Protein AF-A0A7V3F7L6-F1 (afdb_monomer)

Radius of gyration: 36.1 Å; Cα contacts (8 Å, |Δi|>4): 1203; chains: 1; bounding box: 80×67×102 Å

Nearest PDB structures (foldseek):
  4xsu-assembly1_A  TM=7.530E-01  e=6.379E-23  Nostoc sp. PCC 7120 = FACHB-418
  7mi0-assembly1_A  TM=8.029E-01  e=2.555E-20  Rickettsia africae ESF-5
  6zj4-assembly1_AAA  TM=6.670E-01  e=6.948E-14  Thermoproteus uzoniensis
  5ekp-assembly1_D  TM=7.589E-01  e=7.352E-10  Synechocystis sp. PCC 6803 substr. Kazusa
  5eke-assembly1_A  TM=6.642E-01  e=1.888E-09  Synechocystis sp. PCC 6803 substr. Kazusa

Secondary structure (DSSP, 8-state):
-TTGGGSEEEEEEEESS-TTTHHHHHHHHHHHHHHH-SEEEEEEEE-S-SSTHHHHHHHHHHH-TTEEEEE-SS---HHHHHHHHHHH--SSEEEE--SSS-S-GGGGHHHHTTTTT-SEEEEEESS--S-HHHHHHHHHHHHHHHHHH----S-SS---EEEEHHHHHH------STTHHHHHHHHHHHTT--EEEEEE--PPP-SS---TT-HHHHHHHHHHHHHHHHHHTTEEEEEEE--SS-SS--PPPGGG--S---EEEEEEE-S-TT--EEEETTEEEE-------S-HHHHHHTTSS----EEEEEE-SSSS-SSHHHHHHHHHHHHHHHTT-EEEEEE-S--SSPPPTTEEEEEPPP-S--S---SS--TTHHHHHHHHHHHHHHHHHHTT-SEEEEEHHHHHHHHHHHHHHH---EEEEE-S-HHHHGGG-TTSSSHHHHHHHHHHHHHHGGGTSSEEEESSHHHHHHHHHTT--GGGEEE-PPPB-SSTTTT--HHHHHHHHHHTT-TT--EEEEES---GGG-HHHHHHHHHHHHHH-TT-EEEEEES---HHHHHHHHHHHHHTT-TTTEEEEE---GGGHHHHHHH-SEEEE--S--SS--HHHHHHHHTT--EEEEGGG-TT--BTTTBEEE-TT-HHHHHHHHHHHHH-HHHHHHHHHHHHHHHHHHTBHHHHHHHHHHHHHHHHSPP----

Foldseek 3Di:
DVLQAPWEEEEEEEDAQQPVQQLVLVVLVVVLCVVRYPHYAYEYEYQCHPDCNQVSQVVVCVVPVSRHYHYDNHHLEPLQSVVVSLVPDDTQKYWYAYRLPQFRCNCVVVVSVCVVPFQKEDEDEPDDPDDPVVVVVQVVVVVVLCLQLVDPDPHQQHRTMMGGSVLVVQFDQPDSASCRSVRSRSSSVVQVGGYHYDYGHTHDRPDDDDDCPDPVSVVVVVVVSLVSSVQVVQWDWDWDWDDPDDDDPDDDDPVPVPPDTDTTTHGDHDPDPPDQWDADPNDIHGDDDDDDDDPPPVVVVVVPPLDAAFEEEEDADAPCDCDDPNVLSLLLQLLSQVVPHAYEYQYEPHHDDDHRPRYHYFYFDDPPPDPDDDPDDDPCSVVRLVSSLVSSLVCCVVVVHQAYEAEDLSSLVSRLSSCSSRVHAYEYEYEDQQCVVQLVDPPDPPSVVSNVVSVVSLLPSLQSHQAYEYQAPVVVVSNVVSPDDPVRYDYFHRFDDLVLLVPADPVLLVVVCVVVVLPPFAEEEEEEELDVQQPVVLVLVLVLLLCVVRVRYAYEYEYADYDPVSVVVNVVSCVVSVNPVRYDYHHDHDPSCLSSVLSNHQEYERLRQADGGADPVLLSQLSNLFAYQYEPNNCRPPDDLQQYPYDHRPPSNSSSVRVNVSSVCVVSRSRNSNSSNVCSCCRRHSVNSVVVVSVSVCVRNPDDPPPD

Mean predicted aligned error: 17.8 Å

pLDDT: mean 78.66, std 19.19, range [26.0, 98.62]

Sequence (708 aa):
MALVAQHSISIIFPAYNEEDNIAKAVGQAVQCMQLLFRDWEVIVVDDGSRDKTGEIIDGLAEQNPRVIALHHGANQGYGAALKTGILQASKELIFFCDSDLQFHLSELVLPLTWIEQYDIVIGYRSKRQDPLHRRFNAFGWNTLVRLLLGLKVKDIDCAFKLFRRVVFQAIQIDAVGAMVNTDILVQAIRMGFKIKEIPVTHFPRLQGKQTGANLHVVLKAFKELVRLYRKLRNIHPIVIEYDRRREPHRPAPQERRRAERRQVMLPINFPDRRRRYMQLNGTLIPLSLSGSHSVIPELLRLRDAPRPRRIAMVAACPFPANHGTPAGIKETAEALARKGHQVYLVTYHFGDGPAPRGVHIHRIADLGFGRRVVVGPTWHKPLFDLLMVFTLWRVIRRENIDLIHAHNYEGALIGYVAKLLTRRPLVYNAVNTMRDELPTYRFIRPQALAQGLARLLDAWVPRLADRVIAISEELVQFLRQRGVHPERLQMIPLGIDTTAFAAVVPSDRAALRERFHLGDRPVVMYTGILDRFQRVDYLLRAMHHVVEHIPTAHLLLVTNVATAEDLQACQAMIDGLGLQQQVDIVPHTAFEDIPRFLAAADVTVVPRPHCPGFPVKLLNYMAAGKPIVLFEGSAKGLQHRQHAMVVADHDWQALGQGIVTLLQDPALAQRLGQNARRWADEHLSWPSIIGRIEQVYAALLEPARETR

Structure (mmCIF, N/CA/C/O backbone):
data_AF-A0A7V3F7L6-F1
#
_entry.id   AF-A0A7V3F7L6-F1
#
loop_
_atom_site.group_PDB
_atom_site.id
_atom_site.type_symbol
_atom_site.label_atom_id
_atom_site.label_alt_id
_atom_site.label_comp_id
_atom_site.label_asym_id
_atom_site.label_entity_id
_atom_site.label_seq_id
_atom_site.pdbx_PDB_ins_code
_atom_site.Cartn_x
_atom_site.Cartn_y
_atom_site.Cartn_z
_atom_site.occupancy
_atom_site.B_iso_or_equiv
_atom_site.auth_seq_id
_atom_site.auth_comp_id
_atom_site.auth_asym_id
_atom_site.auth_atom_id
_atom_site.pdbx_PDB_model_num
ATOM 1 N N . MET A 1 1 ? 48.284 -5.263 -36.888 1.00 43.91 1 MET A N 1
ATOM 2 C CA . MET A 1 1 ? 47.751 -4.698 -38.150 1.00 43.91 1 MET A CA 1
ATOM 3 C C . MET A 1 1 ? 47.244 -5.753 -39.138 1.00 43.91 1 MET A C 1
ATOM 5 O O . MET A 1 1 ? 46.214 -5.507 -39.745 1.00 43.91 1 MET A O 1
ATOM 9 N N . ALA A 1 2 ? 47.864 -6.937 -39.261 1.00 42.03 2 ALA A N 1
ATOM 10 C CA . ALA A 1 2 ? 47.428 -7.977 -40.213 1.00 42.03 2 ALA A CA 1
ATOM 11 C C . ALA A 1 2 ? 45.977 -8.498 -40.037 1.00 42.03 2 ALA A C 1
ATOM 13 O O . ALA A 1 2 ? 45.382 -8.957 -41.007 1.00 42.03 2 ALA A O 1
ATOM 14 N N . LEU A 1 3 ? 45.405 -8.406 -38.827 1.00 49.25 3 LEU A N 1
ATOM 15 C CA . LEU A 1 3 ? 44.022 -8.811 -38.513 1.00 49.25 3 LEU A CA 1
ATOM 16 C C . LEU A 1 3 ? 42.960 -7.784 -38.957 1.00 49.25 3 LEU A C 1
ATOM 18 O O . LEU A 1 3 ? 41.854 -8.171 -39.303 1.00 49.25 3 LEU A O 1
ATOM 22 N N . VAL A 1 4 ? 43.289 -6.485 -38.984 1.00 55.69 4 VAL A N 1
ATOM 23 C CA . VAL A 1 4 ? 42.319 -5.404 -39.269 1.00 55.69 4 VAL A CA 1
ATOM 24 C C . VAL A 1 4 ? 42.025 -5.290 -40.769 1.00 55.69 4 VAL A C 1
ATOM 26 O O . VAL A 1 4 ? 40.887 -5.069 -41.167 1.00 55.69 4 VAL A O 1
ATOM 29 N N . ALA A 1 5 ? 43.029 -5.550 -41.609 1.00 56.91 5 ALA A N 1
ATOM 30 C CA . ALA A 1 5 ? 42.945 -5.405 -43.063 1.00 56.91 5 ALA A CA 1
ATOM 31 C C . ALA A 1 5 ? 42.066 -6.458 -43.781 1.00 56.91 5 ALA A C 1
ATOM 33 O O . ALA A 1 5 ? 41.968 -6.414 -45.008 1.00 56.91 5 ALA A O 1
ATOM 34 N N . GLN A 1 6 ? 41.483 -7.422 -43.054 1.00 70.25 6 GLN A N 1
ATOM 35 C CA . GLN A 1 6 ? 40.672 -8.510 -43.624 1.00 70.25 6 GLN A CA 1
ATOM 36 C C . GLN A 1 6 ? 39.159 -8.267 -43.558 1.00 70.25 6 GLN A C 1
ATOM 38 O O . GLN A 1 6 ? 38.426 -8.958 -44.261 1.00 70.25 6 GLN A O 1
ATOM 43 N N . HIS A 1 7 ? 38.700 -7.308 -42.752 1.00 83.94 7 HIS A N 1
ATOM 44 C CA . HIS A 1 7 ? 37.284 -6.956 -42.653 1.00 83.94 7 HIS A CA 1
ATOM 45 C C . HIS A 1 7 ? 36.935 -5.813 -43.604 1.00 83.94 7 HIS A C 1
ATOM 47 O O . HIS A 1 7 ? 37.801 -5.018 -43.977 1.00 83.94 7 HIS A O 1
ATOM 53 N N . SER A 1 8 ? 35.654 -5.703 -43.949 1.00 92.56 8 SER A N 1
ATOM 54 C CA . SER A 1 8 ? 35.097 -4.496 -44.559 1.00 92.56 8 SER A CA 1
ATOM 55 C C . SER A 1 8 ? 34.208 -3.750 -43.567 1.00 92.56 8 SER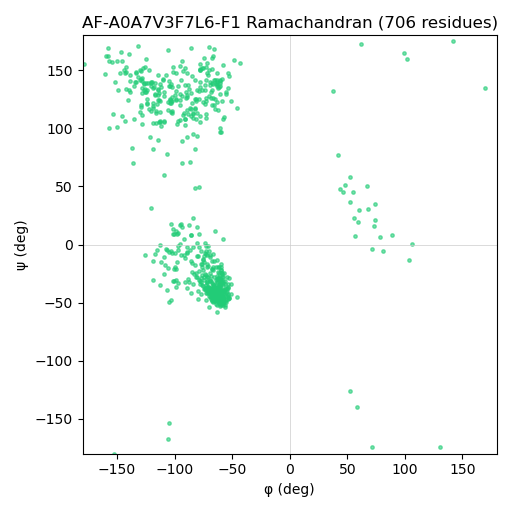 A C 1
ATOM 57 O O . SER A 1 8 ? 33.549 -4.377 -42.734 1.00 92.56 8 SER A O 1
ATOM 59 N N . ILE A 1 9 ? 34.181 -2.414 -43.627 1.00 94.62 9 ILE A N 1
ATOM 60 C CA . ILE A 1 9 ? 33.479 -1.587 -42.629 1.00 94.62 9 ILE A CA 1
ATOM 61 C C . ILE A 1 9 ? 32.640 -0.459 -43.239 1.00 94.62 9 ILE A C 1
ATOM 63 O O . ILE A 1 9 ? 33.094 0.256 -44.127 1.00 94.62 9 ILE A O 1
ATOM 67 N N . SER A 1 10 ? 31.425 -0.286 -42.719 1.00 96.56 10 SER A N 1
ATOM 68 C CA . SER A 1 10 ? 30.550 0.858 -42.999 1.00 96.56 10 SER A CA 1
ATOM 69 C C . SER A 1 10 ? 30.544 1.760 -41.772 1.00 96.56 10 SER A C 1
ATOM 71 O O . SER A 1 10 ? 30.204 1.295 -40.681 1.00 96.56 10 SER A O 1
ATOM 73 N N . ILE A 1 11 ? 30.921 3.025 -41.933 1.00 95.31 11 ILE A N 1
ATOM 74 C CA . ILE A 1 11 ? 30.798 4.045 -40.886 1.00 95.31 11 ILE A CA 1
ATOM 75 C C . ILE A 1 11 ? 29.542 4.863 -41.140 1.00 95.31 11 ILE A C 1
ATOM 77 O O . ILE A 1 11 ? 29.343 5.314 -42.257 1.00 95.31 11 ILE A O 1
ATOM 81 N N . ILE A 1 12 ? 28.721 5.084 -40.116 1.00 95.75 12 ILE A N 1
ATOM 82 C CA . ILE A 1 12 ? 27.483 5.859 -40.223 1.00 95.75 12 ILE A CA 1
ATOM 83 C C . ILE A 1 12 ? 27.566 7.112 -39.349 1.00 95.75 12 ILE A C 1
ATOM 85 O O . ILE A 1 12 ? 27.821 7.007 -38.146 1.00 95.75 12 ILE A O 1
A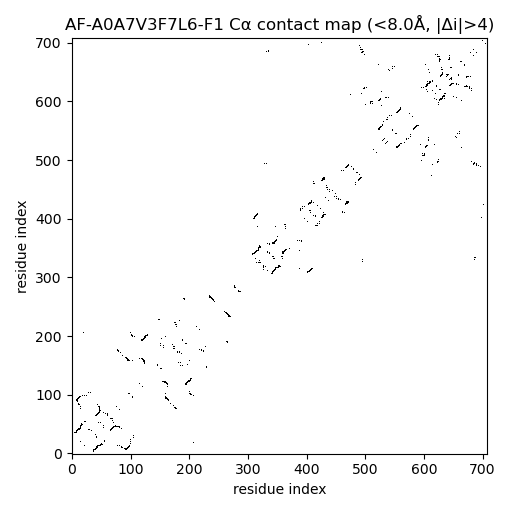TOM 89 N N . PHE A 1 13 ? 27.272 8.266 -39.950 1.00 94.12 13 PHE A N 1
ATOM 90 C CA . PHE A 1 13 ? 27.128 9.561 -39.287 1.00 94.12 13 PHE A CA 1
ATOM 91 C C . PHE A 1 13 ? 25.710 10.120 -39.475 1.00 94.12 13 PHE A C 1
ATOM 93 O O . PHE A 1 13 ? 25.382 10.617 -40.553 1.00 94.12 13 PHE A O 1
ATOM 100 N N . PRO A 1 14 ? 24.855 10.068 -38.441 1.00 91.94 14 PRO A N 1
ATOM 101 C CA . PRO A 1 14 ? 23.624 10.850 -38.405 1.00 91.94 14 PRO A CA 1
ATOM 102 C C . PRO A 1 14 ? 23.960 12.339 -38.240 1.00 91.94 14 PRO A C 1
ATOM 104 O O . PRO A 1 14 ? 24.669 12.693 -37.299 1.00 91.94 14 PRO A O 1
ATOM 107 N N . ALA A 1 15 ? 23.434 13.202 -39.109 1.00 90.94 15 ALA A N 1
ATOM 108 C CA . ALA A 1 15 ? 23.697 14.639 -39.101 1.00 90.94 15 ALA A CA 1
ATOM 109 C C . ALA A 1 15 ? 22.388 15.446 -39.071 1.00 90.94 15 ALA A C 1
ATOM 111 O O . ALA A 1 15 ? 21.413 15.098 -39.736 1.00 90.94 15 ALA A O 1
ATOM 112 N N . TYR A 1 16 ? 22.357 16.521 -38.280 1.00 90.06 16 TYR A N 1
ATOM 113 C CA . TYR A 1 16 ? 21.278 17.510 -38.301 1.00 90.06 16 TYR A CA 1
ATOM 114 C C . TYR A 1 16 ? 21.800 18.867 -37.834 1.00 90.06 16 TYR A C 1
ATOM 116 O O . TYR A 1 16 ? 22.093 19.036 -36.649 1.00 90.06 16 TYR A O 1
ATOM 124 N N . ASN A 1 17 ? 21.855 19.833 -38.745 1.00 89.44 17 ASN A N 1
ATOM 125 C CA . ASN A 1 17 ? 22.443 21.154 -38.530 1.00 89.44 17 ASN A CA 1
ATOM 126 C C . ASN A 1 17 ? 23.880 21.093 -37.965 1.00 89.44 17 ASN A C 1
ATOM 128 O O . ASN A 1 17 ? 24.145 21.568 -36.857 1.00 89.44 17 ASN A O 1
ATOM 132 N N . GLU A 1 18 ? 24.779 20.425 -38.689 1.00 85.75 18 GLU A N 1
ATOM 133 C CA . GLU A 1 18 ? 26.178 20.193 -38.306 1.00 85.75 18 GLU A CA 1
ATOM 134 C C . GLU A 1 18 ? 27.164 20.777 -39.341 1.00 85.75 18 GLU A C 1
ATOM 136 O O . GLU A 1 18 ? 28.259 20.232 -39.515 1.00 85.75 18 GLU A O 1
ATOM 141 N N . GLU A 1 19 ? 26.811 21.879 -40.020 1.00 88.19 19 GLU A N 1
ATOM 142 C CA . GLU A 1 19 ? 27.632 22.484 -41.088 1.00 88.19 19 GLU A CA 1
ATOM 143 C C . GLU A 1 19 ? 29.080 22.779 -40.653 1.00 88.19 19 GLU A C 1
ATOM 145 O O . GLU A 1 19 ? 30.022 22.584 -41.422 1.00 88.19 19 GLU A O 1
ATOM 150 N N . ASP A 1 20 ? 29.275 23.143 -39.382 1.00 84.88 20 ASP A N 1
ATOM 151 C CA . ASP A 1 20 ? 30.583 23.464 -38.801 1.00 84.88 20 ASP A CA 1
ATOM 152 C C . ASP A 1 20 ? 31.488 22.234 -38.564 1.00 84.88 20 ASP A C 1
ATOM 154 O O . ASP A 1 20 ? 32.723 22.347 -38.508 1.00 84.88 20 ASP A O 1
ATOM 158 N N . ASN A 1 21 ? 30.887 21.050 -38.398 1.00 86.38 21 ASN A N 1
ATOM 159 C CA . ASN A 1 21 ? 31.569 19.840 -37.926 1.00 86.38 21 ASN A CA 1
ATOM 160 C C . ASN A 1 21 ? 31.670 18.751 -38.999 1.00 86.38 21 ASN A C 1
ATOM 162 O O . ASN A 1 21 ? 32.670 18.025 -39.045 1.00 86.38 21 ASN A O 1
ATOM 166 N N . ILE A 1 22 ? 30.661 18.631 -39.868 1.00 90.31 22 ILE A N 1
ATOM 167 C CA . ILE A 1 22 ? 30.463 17.436 -40.695 1.00 90.31 22 ILE A CA 1
ATOM 168 C C . ILE A 1 22 ? 31.623 17.181 -41.664 1.00 90.31 22 ILE A C 1
ATOM 170 O O . ILE A 1 22 ? 32.104 16.051 -41.760 1.00 90.31 22 ILE A O 1
ATOM 174 N N . ALA A 1 23 ? 32.167 18.229 -42.293 1.00 90.38 23 ALA A N 1
ATOM 175 C CA . ALA A 1 23 ? 33.296 18.100 -43.215 1.00 90.38 23 ALA A CA 1
ATOM 176 C C . ALA A 1 23 ? 34.552 17.547 -42.526 1.00 90.38 23 ALA A C 1
ATOM 178 O O . ALA A 1 23 ? 35.235 16.666 -43.054 1.00 90.38 23 ALA A O 1
ATOM 179 N N . LYS A 1 24 ? 34.836 18.019 -41.306 1.00 89.00 24 LYS A N 1
ATOM 180 C CA . LYS A 1 24 ? 35.972 17.543 -40.506 1.00 89.00 24 LYS A CA 1
ATOM 181 C C . LYS A 1 24 ? 35.754 16.104 -40.041 1.00 89.00 24 LYS A C 1
ATOM 183 O O . LYS A 1 24 ? 36.693 15.313 -40.096 1.00 89.00 24 LYS A O 1
ATOM 188 N N . ALA A 1 25 ? 34.540 15.760 -39.610 1.00 88.94 25 ALA A N 1
ATOM 189 C CA . ALA A 1 25 ? 34.205 14.416 -39.140 1.00 88.94 25 ALA A CA 1
ATOM 190 C C . ALA A 1 25 ? 34.359 13.372 -40.257 1.00 88.94 25 ALA A C 1
ATOM 192 O O . ALA A 1 25 ? 35.043 12.362 -40.073 1.00 88.94 25 ALA A O 1
ATOM 193 N N . VAL A 1 26 ? 33.804 13.654 -41.441 1.00 91.88 26 VAL A N 1
ATOM 194 C CA . VAL A 1 26 ? 33.937 12.792 -42.625 1.00 91.88 26 VAL A CA 1
ATOM 195 C C . VAL A 1 26 ? 35.395 12.706 -43.073 1.00 91.88 26 VAL A C 1
ATOM 197 O O . VAL A 1 26 ? 35.889 11.606 -43.316 1.00 91.88 26 VAL A O 1
ATOM 200 N N . GLY A 1 27 ? 36.123 13.828 -43.104 1.00 90.44 27 GLY A N 1
ATOM 201 C CA . GLY A 1 27 ? 37.548 13.842 -43.444 1.00 90.44 27 GLY A CA 1
ATOM 202 C C . GLY A 1 27 ? 38.396 12.958 -42.520 1.00 90.44 27 GLY A C 1
ATOM 203 O O . GLY A 1 27 ? 39.190 12.147 -42.999 1.00 90.44 27 GLY A O 1
ATOM 204 N N . GLN A 1 28 ? 38.185 13.044 -41.200 1.00 88.81 28 GLN A N 1
ATOM 205 C CA . GLN A 1 28 ? 38.860 12.177 -40.225 1.00 88.81 28 GLN A CA 1
ATOM 206 C C . GLN A 1 28 ? 38.492 10.700 -40.410 1.00 88.81 28 GLN A C 1
ATOM 208 O O . GLN A 1 28 ? 39.360 9.832 -40.293 1.00 88.81 28 GLN A O 1
ATOM 213 N N . ALA A 1 29 ? 37.227 10.404 -40.721 1.00 89.81 29 ALA A N 1
ATOM 214 C CA . ALA A 1 29 ? 36.777 9.041 -40.978 1.00 89.81 29 ALA A CA 1
ATOM 215 C C . ALA A 1 29 ? 37.445 8.454 -42.222 1.00 89.81 29 ALA A C 1
ATOM 217 O O . ALA A 1 29 ? 38.005 7.363 -42.148 1.00 89.81 29 ALA A O 1
ATOM 218 N N . VAL A 1 30 ? 37.460 9.197 -43.331 1.00 91.50 30 VAL A N 1
ATOM 219 C CA . VAL A 1 30 ? 38.100 8.779 -44.585 1.00 91.50 30 VAL A CA 1
ATOM 220 C C . VAL A 1 30 ? 39.585 8.493 -44.365 1.00 91.50 30 VAL A C 1
ATOM 222 O O . VAL A 1 30 ? 40.046 7.407 -44.714 1.00 91.50 30 VAL A O 1
ATOM 225 N N . GLN A 1 31 ? 40.319 9.408 -43.724 1.00 89.62 31 GLN A N 1
ATOM 226 C CA . GLN A 1 31 ? 41.744 9.211 -43.428 1.00 89.62 31 GLN A CA 1
ATOM 227 C C . GLN A 1 31 ? 41.979 7.970 -42.559 1.00 89.62 31 GLN A C 1
ATOM 229 O O . GLN A 1 31 ? 42.840 7.142 -42.859 1.00 89.62 31 GLN A O 1
ATOM 234 N N . CYS A 1 32 ? 41.189 7.802 -41.496 1.00 87.38 32 CYS A N 1
ATOM 235 C CA . CYS A 1 32 ? 41.307 6.653 -40.606 1.00 87.38 32 CYS A CA 1
ATOM 236 C C . CYS A 1 32 ? 40.995 5.333 -41.335 1.00 87.38 32 CYS A C 1
ATOM 238 O O . CYS A 1 32 ? 41.711 4.346 -41.161 1.00 87.38 32 CYS A O 1
ATOM 240 N N . MET A 1 33 ? 39.970 5.310 -42.192 1.00 89.00 33 MET A N 1
ATOM 241 C CA . MET A 1 33 ? 39.551 4.095 -42.894 1.00 89.00 33 MET A CA 1
ATOM 242 C C . MET A 1 33 ? 40.525 3.694 -43.993 1.00 89.00 33 MET A C 1
ATOM 244 O O . MET A 1 33 ? 40.825 2.509 -44.120 1.00 89.00 33 MET A O 1
ATOM 248 N N . GLN A 1 34 ? 41.078 4.662 -44.727 1.00 88.50 34 GLN A N 1
ATOM 249 C CA . GLN A 1 34 ? 42.121 4.414 -45.726 1.00 88.50 34 GLN A CA 1
ATOM 250 C C . GLN A 1 34 ? 43.358 3.738 -45.124 1.00 88.50 34 GLN A C 1
ATOM 252 O O . GLN A 1 34 ? 43.971 2.896 -45.777 1.00 88.50 34 GLN A O 1
ATOM 257 N N . LEU A 1 35 ? 43.709 4.074 -43.879 1.00 85.75 35 LEU A N 1
ATOM 258 C CA . LEU A 1 35 ? 44.851 3.482 -43.180 1.00 85.75 35 LEU A CA 1
ATOM 259 C C . LEU A 1 35 ? 44.565 2.078 -42.627 1.00 85.75 35 LEU A C 1
ATOM 261 O O . LEU A 1 35 ? 45.485 1.267 -42.508 1.00 85.75 35 LEU A O 1
ATOM 265 N N . LEU A 1 36 ? 43.317 1.794 -42.244 1.00 84.12 36 LEU A N 1
ATOM 266 C CA . LEU A 1 36 ? 42.963 0.580 -41.502 1.00 84.12 36 LEU A CA 1
ATOM 267 C C . LEU A 1 36 ? 42.341 -0.523 -42.372 1.00 84.12 36 LEU A C 1
ATOM 269 O O . LEU A 1 36 ? 42.551 -1.703 -42.082 1.00 84.12 36 LEU A O 1
ATOM 273 N N . PHE A 1 37 ? 41.611 -0.175 -43.435 1.00 87.38 37 PHE A N 1
ATOM 274 C CA . PHE A 1 37 ? 40.779 -1.111 -44.194 1.00 87.38 37 PHE A CA 1
ATOM 275 C C . PHE A 1 37 ? 40.997 -1.001 -45.705 1.00 87.38 37 PHE A C 1
ATOM 277 O O . PHE A 1 37 ? 41.169 0.082 -46.259 1.00 87.38 37 PHE A O 1
ATOM 284 N N . ARG A 1 38 ? 40.930 -2.141 -46.407 1.00 86.56 38 ARG A N 1
ATOM 285 C CA . ARG A 1 38 ? 40.977 -2.174 -47.882 1.00 86.56 38 ARG A CA 1
ATOM 286 C C . ARG A 1 38 ? 39.625 -1.821 -48.506 1.00 86.56 38 ARG A C 1
ATOM 288 O O . ARG A 1 38 ? 39.571 -1.081 -49.491 1.00 86.56 38 ARG A O 1
ATOM 295 N N . ASP A 1 39 ? 38.552 -2.325 -47.903 1.00 92.12 39 ASP A N 1
ATOM 296 C CA . ASP A 1 39 ? 37.169 -2.113 -48.324 1.00 92.12 39 ASP A CA 1
ATOM 297 C C . ASP A 1 39 ? 36.380 -1.411 -47.212 1.00 92.12 39 ASP A C 1
ATOM 299 O O . ASP A 1 39 ? 36.283 -1.913 -46.092 1.00 92.12 39 ASP A O 1
ATOM 303 N N . TRP A 1 40 ? 35.853 -0.228 -47.507 1.00 95.06 40 TRP A N 1
ATOM 304 C CA . TRP A 1 40 ? 35.158 0.611 -46.537 1.00 95.06 40 TRP A CA 1
ATOM 305 C C . TRP A 1 40 ? 34.209 1.586 -47.232 1.00 95.06 40 TRP A C 1
ATOM 307 O O . TRP A 1 40 ? 34.396 1.907 -48.407 1.00 95.06 40 TRP A O 1
ATOM 317 N N . GLU A 1 41 ? 33.219 2.067 -46.487 1.00 96.75 41 GLU A N 1
ATOM 318 C CA . GLU A 1 41 ? 32.315 3.148 -46.890 1.00 96.75 41 GLU A CA 1
ATOM 319 C C . GLU A 1 41 ? 31.986 4.057 -45.695 1.00 96.75 41 GLU A C 1
ATOM 321 O O . GLU A 1 41 ? 32.015 3.622 -44.540 1.00 96.75 41 GLU A O 1
ATOM 326 N N . VAL A 1 42 ? 31.683 5.324 -45.973 1.00 96.88 42 VAL A N 1
ATOM 327 C CA . VAL A 1 42 ? 31.214 6.312 -44.993 1.00 96.88 42 VAL A CA 1
ATOM 328 C C . VAL A 1 42 ? 29.842 6.796 -45.441 1.00 96.88 42 VAL A C 1
ATOM 330 O O . VAL A 1 42 ? 29.715 7.417 -46.486 1.00 96.88 42 VAL A O 1
ATOM 333 N N . ILE A 1 43 ? 28.813 6.511 -44.656 1.00 97.12 43 ILE A N 1
ATOM 334 C CA . ILE A 1 43 ? 27.425 6.882 -44.913 1.00 97.12 43 ILE A CA 1
ATOM 335 C C . ILE A 1 43 ? 27.077 8.057 -44.010 1.00 97.12 43 ILE A C 1
ATOM 337 O O . ILE A 1 43 ? 27.151 7.953 -42.784 1.00 97.12 43 ILE A O 1
ATOM 341 N N . VAL A 1 44 ? 26.668 9.167 -44.607 1.00 96.56 44 VAL A N 1
ATOM 342 C CA . VAL A 1 44 ? 26.219 10.358 -43.890 1.00 96.56 44 VAL A CA 1
ATOM 343 C C . VAL A 1 44 ? 24.738 10.554 -44.164 1.00 96.56 44 VAL A C 1
ATOM 345 O O . VAL A 1 44 ? 24.322 10.597 -45.318 1.00 96.56 44 VAL A O 1
ATOM 348 N N . VAL A 1 45 ? 23.938 10.630 -43.101 1.00 96.06 45 VAL A N 1
ATOM 349 C CA . VAL A 1 45 ? 22.482 10.777 -43.204 1.00 96.06 45 VAL A CA 1
ATOM 350 C C . VAL A 1 45 ? 22.072 12.134 -42.661 1.00 96.06 45 VAL A C 1
ATOM 352 O O . VAL A 1 45 ? 22.056 12.332 -41.446 1.00 96.06 45 VAL A O 1
ATOM 355 N N . ASP A 1 46 ? 21.725 13.045 -43.561 1.00 95.31 46 ASP A N 1
ATOM 356 C CA . ASP A 1 46 ? 21.156 14.346 -43.241 1.00 95.31 46 ASP A CA 1
ATOM 357 C C . ASP A 1 46 ? 19.667 14.209 -42.887 1.00 95.31 46 ASP A C 1
ATOM 359 O O . ASP A 1 46 ? 18.815 13.913 -43.729 1.00 95.31 46 ASP A O 1
ATOM 363 N N . ASP A 1 47 ? 19.338 14.431 -41.616 1.00 91.81 47 ASP A N 1
ATOM 364 C CA . ASP A 1 47 ? 17.979 14.364 -41.077 1.00 91.81 47 ASP A CA 1
ATOM 365 C C . ASP A 1 47 ? 17.194 15.665 -41.334 1.00 91.81 47 ASP A C 1
ATOM 367 O O . ASP A 1 47 ? 16.601 16.246 -40.423 1.00 91.81 47 ASP A O 1
ATOM 371 N N . GLY A 1 48 ? 17.218 16.159 -42.572 1.00 90.69 48 GLY A N 1
ATOM 372 C CA . GLY A 1 48 ? 16.496 17.360 -42.997 1.00 90.69 48 GLY A CA 1
ATOM 373 C C . GLY A 1 48 ? 17.024 18.646 -42.361 1.00 90.69 48 GLY A C 1
ATOM 374 O O . GLY A 1 48 ? 16.240 19.413 -41.784 1.00 90.69 48 GLY A O 1
ATOM 375 N N . SER A 1 49 ? 18.343 18.857 -42.421 1.00 90.62 49 SER A N 1
ATOM 376 C CA . SER A 1 49 ? 19.001 20.075 -41.941 1.00 90.62 49 SER A CA 1
ATOM 377 C C . SER A 1 49 ? 18.469 21.336 -42.630 1.00 90.62 49 SER A C 1
ATOM 379 O O . SER A 1 49 ? 17.938 21.305 -43.737 1.00 90.62 49 SER A O 1
ATOM 381 N N . ARG A 1 50 ? 18.583 22.471 -41.935 1.00 89.88 50 ARG A N 1
ATOM 382 C CA . ARG A 1 50 ? 18.189 23.806 -42.426 1.00 89.88 50 ARG A CA 1
ATOM 383 C C . ARG A 1 50 ? 19.385 24.701 -42.747 1.00 89.88 50 ARG A C 1
ATOM 385 O O . ARG A 1 50 ? 19.191 25.845 -43.147 1.00 89.88 50 ARG A O 1
ATOM 392 N N . ASP A 1 51 ? 20.583 24.207 -42.476 1.00 90.75 51 ASP A N 1
ATOM 393 C CA . ASP A 1 51 ? 21.860 24.857 -42.728 1.00 90.75 51 ASP A CA 1
ATOM 394 C C . ASP A 1 51 ? 22.550 24.201 -43.941 1.00 90.75 51 ASP A C 1
ATOM 396 O O . ASP A 1 51 ? 21.927 23.421 -44.667 1.00 90.75 51 ASP A O 1
ATOM 400 N N . LYS A 1 52 ? 23.837 24.483 -44.168 1.00 92.50 52 LYS A N 1
ATOM 401 C CA . LYS A 1 52 ? 24.567 23.950 -45.331 1.00 92.50 52 LYS A CA 1
ATOM 402 C C . LYS A 1 52 ? 25.026 22.497 -45.183 1.00 92.50 52 LYS A C 1
ATOM 404 O O . LYS A 1 52 ? 25.783 22.018 -46.023 1.00 92.50 52 LYS A O 1
ATOM 409 N N . THR A 1 53 ? 24.592 21.770 -44.147 1.00 91.69 53 THR A N 1
ATOM 410 C CA . THR A 1 53 ? 25.020 20.378 -43.909 1.00 91.69 53 THR A CA 1
ATOM 411 C C . THR A 1 53 ? 24.782 19.490 -45.131 1.00 91.69 53 THR A C 1
ATOM 413 O O . THR A 1 53 ? 25.686 18.751 -45.509 1.00 91.69 53 THR A O 1
ATOM 416 N N . GLY A 1 54 ? 23.605 19.592 -45.762 1.00 92.31 54 GLY A N 1
ATOM 417 C CA . GLY A 1 54 ? 23.249 18.812 -46.952 1.00 92.31 54 GLY A CA 1
ATOM 418 C C . GLY A 1 54 ? 24.195 19.067 -48.131 1.00 92.31 54 GLY A C 1
ATOM 419 O O . GLY A 1 54 ? 24.824 18.140 -48.629 1.00 92.31 54 GLY A O 1
ATOM 420 N N . GLU A 1 55 ? 24.386 20.340 -48.493 1.00 94.25 55 GLU A N 1
ATOM 421 C CA . GLU A 1 55 ? 25.286 20.752 -49.585 1.00 94.25 55 GLU A CA 1
ATOM 422 C C . GLU A 1 55 ? 26.731 20.275 -49.359 1.00 94.25 55 GLU A C 1
ATOM 424 O O . GLU A 1 55 ? 27.418 19.845 -50.287 1.00 94.25 55 GLU A O 1
ATOM 429 N N . ILE A 1 56 ? 27.203 20.331 -48.109 1.00 94.25 56 ILE A N 1
ATOM 430 C CA . ILE A 1 56 ? 28.558 19.902 -47.749 1.00 94.25 56 ILE A CA 1
ATOM 431 C C . ILE A 1 56 ? 28.726 18.391 -47.946 1.00 94.25 56 ILE A C 1
ATOM 433 O O . ILE A 1 56 ? 29.766 17.959 -48.444 1.00 94.25 56 ILE A O 1
ATOM 437 N N . ILE A 1 57 ? 27.744 17.577 -47.544 1.00 95.19 57 ILE A N 1
ATOM 438 C CA . ILE A 1 57 ? 27.865 16.115 -47.656 1.00 95.19 57 ILE A CA 1
ATOM 439 C C . ILE A 1 57 ? 27.759 15.640 -49.106 1.00 95.19 57 ILE A C 1
ATOM 441 O O . ILE A 1 57 ? 28.477 14.708 -49.469 1.00 95.19 57 ILE A O 1
ATOM 445 N N . ASP A 1 58 ? 26.967 16.322 -49.937 1.00 95.19 58 ASP A N 1
ATOM 446 C CA . ASP A 1 58 ? 26.898 16.073 -51.381 1.00 95.19 58 ASP A CA 1
ATOM 447 C C . ASP A 1 58 ? 28.252 16.338 -52.045 1.00 95.19 58 ASP A C 1
ATOM 449 O O . ASP A 1 58 ? 28.803 15.465 -52.718 1.00 95.19 58 ASP A O 1
ATOM 453 N N . GLY A 1 59 ? 28.867 17.490 -51.752 1.00 95.25 59 GLY A N 1
ATOM 454 C CA . GLY A 1 59 ? 30.198 17.816 -52.269 1.00 95.25 59 GLY A CA 1
ATOM 455 C C . GLY A 1 59 ? 31.283 16.822 -51.832 1.00 95.25 59 GLY A C 1
ATOM 456 O O . GLY A 1 59 ? 32.215 16.541 -52.587 1.00 95.25 59 GLY A O 1
ATOM 457 N N . LEU A 1 60 ? 31.173 16.243 -50.631 1.00 93.94 60 LEU A N 1
ATOM 458 C CA . LEU A 1 60 ? 32.093 15.198 -50.159 1.00 93.94 60 LEU A CA 1
ATOM 459 C C . LEU A 1 60 ? 31.866 13.850 -50.860 1.00 93.94 60 LEU A C 1
ATOM 461 O O . LEU A 1 60 ? 32.837 13.130 -51.106 1.00 93.94 60 LEU A O 1
ATOM 465 N N . ALA A 1 61 ? 30.616 13.512 -51.185 1.00 94.44 61 ALA A N 1
ATOM 466 C CA . ALA A 1 61 ? 30.264 12.306 -51.934 1.00 94.44 61 ALA A CA 1
ATOM 467 C C . ALA A 1 61 ? 30.734 12.380 -53.397 1.00 94.44 61 ALA A C 1
ATOM 469 O O . ALA A 1 61 ? 31.248 11.396 -53.931 1.00 94.44 61 ALA A O 1
ATOM 470 N N . GLU A 1 62 ? 30.657 13.558 -54.023 1.00 94.75 62 GLU A N 1
ATOM 471 C CA . GLU A 1 62 ? 31.211 13.798 -55.364 1.00 94.75 62 GLU A CA 1
ATOM 472 C C . GLU A 1 62 ? 32.737 13.623 -55.405 1.00 94.75 62 GLU A C 1
ATOM 474 O O . GLU A 1 62 ? 33.285 13.049 -56.347 1.00 94.75 62 GLU A O 1
ATOM 479 N N . GLN A 1 63 ? 33.437 14.081 -54.362 1.00 93.94 63 GLN A N 1
ATOM 480 C CA . GLN A 1 63 ? 34.898 13.981 -54.262 1.00 93.94 63 GLN A CA 1
ATOM 481 C C . GLN A 1 63 ? 35.391 12.558 -53.980 1.00 93.94 63 GLN A C 1
ATOM 483 O O . GLN A 1 63 ? 36.536 12.223 -54.296 1.00 93.94 63 GLN A O 1
ATOM 488 N N . ASN A 1 64 ? 34.568 11.719 -53.349 1.00 93.56 64 ASN A N 1
ATOM 489 C CA . ASN A 1 64 ? 34.953 10.368 -52.976 1.00 93.56 64 ASN A CA 1
ATOM 490 C C . ASN A 1 64 ? 33.761 9.405 -53.071 1.00 93.56 64 ASN A C 1
ATOM 492 O O . ASN A 1 64 ? 32.906 9.422 -52.189 1.00 93.56 64 ASN A O 1
ATOM 496 N N . PRO A 1 65 ? 33.752 8.458 -54.031 1.00 92.06 65 PRO A N 1
ATOM 497 C CA . PRO A 1 65 ? 32.620 7.550 -54.242 1.00 92.06 65 PRO A CA 1
ATOM 498 C C . PRO A 1 65 ? 32.391 6.555 -53.091 1.00 92.06 65 PRO A C 1
ATOM 500 O O . PRO A 1 65 ? 31.410 5.817 -53.096 1.00 92.06 65 PRO A O 1
ATOM 503 N N . ARG A 1 66 ? 33.303 6.485 -52.109 1.00 94.75 66 ARG A N 1
ATOM 504 C CA . ARG A 1 66 ? 33.117 5.707 -50.872 1.00 94.75 66 ARG A CA 1
ATOM 505 C C . ARG A 1 66 ? 32.388 6.496 -49.779 1.00 94.75 66 ARG A C 1
ATOM 507 O O . ARG A 1 66 ? 32.124 5.930 -48.719 1.00 94.75 66 ARG A O 1
ATOM 514 N N . VAL A 1 67 ? 32.098 7.776 -50.007 1.00 96.62 67 VAL A N 1
ATOM 515 C CA . VAL A 1 67 ? 31.251 8.616 -49.157 1.00 96.62 67 VAL A CA 1
ATOM 516 C C . VAL A 1 67 ? 29.854 8.652 -49.775 1.00 96.62 67 VAL A C 1
ATOM 518 O O . VAL A 1 67 ? 29.694 8.981 -50.943 1.00 96.62 67 VAL A O 1
ATOM 521 N N . ILE A 1 68 ? 28.845 8.274 -48.997 1.00 97.06 68 ILE A N 1
ATOM 522 C CA . ILE A 1 68 ? 27.455 8.143 -49.434 1.00 97.06 68 ILE A CA 1
ATOM 523 C C . ILE A 1 68 ? 26.625 9.166 -48.662 1.00 97.06 68 ILE A C 1
ATOM 525 O O . ILE A 1 68 ? 26.493 9.049 -47.442 1.00 97.06 68 ILE A O 1
ATOM 529 N N . ALA A 1 69 ? 26.060 10.142 -49.369 1.00 96.56 69 ALA A N 1
ATOM 530 C CA . ALA A 1 69 ? 25.126 11.117 -48.816 1.00 96.56 69 ALA A CA 1
ATOM 531 C C . ALA A 1 69 ? 23.678 10.609 -48.943 1.00 96.56 69 ALA A C 1
ATOM 533 O O . ALA A 1 69 ? 23.262 10.135 -50.001 1.00 96.56 69 ALA A O 1
ATOM 534 N N . LEU A 1 70 ? 22.915 10.667 -47.849 1.00 96.69 70 LEU A N 1
ATOM 535 C CA . LEU A 1 70 ? 21.487 10.342 -47.793 1.00 96.69 70 LEU A CA 1
ATOM 536 C C . LEU A 1 70 ? 20.732 11.494 -47.126 1.00 96.69 70 LEU A C 1
ATOM 538 O O . LEU A 1 70 ? 21.196 12.013 -46.114 1.00 96.69 70 LEU A O 1
ATOM 542 N N . HIS A 1 71 ? 19.539 11.831 -47.624 1.00 96.00 71 HIS A N 1
ATOM 543 C CA . HIS A 1 71 ? 18.747 12.957 -47.111 1.00 96.00 71 HIS A CA 1
ATOM 544 C C . HIS A 1 71 ? 17.326 12.545 -46.735 1.00 96.00 71 HIS A C 1
ATOM 546 O O . HIS A 1 71 ? 16.641 11.823 -47.463 1.00 96.00 71 HIS A O 1
ATOM 552 N N . HIS A 1 72 ? 16.851 13.057 -45.604 1.00 94.44 72 HIS A N 1
ATOM 553 C CA . HIS A 1 72 ? 15.445 13.028 -45.228 1.00 94.44 72 HIS A CA 1
ATOM 554 C C . HIS A 1 72 ? 14.748 14.329 -45.640 1.00 94.44 72 HIS A C 1
ATOM 556 O O . HIS A 1 72 ? 15.282 15.416 -45.456 1.00 94.44 72 HIS A O 1
ATOM 562 N N . GLY A 1 73 ? 13.497 14.240 -46.106 1.00 86.19 73 GLY A N 1
ATOM 563 C CA . GLY A 1 73 ? 12.714 15.431 -46.480 1.00 86.19 73 GLY A CA 1
ATOM 564 C C . GLY A 1 73 ? 12.320 16.345 -45.308 1.00 86.19 73 GLY A C 1
ATOM 565 O O . GLY A 1 73 ? 11.882 17.470 -45.526 1.00 86.19 73 GLY A O 1
ATOM 566 N N . ALA A 1 74 ? 12.441 15.870 -44.065 1.00 88.69 74 ALA A N 1
ATOM 567 C CA . ALA A 1 74 ? 12.232 16.640 -42.840 1.00 88.69 74 ALA A CA 1
ATOM 568 C C . ALA A 1 74 ? 12.925 15.946 -41.657 1.00 88.69 74 ALA A C 1
ATOM 570 O O . ALA A 1 74 ? 13.179 14.742 -41.720 1.00 88.69 74 ALA A O 1
ATOM 571 N N . ASN A 1 75 ? 13.142 16.679 -40.559 1.00 88.88 75 ASN 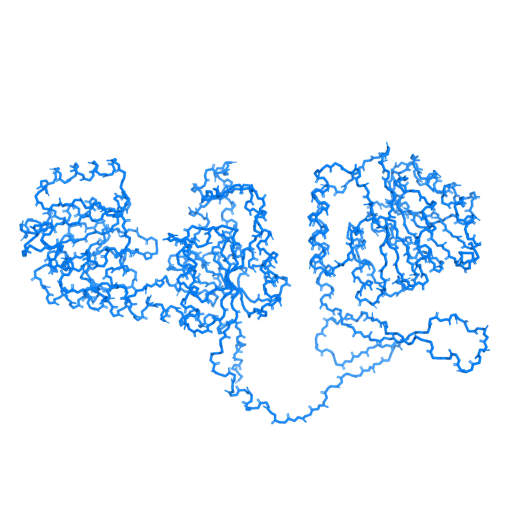A N 1
ATOM 572 C CA . ASN A 1 75 ? 13.697 16.123 -39.323 1.00 88.88 75 ASN A CA 1
ATOM 573 C C . ASN A 1 75 ? 12.788 15.052 -38.707 1.00 88.88 75 ASN A C 1
ATOM 575 O O . ASN A 1 75 ? 11.665 15.337 -38.274 1.00 88.88 75 ASN A O 1
ATOM 579 N N . GLN A 1 76 ? 13.297 13.820 -38.649 1.00 86.00 76 GLN A N 1
ATOM 580 C CA . GLN A 1 76 ? 12.620 12.653 -38.079 1.00 86.00 76 GLN A CA 1
ATOM 581 C C . GLN A 1 76 ? 13.253 12.187 -36.756 1.00 86.00 76 GLN A C 1
ATOM 583 O O . GLN A 1 76 ? 12.648 11.404 -36.013 1.00 86.00 76 GLN A O 1
ATOM 588 N N . GLY A 1 77 ? 14.420 12.727 -36.417 1.00 84.25 77 GLY A N 1
ATOM 589 C CA . GLY A 1 77 ? 15.195 12.469 -35.218 1.00 84.25 77 GLY A CA 1
ATOM 590 C C . GLY A 1 77 ? 16.375 11.525 -35.454 1.00 84.25 77 GLY A C 1
ATOM 591 O O . GLY A 1 77 ? 16.381 10.686 -36.353 1.00 84.25 77 GLY A O 1
ATOM 592 N N . TYR A 1 78 ? 17.345 11.595 -34.537 1.00 85.88 78 TYR A N 1
ATOM 593 C CA . TYR A 1 78 ? 18.586 10.807 -34.555 1.00 85.88 78 TYR A CA 1
ATOM 594 C C . TYR A 1 78 ? 18.387 9.312 -34.848 1.00 85.88 78 TYR A C 1
ATOM 596 O O . TYR A 1 78 ? 19.113 8.728 -35.648 1.00 85.88 78 TYR A O 1
ATOM 604 N N . GLY A 1 79 ? 17.396 8.674 -34.214 1.00 86.38 79 GLY A N 1
ATOM 605 C CA . GLY A 1 79 ? 17.158 7.243 -34.398 1.00 86.38 79 GLY A CA 1
ATOM 606 C C . GLY A 1 79 ? 16.657 6.880 -35.793 1.00 86.38 79 GLY A C 1
ATOM 607 O O . GLY A 1 79 ? 16.993 5.805 -36.286 1.00 86.38 79 GLY A O 1
ATOM 608 N N . ALA A 1 80 ? 15.904 7.768 -36.447 1.00 87.44 80 ALA A N 1
ATOM 609 C CA . ALA A 1 80 ? 15.485 7.583 -37.832 1.00 87.44 80 ALA A CA 1
ATOM 610 C C . ALA A 1 80 ? 16.687 7.666 -38.779 1.00 87.44 80 ALA A C 1
ATOM 612 O O . ALA A 1 80 ? 16.885 6.756 -39.579 1.00 87.44 80 ALA A O 1
ATOM 613 N N . ALA A 1 81 ? 17.525 8.697 -38.636 1.00 90.62 81 ALA A N 1
ATOM 614 C CA . ALA A 1 81 ? 18.730 8.867 -39.451 1.00 90.62 81 ALA A CA 1
ATOM 615 C C . ALA A 1 81 ? 19.711 7.697 -39.286 1.00 90.62 81 ALA A C 1
ATOM 617 O O . ALA A 1 81 ? 20.187 7.128 -40.269 1.00 90.62 81 ALA A O 1
ATOM 618 N N . LEU A 1 82 ? 19.927 7.249 -38.044 1.00 91.25 82 LEU A N 1
ATOM 619 C CA . LEU A 1 82 ? 20.746 6.073 -37.764 1.00 91.25 82 LEU A CA 1
ATOM 620 C C . LEU A 1 82 ? 20.171 4.804 -38.415 1.00 91.25 82 LEU A C 1
ATOM 622 O O . LEU A 1 82 ? 20.915 4.021 -38.998 1.00 91.25 82 LEU A O 1
ATOM 626 N N . LYS A 1 83 ? 18.849 4.601 -38.347 1.00 91.00 83 LYS A N 1
ATOM 627 C CA . LYS A 1 83 ? 18.183 3.454 -38.979 1.00 91.00 83 LYS A CA 1
ATOM 628 C C . LYS A 1 83 ? 18.355 3.465 -40.499 1.00 91.00 83 LYS A C 1
ATOM 630 O O . LYS A 1 83 ? 18.670 2.419 -41.058 1.00 91.00 83 LYS A O 1
ATOM 635 N N . THR A 1 84 ? 18.182 4.615 -41.148 1.00 93.12 84 THR A N 1
ATOM 636 C CA . THR A 1 84 ? 18.406 4.775 -42.594 1.00 93.12 84 THR A CA 1
ATOM 637 C C . THR A 1 84 ? 19.838 4.396 -42.970 1.00 93.12 84 THR A C 1
ATOM 639 O O . THR A 1 84 ? 20.036 3.581 -43.869 1.00 93.12 84 THR A O 1
ATOM 642 N N . GLY A 1 85 ? 20.832 4.885 -42.222 1.00 93.06 85 GLY A N 1
ATOM 643 C CA . GLY A 1 85 ? 22.235 4.536 -42.458 1.00 93.06 85 GLY A CA 1
ATOM 644 C C . GLY A 1 85 ? 22.531 3.046 -42.252 1.00 93.06 85 GLY A C 1
ATOM 645 O O . GLY A 1 85 ? 23.224 2.439 -43.064 1.00 93.06 85 GLY A O 1
ATOM 646 N N . ILE A 1 86 ? 21.964 2.424 -41.211 1.00 92.12 86 ILE A N 1
ATOM 647 C CA . ILE A 1 86 ? 22.135 0.984 -40.938 1.00 92.12 86 ILE A CA 1
ATOM 648 C C . ILE A 1 86 ? 21.543 0.132 -42.065 1.00 92.12 86 ILE A C 1
ATOM 650 O O . ILE A 1 86 ? 22.126 -0.888 -42.421 1.00 92.12 86 ILE A O 1
ATOM 654 N N . LEU A 1 87 ? 20.392 0.530 -42.614 1.00 90.69 87 LEU A N 1
ATOM 655 C CA . LEU A 1 87 ? 19.741 -0.193 -43.709 1.00 90.69 87 LEU A CA 1
ATOM 656 C C . LEU A 1 87 ? 20.525 -0.099 -45.023 1.00 90.69 87 LEU A C 1
ATOM 658 O O . LEU A 1 87 ? 20.477 -1.043 -45.808 1.00 90.69 87 LEU A O 1
ATOM 662 N N . GLN A 1 88 ? 21.247 1.002 -45.242 1.00 94.06 88 GLN A N 1
ATOM 663 C CA . GLN A 1 88 ? 22.078 1.191 -46.432 1.00 94.06 88 GLN A CA 1
ATOM 664 C C . GLN A 1 88 ? 23.449 0.502 -46.329 1.00 94.06 88 GLN A C 1
ATOM 666 O O . GLN A 1 88 ? 24.049 0.174 -47.351 1.00 94.06 88 GLN A O 1
ATOM 671 N N . ALA A 1 89 ? 23.943 0.266 -45.113 1.00 94.06 89 ALA A N 1
ATOM 672 C CA . ALA A 1 89 ? 25.271 -0.285 -44.873 1.00 94.06 89 ALA A CA 1
ATOM 673 C C . ALA A 1 89 ? 25.488 -1.664 -45.526 1.00 94.06 89 ALA A C 1
ATOM 675 O O . ALA A 1 89 ? 24.786 -2.645 -45.249 1.00 94.06 89 ALA A O 1
ATOM 676 N N . SER A 1 90 ? 26.518 -1.755 -46.367 1.00 91.62 90 SER A N 1
ATOM 677 C CA . SER A 1 90 ? 26.791 -2.924 -47.207 1.00 91.62 90 SER A CA 1
ATOM 678 C C . SER A 1 90 ? 27.884 -3.843 -46.650 1.00 91.62 90 SER A C 1
ATOM 680 O O . SER A 1 90 ? 27.932 -5.029 -46.993 1.00 91.62 90 SER A O 1
ATOM 682 N N . LYS A 1 91 ? 28.752 -3.328 -45.769 1.00 94.12 91 LYS A N 1
ATOM 683 C CA . LYS A 1 91 ? 29.984 -4.016 -45.343 1.00 94.12 91 LYS A CA 1
ATOM 684 C C . LYS A 1 91 ? 29.792 -4.987 -44.174 1.00 94.12 91 LYS A C 1
ATOM 686 O O . LYS A 1 91 ? 28.741 -5.039 -43.542 1.00 94.12 91 LYS A O 1
ATOM 691 N N . GLU A 1 92 ? 30.813 -5.796 -43.883 1.00 91.12 92 GLU A N 1
ATOM 692 C CA . GLU A 1 92 ? 30.765 -6.815 -42.821 1.00 91.12 92 GLU A CA 1
ATOM 693 C C . GLU A 1 92 ? 30.545 -6.204 -41.431 1.00 91.12 92 GLU A C 1
ATOM 695 O O . GLU A 1 92 ? 29.752 -6.714 -40.632 1.00 91.12 92 GLU A O 1
ATOM 700 N N . LEU A 1 93 ? 31.258 -5.119 -41.143 1.00 93.81 93 LEU A N 1
ATOM 701 C CA . LEU A 1 93 ? 31.186 -4.391 -39.889 1.00 93.81 93 LEU A CA 1
ATOM 702 C C . LEU A 1 93 ? 30.399 -3.097 -40.079 1.00 93.81 93 LEU A C 1
ATOM 704 O O . LEU A 1 93 ? 30.542 -2.407 -41.087 1.00 93.81 93 LEU A O 1
ATOM 708 N N . ILE A 1 94 ? 29.589 -2.758 -39.082 1.00 95.31 94 ILE A N 1
ATOM 709 C CA . ILE A 1 94 ? 28.859 -1.496 -39.016 1.00 95.31 94 ILE A CA 1
ATOM 710 C C . ILE A 1 94 ? 29.330 -0.760 -37.773 1.00 95.31 94 ILE A C 1
ATOM 712 O O . ILE A 1 94 ? 29.168 -1.240 -36.648 1.00 95.31 94 ILE A O 1
ATOM 716 N N . PHE A 1 95 ? 29.925 0.402 -37.987 1.00 94.38 95 PHE A N 1
ATOM 717 C CA . PHE A 1 95 ? 30.296 1.336 -36.942 1.00 94.38 95 PHE A CA 1
ATOM 718 C C . PHE A 1 95 ? 29.429 2.577 -37.077 1.00 94.38 95 PHE A C 1
ATOM 720 O O . PHE A 1 95 ? 29.242 3.094 -38.173 1.00 94.38 95 PHE A O 1
ATOM 727 N N . PHE A 1 96 ? 28.904 3.074 -35.970 1.00 90.88 96 PHE A N 1
ATOM 728 C CA . PHE A 1 96 ? 28.299 4.398 -35.954 1.00 90.88 96 PHE A CA 1
ATOM 729 C C . PHE A 1 96 ? 28.935 5.238 -34.860 1.00 90.88 96 PHE A C 1
ATOM 731 O O . PHE A 1 96 ? 29.468 4.691 -33.891 1.00 90.88 96 PHE A O 1
ATOM 738 N N . CYS A 1 97 ? 28.918 6.551 -35.078 1.00 87.69 97 CYS A N 1
ATOM 739 C CA . CYS A 1 97 ? 29.418 7.585 -34.182 1.00 87.69 97 CYS A CA 1
ATOM 740 C C . CYS A 1 97 ? 28.670 8.894 -34.465 1.00 87.69 97 CYS A C 1
ATOM 742 O O . CYS A 1 97 ? 28.141 9.087 -35.559 1.00 87.69 97 CYS A O 1
ATOM 744 N N . ASP A 1 98 ? 28.631 9.794 -33.485 1.00 83.19 98 ASP A N 1
ATOM 745 C CA . ASP A 1 98 ? 28.101 11.142 -33.687 1.00 83.19 98 ASP A CA 1
ATOM 746 C C . ASP A 1 98 ? 29.075 11.970 -34.547 1.00 83.19 98 ASP A C 1
ATOM 748 O O . ASP A 1 98 ? 30.295 11.779 -34.485 1.00 83.19 98 ASP A O 1
ATOM 752 N N . SER A 1 99 ? 28.540 12.884 -35.362 1.00 76.31 99 SER A N 1
ATOM 753 C CA . SER A 1 99 ? 29.313 13.750 -36.267 1.00 76.31 99 SER A CA 1
ATOM 754 C C . SER A 1 99 ? 29.841 15.032 -35.608 1.00 76.31 99 SER A C 1
ATOM 756 O O . SER A 1 99 ? 30.377 15.899 -36.293 1.00 76.31 99 SER A O 1
ATOM 758 N N . ASP A 1 100 ? 29.711 15.167 -34.287 1.00 75.00 100 ASP A N 1
ATOM 759 C CA . ASP A 1 100 ? 30.026 16.380 -33.518 1.00 75.00 100 ASP A CA 1
ATOM 760 C C . ASP A 1 100 ? 31.454 16.406 -32.937 1.00 75.00 100 ASP A C 1
ATOM 762 O O . ASP A 1 100 ? 31.769 17.218 -32.063 1.00 75.00 100 ASP A O 1
ATOM 766 N N . LEU A 1 101 ? 32.328 15.520 -33.435 1.00 73.75 101 LEU A N 1
ATOM 767 C CA . LEU A 1 101 ? 33.752 15.415 -33.086 1.00 73.75 101 LEU A CA 1
ATOM 768 C C . LEU A 1 101 ? 34.035 15.148 -31.596 1.00 73.75 101 LEU A C 1
ATOM 770 O O . LEU A 1 101 ? 35.159 15.339 -31.130 1.00 73.75 101 LEU A O 1
ATOM 774 N N . GLN A 1 102 ? 33.055 14.658 -30.831 1.00 72.56 102 GLN A N 1
ATOM 775 C CA . GLN A 1 102 ? 33.252 14.338 -29.412 1.00 72.56 102 GLN A CA 1
ATOM 776 C C . GLN A 1 102 ? 34.082 13.064 -29.161 1.00 72.56 102 GLN A C 1
ATOM 778 O O . GLN A 1 102 ? 34.454 12.797 -28.012 1.00 72.56 102 GLN A O 1
ATOM 783 N N . PHE A 1 103 ? 34.408 12.304 -30.213 1.00 77.88 103 PHE A N 1
ATOM 784 C CA . PHE A 1 103 ? 35.226 11.090 -30.169 1.00 77.88 103 PHE A CA 1
ATOM 785 C C . PHE A 1 103 ? 36.365 11.148 -31.191 1.00 77.88 103 PHE A C 1
ATOM 787 O O . PHE A 1 103 ? 36.183 11.612 -32.315 1.00 77.88 103 PHE A O 1
ATOM 794 N N . HIS A 1 104 ? 37.530 10.602 -30.833 1.00 78.56 104 HIS A N 1
ATOM 795 C CA . HIS A 1 104 ? 38.607 10.380 -31.795 1.00 78.56 104 HIS A CA 1
ATOM 796 C C . HIS A 1 104 ? 38.416 9.041 -32.507 1.00 78.56 104 HIS A C 1
ATOM 798 O O . HIS A 1 104 ? 38.504 7.980 -31.892 1.00 78.56 104 HIS A O 1
ATOM 804 N N . LEU A 1 105 ? 38.217 9.079 -33.827 1.00 81.81 105 LEU A N 1
ATOM 805 C CA . LEU A 1 105 ? 38.050 7.867 -34.640 1.00 81.81 105 LEU A CA 1
ATOM 806 C C . LEU A 1 105 ? 39.284 6.954 -34.636 1.00 81.81 105 LEU A C 1
ATOM 808 O O . LEU A 1 105 ? 39.151 5.759 -34.877 1.00 81.81 105 LEU A O 1
ATOM 812 N N . SER A 1 106 ? 40.468 7.466 -34.284 1.00 78.50 106 SER A N 1
ATOM 813 C CA . SER A 1 106 ? 41.663 6.640 -34.067 1.00 78.50 106 SER A CA 1
ATOM 814 C C . SER A 1 106 ? 41.480 5.600 -32.952 1.00 78.50 106 SER A C 1
ATOM 816 O O . SER A 1 106 ? 42.112 4.543 -32.996 1.00 78.50 106 SER A O 1
ATOM 818 N N . GLU A 1 107 ? 40.568 5.828 -31.997 1.00 83.56 107 GLU A N 1
ATOM 819 C CA . GLU A 1 107 ? 40.214 4.843 -30.968 1.00 83.56 107 GLU A CA 1
ATOM 820 C C . GLU A 1 107 ? 39.451 3.634 -31.533 1.00 83.56 107 GLU A C 1
ATOM 822 O O . GLU A 1 107 ? 39.305 2.639 -30.825 1.00 83.56 107 GLU A O 1
ATOM 827 N N . LEU A 1 108 ? 39.021 3.644 -32.807 1.00 84.88 108 LEU A N 1
ATOM 828 C CA . LEU A 1 108 ? 38.349 2.510 -33.461 1.00 84.88 108 LEU A CA 1
ATOM 829 C C . LEU A 1 108 ? 39.219 1.241 -33.488 1.00 84.88 108 LEU A C 1
ATOM 831 O O . LEU A 1 108 ? 38.697 0.127 -33.538 1.00 84.88 108 LEU A O 1
ATOM 835 N N . VAL A 1 109 ? 40.540 1.376 -33.360 1.00 83.88 109 VAL A N 1
ATOM 836 C CA . VAL A 1 109 ? 41.445 0.230 -33.188 1.00 83.88 109 VAL A CA 1
ATOM 837 C C . VAL A 1 109 ? 41.078 -0.593 -31.945 1.00 83.88 109 VAL A C 1
ATOM 839 O O . VAL A 1 109 ? 41.185 -1.818 -31.975 1.00 83.88 109 VAL A O 1
ATOM 842 N N . LEU A 1 110 ? 40.581 0.040 -30.875 1.00 84.31 110 LEU A N 1
ATOM 843 C CA . LEU A 1 110 ? 40.200 -0.636 -29.633 1.00 84.31 110 LEU A CA 1
ATOM 844 C C . LEU A 1 110 ? 39.053 -1.640 -29.830 1.00 84.31 110 LEU A C 1
ATOM 846 O O . LEU A 1 110 ? 39.271 -2.817 -29.533 1.00 84.31 110 LEU A O 1
ATOM 850 N N . PRO A 1 111 ? 37.856 -1.270 -30.334 1.00 86.69 111 PRO A N 1
ATOM 851 C CA . PRO A 1 111 ? 36.783 -2.241 -30.527 1.00 86.69 111 PRO A CA 1
ATOM 852 C C . PRO A 1 111 ? 37.141 -3.333 -31.541 1.00 86.69 111 PRO A C 1
ATOM 854 O O . PRO A 1 111 ? 36.720 -4.477 -31.364 1.00 86.69 111 PRO A O 1
ATOM 857 N N . LEU A 1 112 ? 37.983 -3.036 -32.535 1.00 86.31 112 LEU A N 1
ATOM 858 C CA . LEU A 1 112 ? 38.454 -4.027 -33.508 1.00 86.31 112 LEU A CA 1
ATOM 859 C C . LEU A 1 112 ? 39.267 -5.161 -32.865 1.00 86.31 112 LEU A C 1
ATOM 861 O O . LEU A 1 112 ? 39.199 -6.292 -33.334 1.00 86.31 112 LEU A O 1
ATOM 865 N N . THR A 1 113 ? 39.973 -4.918 -31.753 1.00 86.19 113 THR A N 1
ATOM 866 C CA . THR A 1 113 ? 40.678 -6.000 -31.030 1.00 86.19 113 THR A CA 1
ATOM 867 C C . THR A 1 113 ? 39.741 -7.026 -30.384 1.00 86.19 113 THR A C 1
ATOM 869 O O . THR A 1 113 ? 40.163 -8.146 -30.094 1.00 86.19 113 THR A O 1
ATOM 872 N N . TRP A 1 114 ? 38.469 -6.674 -30.174 1.00 86.69 114 TRP A N 1
ATOM 873 C CA . TRP A 1 114 ? 37.486 -7.519 -29.491 1.00 86.69 114 TRP A CA 1
ATOM 874 C C . TRP A 1 114 ? 36.428 -8.108 -30.429 1.00 86.69 114 TRP A C 1
ATOM 876 O O . TRP A 1 114 ? 35.781 -9.087 -30.054 1.00 86.69 114 TRP A O 1
ATOM 886 N N . ILE A 1 115 ? 36.256 -7.564 -31.638 1.00 87.06 115 ILE A N 1
ATOM 887 C CA . ILE A 1 115 ? 35.163 -7.947 -32.550 1.00 87.06 115 ILE A CA 1
ATOM 888 C C . ILE A 1 115 ? 35.243 -9.407 -33.033 1.00 87.06 115 ILE A C 1
ATOM 890 O O . ILE A 1 115 ? 34.243 -9.995 -33.430 1.00 87.06 115 ILE A O 1
ATOM 894 N N . GLU A 1 116 ? 36.410 -10.047 -32.946 1.00 82.62 116 GLU A N 1
ATOM 895 C CA . GLU A 1 116 ? 36.563 -11.482 -33.234 1.00 82.62 116 GLU A CA 1
ATOM 896 C C . GLU A 1 116 ? 35.952 -12.385 -32.149 1.00 82.62 116 GLU A C 1
ATOM 898 O O . GLU A 1 116 ? 35.503 -13.495 -32.428 1.00 82.62 116 GLU A O 1
ATOM 903 N N . GLN A 1 117 ? 35.890 -11.915 -30.900 1.00 81.44 117 GLN A N 1
ATOM 904 C CA . GLN A 1 117 ? 35.367 -12.689 -29.766 1.00 81.44 117 GLN A CA 1
ATOM 905 C C . GLN A 1 117 ? 33.917 -12.329 -29.405 1.00 81.44 117 GLN A C 1
ATOM 907 O O . GLN A 1 117 ? 33.234 -13.106 -28.723 1.00 81.44 117 GLN A O 1
ATOM 912 N N . TYR A 1 118 ? 33.453 -11.159 -29.844 1.00 87.19 118 TYR A N 1
ATOM 913 C CA . TYR A 1 118 ? 32.161 -10.574 -29.499 1.00 87.19 118 TYR A CA 1
ATOM 914 C C . TYR A 1 118 ? 31.422 -10.131 -30.760 1.00 87.19 118 TYR A C 1
ATOM 916 O O . TYR A 1 118 ? 32.035 -9.748 -31.747 1.00 87.19 118 TYR A O 1
ATOM 924 N N . ASP A 1 119 ? 30.095 -10.154 -30.724 1.00 86.56 119 ASP A N 1
ATOM 925 C CA . ASP A 1 119 ? 29.275 -9.759 -31.874 1.00 86.56 119 ASP A CA 1
ATOM 926 C C . ASP A 1 119 ? 29.059 -8.234 -31.910 1.00 86.56 119 ASP A C 1
ATOM 928 O O . ASP A 1 119 ? 28.791 -7.650 -32.963 1.00 86.56 119 ASP A O 1
ATOM 932 N N . ILE A 1 120 ? 29.187 -7.595 -30.740 1.00 92.38 120 ILE A N 1
ATOM 933 C CA . ILE A 1 120 ? 29.001 -6.162 -30.517 1.00 92.38 120 ILE A CA 1
ATOM 934 C C . ILE A 1 120 ? 30.077 -5.661 -29.555 1.00 92.38 120 ILE A C 1
ATOM 936 O O . ILE A 1 120 ? 30.281 -6.236 -28.481 1.00 92.38 120 ILE A O 1
ATOM 940 N N . VAL A 1 121 ? 30.717 -4.545 -29.894 1.00 91.50 121 VAL A N 1
ATOM 941 C CA . VAL A 1 121 ? 31.632 -3.832 -29.002 1.00 91.50 121 VAL A CA 1
ATOM 942 C C . VAL A 1 121 ? 31.162 -2.393 -28.847 1.00 91.50 121 VAL A C 1
ATOM 944 O O . VAL A 1 121 ? 31.041 -1.658 -29.823 1.00 91.50 121 VAL A O 1
ATOM 947 N N . ILE A 1 122 ? 30.879 -1.991 -27.611 1.00 92.81 122 ILE A N 1
ATOM 948 C CA . ILE A 1 122 ? 30.348 -0.665 -27.287 1.00 92.81 122 ILE A CA 1
ATOM 949 C C . ILE A 1 122 ? 31.316 0.119 -26.407 1.00 92.81 122 ILE A C 1
ATOM 951 O O . ILE A 1 122 ? 31.921 -0.421 -25.477 1.00 92.81 122 ILE A O 1
ATOM 955 N N . GLY A 1 123 ? 31.446 1.407 -26.698 1.00 87.31 123 GLY A N 1
ATOM 956 C CA . GLY A 1 123 ? 32.161 2.357 -25.864 1.00 87.31 123 GLY A CA 1
ATOM 957 C C . GLY A 1 123 ? 31.361 2.748 -24.623 1.00 87.31 123 GLY A C 1
ATOM 958 O O . GLY A 1 123 ? 30.131 2.768 -24.629 1.00 87.31 123 GLY A O 1
ATOM 959 N N . TYR A 1 124 ? 32.066 3.110 -23.554 1.00 85.56 124 TYR A N 1
ATOM 960 C CA . TYR A 1 124 ? 31.516 3.904 -22.461 1.00 85.56 124 TYR A CA 1
ATOM 961 C C . TYR A 1 124 ? 32.438 5.079 -22.146 1.00 85.56 124 TYR A C 1
ATOM 963 O O . TYR A 1 124 ? 33.665 4.954 -22.139 1.00 85.56 124 TYR A O 1
ATOM 971 N N . ARG A 1 125 ? 31.844 6.235 -21.844 1.00 80.81 125 ARG A N 1
ATOM 972 C CA . ARG A 1 125 ? 32.595 7.466 -21.569 1.00 80.81 125 ARG A CA 1
ATOM 973 C C . ARG A 1 125 ? 33.273 7.368 -20.200 1.00 80.81 125 ARG A C 1
ATOM 975 O O . ARG A 1 125 ? 32.596 7.355 -19.172 1.00 80.81 125 ARG A O 1
ATOM 982 N N . SER A 1 126 ? 34.604 7.298 -20.179 1.00 65.88 126 SER A N 1
ATOM 983 C CA . SER A 1 126 ? 35.394 7.088 -18.951 1.00 65.88 126 SER A CA 1
ATOM 984 C C . SER A 1 126 ? 35.428 8.316 -18.022 1.00 65.88 126 SER A C 1
ATOM 986 O O . SER A 1 126 ? 35.344 8.169 -16.802 1.00 65.88 126 SER A O 1
ATOM 988 N N . LYS A 1 127 ? 35.472 9.533 -18.583 1.00 63.03 127 LYS A N 1
ATOM 989 C CA . LYS A 1 127 ? 35.334 10.815 -17.869 1.00 63.03 127 LYS A CA 1
ATOM 990 C C . LYS A 1 127 ? 34.260 11.669 -18.537 1.00 63.03 127 LYS A C 1
ATOM 992 O O . LYS A 1 127 ? 34.473 12.255 -19.592 1.00 63.03 127 LYS A O 1
ATOM 997 N N . ARG A 1 128 ? 33.081 11.730 -17.919 1.00 61.84 128 ARG A N 1
ATOM 998 C CA . ARG A 1 128 ? 31.926 12.455 -18.459 1.00 61.84 128 ARG A CA 1
ATOM 999 C C . ARG A 1 128 ? 32.041 13.951 -18.156 1.00 61.84 128 ARG A C 1
ATOM 1001 O O . ARG A 1 128 ? 31.944 14.340 -16.995 1.00 61.84 128 ARG A O 1
ATOM 1008 N N . GLN A 1 129 ? 32.208 14.764 -19.197 1.00 60.09 129 GLN A N 1
ATOM 1009 C CA . GLN A 1 129 ? 32.354 16.228 -19.108 1.00 60.09 129 GLN A CA 1
ATOM 1010 C C . GLN A 1 129 ? 31.007 16.987 -19.122 1.00 60.09 129 GLN A C 1
ATOM 1012 O O . GLN A 1 129 ? 30.966 18.192 -19.344 1.00 60.09 129 GLN A O 1
ATOM 1017 N N . ASP A 1 130 ? 29.890 16.293 -18.873 1.00 62.25 130 ASP A N 1
ATOM 1018 C CA . ASP A 1 130 ? 28.556 16.904 -18.831 1.00 62.25 130 ASP A CA 1
ATOM 1019 C C . ASP A 1 130 ? 28.299 17.664 -17.507 1.00 62.25 130 ASP A C 1
ATOM 1021 O O . ASP A 1 130 ? 28.761 17.219 -16.447 1.00 62.25 130 ASP A O 1
ATOM 1025 N N . PRO A 1 131 ? 27.462 18.725 -17.512 1.00 58.91 131 PRO A N 1
ATOM 1026 C CA . PRO A 1 131 ? 26.986 19.396 -16.298 1.00 58.91 131 PRO A CA 1
ATOM 1027 C C . PRO A 1 131 ? 26.342 18.437 -15.276 1.00 58.91 131 PRO A C 1
ATOM 1029 O O . PRO A 1 131 ? 25.666 17.471 -15.644 1.00 58.91 131 PRO A O 1
ATOM 1032 N N . LEU A 1 132 ? 26.478 18.732 -13.974 1.00 53.72 132 LEU A N 1
ATOM 1033 C CA . LEU A 1 132 ? 26.048 17.854 -12.866 1.00 53.72 132 LEU A CA 1
ATOM 1034 C C . LEU A 1 132 ? 24.576 17.402 -12.948 1.00 53.72 132 LEU A C 1
ATOM 1036 O O . LEU A 1 132 ? 24.285 16.220 -12.762 1.00 53.72 132 LEU A O 1
ATOM 1040 N N . HIS A 1 133 ? 23.654 18.304 -13.297 1.00 51.62 133 HIS A N 1
ATOM 1041 C CA . HIS A 1 133 ? 22.227 17.978 -13.431 1.00 51.62 133 HIS A CA 1
ATOM 1042 C C . HIS A 1 133 ? 21.956 16.946 -14.545 1.00 51.62 133 HIS A C 1
ATOM 1044 O O . HIS A 1 133 ? 21.078 16.093 -14.413 1.00 51.62 133 HIS A O 1
ATOM 1050 N N . ARG A 1 134 ? 22.751 16.951 -15.626 1.00 57.84 134 ARG A N 1
ATOM 1051 C CA . ARG A 1 134 ? 22.640 15.969 -16.719 1.00 57.84 134 ARG A CA 1
ATOM 1052 C C . ARG A 1 134 ? 23.219 14.618 -16.340 1.00 57.84 134 ARG A C 1
ATOM 1054 O O . ARG A 1 134 ? 22.661 13.593 -16.726 1.00 57.84 134 ARG A O 1
ATOM 1061 N N . ARG A 1 135 ? 24.290 14.600 -15.543 1.00 59.66 135 ARG A N 1
ATOM 1062 C CA . ARG A 1 135 ? 24.855 13.359 -14.993 1.00 59.66 135 ARG A CA 1
ATOM 1063 C C . ARG A 1 135 ? 23.840 12.640 -14.105 1.00 59.66 135 ARG A C 1
ATOM 1065 O O . ARG A 1 135 ? 23.716 11.423 -14.215 1.00 59.66 135 ARG A O 1
ATOM 1072 N N . PHE A 1 136 ? 23.073 13.381 -13.302 1.00 58.91 136 PHE A N 1
ATOM 1073 C CA . PHE A 1 136 ? 22.010 12.817 -12.468 1.00 58.91 136 PHE A CA 1
ATOM 1074 C C . PHE A 1 136 ? 20.836 12.272 -13.298 1.00 58.91 136 PHE A C 1
ATOM 1076 O O . PHE A 1 136 ? 20.445 11.119 -13.120 1.00 58.91 136 PHE A O 1
ATOM 1083 N N . ASN A 1 137 ? 20.336 13.043 -14.271 1.00 57.75 137 ASN A N 1
ATOM 1084 C CA . ASN A 1 137 ? 19.252 12.596 -15.155 1.00 57.75 137 ASN A CA 1
ATOM 1085 C C . ASN A 1 137 ? 19.642 11.354 -15.966 1.00 57.75 137 ASN A C 1
ATOM 1087 O O . ASN A 1 137 ? 18.883 10.389 -16.032 1.00 57.75 137 ASN A O 1
ATOM 1091 N N . ALA A 1 138 ? 20.850 11.341 -16.533 1.00 60.28 138 ALA A N 1
ATOM 1092 C CA . ALA A 1 138 ? 21.354 10.196 -17.278 1.00 60.28 138 ALA A CA 1
ATOM 1093 C C . ALA A 1 138 ? 21.614 8.983 -16.373 1.00 60.28 138 ALA A C 1
ATOM 1095 O O . ALA A 1 138 ? 21.429 7.853 -16.816 1.00 60.28 138 ALA A O 1
ATOM 1096 N N . PHE A 1 139 ? 22.016 9.185 -15.115 1.00 63.22 139 PHE A N 1
ATOM 1097 C CA . PHE A 1 139 ? 22.137 8.099 -14.142 1.00 63.22 139 PHE A CA 1
ATOM 1098 C C . PHE A 1 139 ? 20.768 7.494 -13.808 1.00 63.22 139 PHE A C 1
ATOM 1100 O O . PHE A 1 139 ? 20.616 6.274 -13.878 1.00 63.22 139 PHE A O 1
ATOM 1107 N N . GLY A 1 140 ? 19.762 8.323 -13.514 1.00 62.09 140 GLY A N 1
ATOM 1108 C CA . GLY A 1 140 ? 18.394 7.872 -13.240 1.00 62.09 140 GLY A CA 1
ATOM 1109 C C . GLY A 1 140 ? 17.769 7.140 -14.430 1.00 62.09 140 GLY A C 1
ATOM 1110 O O . GLY A 1 140 ? 17.242 6.040 -14.269 1.00 62.09 140 GLY A O 1
ATOM 1111 N N . TRP A 1 141 ? 17.911 7.696 -15.635 1.00 65.88 141 TRP A N 1
ATOM 1112 C CA . TRP A 1 141 ? 17.428 7.094 -16.879 1.00 65.88 141 TRP A CA 1
ATOM 1113 C C . TRP A 1 141 ? 18.109 5.759 -17.195 1.00 65.88 141 TRP A C 1
ATOM 1115 O O . TRP A 1 141 ? 17.429 4.747 -17.365 1.00 65.88 141 TRP A O 1
ATOM 1125 N N . ASN A 1 142 ? 19.446 5.716 -17.194 1.00 65.31 142 ASN A N 1
ATOM 1126 C CA . ASN A 1 142 ? 20.186 4.477 -17.437 1.00 65.31 142 ASN A CA 1
ATOM 1127 C C . ASN A 1 142 ? 19.852 3.412 -16.389 1.00 65.31 142 ASN A C 1
ATOM 1129 O O . ASN A 1 142 ? 19.695 2.242 -16.730 1.00 65.31 142 ASN A O 1
ATOM 1133 N N . THR A 1 143 ? 19.705 3.801 -15.121 1.00 66.62 143 THR A N 1
ATOM 1134 C CA . THR A 1 143 ? 19.320 2.877 -14.046 1.00 66.62 143 THR A CA 1
ATOM 1135 C C . THR A 1 143 ? 17.921 2.318 -14.289 1.00 66.62 143 THR A C 1
ATOM 1137 O O . THR A 1 143 ? 17.740 1.103 -14.258 1.00 66.62 143 THR A O 1
ATOM 1140 N N . LEU A 1 144 ? 16.948 3.168 -14.625 1.00 67.88 144 LEU A N 1
ATOM 1141 C CA . LEU A 1 144 ? 15.588 2.748 -14.957 1.00 67.88 144 LEU A CA 1
ATOM 1142 C C . LEU A 1 144 ? 15.569 1.759 -16.135 1.00 67.88 144 LEU A C 1
ATOM 1144 O O . LEU A 1 144 ? 14.997 0.676 -16.018 1.00 67.88 144 LEU A O 1
ATOM 1148 N N . VAL A 1 145 ? 16.232 2.091 -17.245 1.00 67.94 145 VAL A N 1
ATOM 1149 C CA . VAL A 1 145 ? 16.269 1.253 -18.454 1.00 67.94 145 VAL A CA 1
ATOM 1150 C C . VAL A 1 145 ? 16.956 -0.092 -18.186 1.00 67.94 145 VAL A C 1
ATOM 1152 O O . VAL A 1 145 ? 16.428 -1.137 -18.574 1.00 67.94 145 VAL A O 1
ATOM 1155 N N . ARG A 1 146 ? 18.083 -0.104 -17.457 1.00 72.31 146 ARG A N 1
ATOM 1156 C CA . ARG A 1 146 ? 18.780 -1.343 -17.059 1.00 72.31 146 ARG A CA 1
ATOM 1157 C C . ARG A 1 146 ? 17.901 -2.262 -16.232 1.00 72.31 146 ARG A C 1
ATOM 1159 O O . ARG A 1 146 ? 17.868 -3.464 -16.480 1.00 72.31 146 ARG A O 1
ATOM 1166 N N . LEU A 1 147 ? 17.183 -1.704 -15.264 1.00 64.12 147 LEU A N 1
ATOM 1167 C CA . LEU A 1 147 ? 16.341 -2.478 -14.359 1.00 64.12 147 LEU A CA 1
ATOM 1168 C C . LEU A 1 147 ? 15.093 -3.020 -15.059 1.00 64.12 147 LEU A C 1
ATOM 1170 O O . LEU A 1 147 ? 14.734 -4.183 -14.868 1.00 64.12 147 LEU A O 1
ATOM 1174 N N . LEU A 1 148 ? 14.460 -2.204 -15.902 1.00 63.62 148 LEU A N 1
ATOM 1175 C CA . LEU A 1 148 ? 13.253 -2.590 -16.628 1.00 63.62 148 LEU A CA 1
ATOM 1176 C C . LEU A 1 148 ? 13.519 -3.621 -17.724 1.00 63.62 148 LEU A C 1
ATOM 1178 O O . LEU A 1 148 ? 12.728 -4.552 -17.891 1.00 63.62 148 LEU A O 1
ATOM 1182 N N . LEU A 1 149 ? 14.617 -3.460 -18.466 1.00 66.19 149 LEU A N 1
ATOM 1183 C CA . LEU A 1 149 ? 14.918 -4.273 -19.647 1.00 66.19 149 LEU A CA 1
ATOM 1184 C C . LEU A 1 149 ? 15.985 -5.346 -19.391 1.00 66.19 149 LEU A C 1
ATOM 1186 O O . LEU A 1 149 ? 16.210 -6.189 -20.256 1.00 66.19 149 LEU A O 1
ATOM 1190 N N . GLY A 1 150 ? 16.593 -5.366 -18.201 1.00 63.22 150 GLY A N 1
ATOM 1191 C CA . GLY A 1 150 ? 17.612 -6.344 -17.814 1.00 63.22 150 GLY A CA 1
ATOM 1192 C C . GLY A 1 150 ? 18.979 -6.118 -18.468 1.00 63.22 150 GLY A C 1
ATOM 1193 O O . GLY A 1 150 ? 19.765 -7.059 -18.560 1.00 63.22 150 GLY A O 1
ATOM 1194 N N . LEU A 1 151 ? 19.268 -4.899 -18.939 1.00 75.00 151 LEU A N 1
ATOM 1195 C CA . LEU A 1 151 ? 20.538 -4.571 -19.589 1.00 75.00 151 LEU A CA 1
ATOM 1196 C C . LEU A 1 151 ? 21.680 -4.477 -18.570 1.00 75.00 151 LEU A C 1
ATOM 1198 O O . LEU A 1 151 ? 21.574 -3.777 -17.563 1.00 75.00 151 LEU A O 1
ATOM 1202 N N . LYS A 1 152 ? 22.810 -5.118 -18.876 1.00 73.94 152 LYS A N 1
ATOM 1203 C CA . LYS A 1 152 ? 24.058 -5.035 -18.101 1.00 73.94 152 LYS A CA 1
ATOM 1204 C C . LYS A 1 152 ? 25.124 -4.245 -18.875 1.00 73.94 152 LYS A C 1
ATOM 1206 O O . LYS A 1 152 ? 26.157 -4.798 -19.216 1.00 73.94 152 LYS A O 1
ATOM 1211 N N . VAL A 1 153 ? 24.832 -2.981 -19.192 1.00 79.38 153 VAL A N 1
ATOM 1212 C CA . VAL A 1 153 ? 25.694 -2.081 -19.991 1.00 79.38 153 VAL A CA 1
ATOM 1213 C C . VAL A 1 153 ? 25.898 -0.755 -19.254 1.00 79.38 153 VAL A C 1
ATOM 1215 O O . VAL A 1 153 ? 24.913 -0.157 -18.828 1.00 79.38 153 VAL A O 1
ATOM 1218 N N . LYS A 1 154 ? 27.141 -0.280 -19.112 1.00 76.81 154 LYS A N 1
ATOM 1219 C CA . LYS A 1 154 ? 27.587 0.931 -18.395 1.00 76.81 154 LYS A CA 1
ATOM 1220 C C . LYS A 1 154 ? 27.217 2.260 -19.056 1.00 76.81 154 LYS A C 1
ATOM 1222 O O . LYS A 1 154 ? 27.035 3.229 -18.318 1.00 76.81 154 LYS A O 1
ATOM 1227 N N . ASP A 1 155 ? 27.064 2.329 -20.374 1.00 78.94 155 ASP A N 1
ATOM 1228 C CA . ASP A 1 155 ? 26.630 3.547 -21.080 1.00 78.94 155 ASP A CA 1
ATOM 1229 C C . ASP A 1 155 ? 25.853 3.175 -22.350 1.00 78.94 155 ASP A C 1
ATOM 1231 O O . ASP A 1 155 ? 26.431 2.774 -23.355 1.00 78.94 155 ASP A O 1
ATOM 1235 N N . ILE A 1 156 ? 24.521 3.249 -22.288 1.00 80.88 156 ILE A N 1
ATOM 1236 C CA . ILE A 1 156 ? 23.649 2.820 -23.395 1.00 80.88 156 ILE A CA 1
ATOM 1237 C C . ILE A 1 156 ? 23.710 3.828 -24.549 1.00 80.88 156 ILE A C 1
ATOM 1239 O O . ILE A 1 156 ? 23.721 3.445 -25.721 1.00 80.88 156 ILE A O 1
ATOM 1243 N N . ASP A 1 157 ? 23.801 5.112 -24.212 1.00 79.56 157 ASP A N 1
ATOM 1244 C CA . ASP A 1 157 ? 23.698 6.227 -25.154 1.00 79.56 157 ASP A CA 1
ATOM 1245 C C . ASP A 1 157 ? 25.057 6.672 -25.707 1.00 79.56 157 ASP A C 1
ATOM 1247 O O . ASP A 1 157 ? 25.126 7.652 -26.437 1.00 79.56 157 ASP A O 1
ATOM 1251 N N . CYS A 1 158 ? 26.154 5.982 -25.376 1.00 83.19 158 CYS A N 1
ATOM 1252 C CA . CYS A 1 158 ? 27.438 6.261 -26.011 1.00 83.19 158 CYS A CA 1
ATOM 1253 C C . CYS A 1 158 ? 27.344 5.913 -27.499 1.00 83.19 158 CYS A C 1
ATOM 1255 O O . CYS A 1 158 ? 27.114 4.755 -27.849 1.00 83.19 158 CYS A O 1
ATOM 1257 N N . ALA A 1 159 ? 27.500 6.905 -28.371 1.00 81.56 159 ALA A N 1
ATOM 1258 C CA . ALA A 1 159 ? 27.390 6.711 -29.808 1.00 81.56 159 ALA A CA 1
ATOM 1259 C C . ALA A 1 159 ? 28.581 5.970 -30.426 1.00 81.56 159 ALA A C 1
ATOM 1261 O O . ALA A 1 159 ? 28.536 5.703 -31.607 1.00 81.56 159 ALA A O 1
ATOM 1262 N N . PHE A 1 160 ? 29.607 5.585 -29.661 1.00 89.19 160 PHE A N 1
ATOM 1263 C CA . PHE A 1 160 ? 30.779 4.870 -30.169 1.00 89.19 160 PHE A CA 1
ATOM 1264 C C . PHE A 1 160 ? 30.554 3.353 -30.134 1.00 89.19 160 PHE A C 1
ATOM 1266 O O . PHE A 1 160 ? 30.781 2.710 -29.101 1.00 89.19 160 PHE A O 1
ATOM 1273 N N . LYS A 1 161 ? 30.055 2.762 -31.226 1.00 92.75 161 LYS A N 1
ATOM 1274 C CA . LYS A 1 161 ? 29.666 1.342 -31.230 1.00 92.75 161 LYS A CA 1
ATOM 1275 C C . LYS A 1 161 ? 29.998 0.631 -32.541 1.00 92.75 161 LYS A C 1
ATOM 1277 O O . LYS A 1 161 ? 29.674 1.119 -33.617 1.00 92.75 161 LYS A O 1
ATOM 1282 N N . LEU A 1 162 ? 30.588 -0.559 -32.425 1.00 93.94 162 LEU A N 1
ATOM 1283 C CA . LEU A 1 162 ? 30.942 -1.455 -33.526 1.00 93.94 162 LEU A CA 1
ATOM 1284 C C . LEU A 1 162 ? 30.104 -2.738 -33.452 1.00 93.94 162 LEU A C 1
ATOM 1286 O O . LEU A 1 162 ? 30.046 -3.395 -32.411 1.00 93.94 162 LEU A O 1
ATOM 1290 N N . PHE A 1 163 ? 29.496 -3.119 -34.568 1.00 93.75 163 PHE A N 1
ATOM 1291 C CA . PHE A 1 163 ? 28.636 -4.291 -34.695 1.00 93.75 163 PHE A CA 1
ATOM 1292 C C . PHE A 1 163 ? 29.067 -5.142 -35.882 1.00 93.75 163 PHE A C 1
ATOM 1294 O O . PHE A 1 163 ? 29.492 -4.621 -36.913 1.00 93.75 163 PHE A O 1
ATOM 1301 N N . ARG A 1 164 ? 28.853 -6.454 -35.788 1.00 89.12 164 ARG A N 1
ATOM 1302 C CA . ARG A 1 164 ? 28.765 -7.297 -36.985 1.00 89.12 164 ARG A CA 1
ATOM 1303 C C . ARG A 1 164 ? 27.430 -7.053 -37.682 1.00 89.12 164 ARG A C 1
ATOM 1305 O O . ARG A 1 164 ? 26.391 -7.025 -37.021 1.00 89.12 164 ARG A O 1
ATOM 1312 N N . ARG A 1 165 ? 27.424 -6.953 -39.014 1.00 88.50 165 ARG A N 1
ATOM 1313 C CA . ARG A 1 165 ? 26.201 -6.695 -39.797 1.00 88.50 165 ARG A CA 1
ATOM 1314 C C . ARG A 1 165 ? 25.091 -7.722 -39.546 1.00 88.50 165 ARG A C 1
ATOM 1316 O O . ARG A 1 165 ? 23.920 -7.354 -39.534 1.00 88.50 165 ARG A O 1
ATOM 1323 N N . VAL A 1 166 ? 25.444 -8.977 -39.247 1.00 82.06 166 VAL A N 1
ATOM 1324 C CA . VAL A 1 166 ? 24.486 -10.045 -38.888 1.00 82.06 166 VAL A CA 1
ATOM 1325 C C . VAL A 1 166 ? 23.570 -9.672 -37.714 1.00 82.06 166 VAL A C 1
ATOM 1327 O O . VAL A 1 166 ? 22.427 -10.118 -37.663 1.00 82.06 166 VAL A O 1
ATOM 1330 N N . VAL A 1 167 ? 24.021 -8.804 -36.799 1.00 84.69 167 VAL A N 1
ATOM 1331 C CA . VAL A 1 167 ? 23.182 -8.306 -35.700 1.00 84.69 167 VAL A CA 1
ATOM 1332 C C . VAL A 1 167 ? 21.963 -7.575 -36.257 1.00 84.69 167 VAL A C 1
ATOM 1334 O O . VAL A 1 167 ? 20.844 -7.853 -35.838 1.00 84.69 167 VAL A O 1
ATOM 1337 N N . PHE A 1 168 ? 22.163 -6.699 -37.243 1.00 85.56 168 PHE A N 1
ATOM 1338 C CA . PHE A 1 168 ? 21.105 -5.902 -37.871 1.00 85.56 168 PHE A CA 1
ATOM 1339 C C . PHE A 1 168 ? 20.244 -6.682 -38.866 1.00 85.56 168 PHE A C 1
ATOM 1341 O O . PHE A 1 168 ? 19.133 -6.258 -39.163 1.00 85.56 168 PHE A O 1
ATOM 1348 N N . GLN A 1 169 ? 20.711 -7.842 -39.329 1.00 78.06 169 GLN A N 1
ATOM 1349 C CA . GLN A 1 169 ? 19.883 -8.796 -40.076 1.00 78.06 169 GLN A CA 1
ATOM 1350 C C . GLN A 1 169 ? 18.937 -9.577 -39.153 1.00 78.06 169 GLN A C 1
ATOM 1352 O O . GLN A 1 169 ? 17.880 -10.026 -39.589 1.00 78.06 169 GLN A O 1
ATOM 1357 N N . ALA A 1 170 ? 19.311 -9.738 -37.880 1.00 72.56 170 ALA A N 1
ATOM 1358 C CA . ALA A 1 170 ? 18.524 -10.468 -36.896 1.00 72.56 170 ALA A CA 1
ATOM 1359 C C . ALA A 1 170 ? 17.518 -9.572 -36.147 1.00 72.56 170 ALA A C 1
ATOM 1361 O O . ALA A 1 170 ? 16.408 -10.023 -35.865 1.00 72.56 170 ALA A O 1
ATOM 1362 N N . ILE A 1 171 ? 17.874 -8.319 -35.828 1.00 78.94 171 ILE A N 1
ATOM 1363 C CA . ILE A 1 171 ? 17.018 -7.389 -35.062 1.00 78.94 171 ILE A CA 1
ATOM 1364 C C . ILE A 1 171 ? 16.124 -6.517 -35.957 1.00 78.94 171 ILE A C 1
ATOM 1366 O O . ILE A 1 171 ? 16.491 -6.159 -37.070 1.00 78.94 171 ILE A O 1
ATOM 1370 N N . GLN A 1 172 ? 14.969 -6.089 -35.434 1.00 76.44 172 GLN A N 1
ATOM 1371 C CA . GLN A 1 172 ? 14.093 -5.117 -36.102 1.00 76.44 172 GLN A CA 1
ATOM 1372 C C . GLN A 1 172 ? 14.065 -3.801 -35.326 1.00 76.44 172 GLN A C 1
ATOM 1374 O O . GLN A 1 172 ? 13.422 -3.720 -34.280 1.00 76.44 172 GLN A O 1
ATOM 1379 N N . ILE A 1 173 ? 14.745 -2.771 -35.836 1.00 79.75 173 ILE A N 1
ATOM 1380 C CA . ILE A 1 173 ? 14.804 -1.446 -35.198 1.00 79.75 173 ILE A CA 1
ATOM 1381 C C . ILE A 1 173 ? 13.455 -0.733 -35.372 1.00 79.75 173 ILE A C 1
ATOM 1383 O O . ILE A 1 173 ? 13.115 -0.287 -36.473 1.00 79.75 173 ILE A O 1
ATOM 1387 N N . ASP A 1 174 ? 12.694 -0.594 -34.289 1.00 70.88 174 ASP A N 1
ATOM 1388 C CA . ASP A 1 174 ? 11.402 0.107 -34.285 1.00 70.88 174 ASP A CA 1
ATOM 1389 C C . ASP A 1 174 ? 11.527 1.526 -33.733 1.00 70.88 174 ASP A C 1
ATOM 1391 O O . ASP A 1 174 ? 10.760 2.419 -34.101 1.00 70.88 174 ASP A O 1
ATOM 1395 N N . ALA A 1 175 ? 12.458 1.731 -32.802 1.00 72.44 175 ALA A N 1
ATOM 1396 C CA . ALA A 1 175 ? 12.653 3.022 -32.172 1.00 72.44 175 ALA A CA 1
ATOM 1397 C C . ALA A 1 175 ? 13.323 4.007 -33.140 1.00 72.44 175 ALA A C 1
ATOM 1399 O O . ALA A 1 175 ? 14.443 3.797 -33.591 1.00 72.44 175 ALA A O 1
ATOM 1400 N N . VAL A 1 176 ? 12.633 5.116 -33.407 1.00 69.81 176 VAL A N 1
ATOM 1401 C CA . VAL A 1 176 ? 13.121 6.237 -34.234 1.00 69.81 176 VAL A CA 1
ATOM 1402 C C . VAL A 1 176 ? 13.581 7.439 -33.393 1.00 69.81 176 VAL A C 1
ATOM 1404 O O . VAL A 1 176 ? 14.124 8.405 -33.918 1.00 69.81 176 VAL A O 1
ATOM 1407 N N . GLY A 1 177 ? 13.358 7.396 -32.076 1.00 72.12 177 GLY A N 1
ATOM 1408 C CA . GLY A 1 177 ? 13.695 8.458 -31.127 1.00 72.12 177 GLY A CA 1
ATOM 1409 C C . GLY A 1 177 ? 14.921 8.153 -30.261 1.00 72.12 177 GLY A C 1
ATOM 1410 O O . GLY A 1 177 ? 15.798 7.370 -30.624 1.00 72.12 177 GLY A O 1
ATOM 1411 N N . ALA A 1 178 ? 14.958 8.753 -29.066 1.00 69.50 178 ALA A N 1
ATOM 1412 C CA . ALA A 1 178 ? 16.051 8.606 -28.098 1.00 69.50 178 ALA A CA 1
ATOM 1413 C C . ALA A 1 178 ? 16.274 7.151 -27.634 1.00 69.50 178 ALA A C 1
ATOM 1415 O O . ALA A 1 178 ? 17.326 6.822 -27.096 1.00 69.50 178 ALA A O 1
ATOM 1416 N N . MET A 1 179 ? 15.298 6.264 -27.854 1.00 78.75 179 MET A N 1
ATOM 1417 C CA . MET A 1 179 ? 15.379 4.855 -27.473 1.00 78.75 179 MET A CA 1
ATOM 1418 C C . MET A 1 179 ? 16.093 3.953 -28.487 1.00 78.75 179 MET A C 1
ATOM 1420 O O . MET A 1 179 ? 16.249 2.773 -28.187 1.00 78.75 179 MET A O 1
ATOM 1424 N N . VAL A 1 180 ? 16.547 4.454 -29.644 1.00 83.62 180 VAL A N 1
ATOM 1425 C CA . VAL A 1 180 ? 17.148 3.624 -30.715 1.00 83.62 180 VAL A CA 1
ATOM 1426 C C . VAL A 1 180 ? 18.294 2.735 -30.217 1.00 83.62 180 VAL A C 1
ATOM 1428 O O . VAL A 1 180 ? 18.300 1.527 -30.446 1.00 83.62 180 VAL A O 1
ATOM 1431 N N . ASN A 1 181 ? 19.214 3.299 -29.433 1.00 86.12 181 ASN A N 1
ATOM 1432 C CA . ASN A 1 181 ? 20.349 2.569 -28.873 1.00 86.12 181 ASN A CA 1
ATOM 1433 C C . ASN A 1 181 ? 19.904 1.495 -27.873 1.00 86.12 181 ASN A C 1
ATOM 1435 O O . ASN A 1 181 ? 20.445 0.391 -27.848 1.00 86.12 181 ASN A O 1
ATOM 1439 N N . THR A 1 182 ? 18.891 1.809 -27.064 1.00 84.12 182 THR A N 1
ATOM 1440 C CA . THR A 1 182 ? 18.305 0.848 -26.126 1.00 84.12 182 THR A CA 1
ATOM 1441 C C . THR A 1 182 ? 17.613 -0.288 -26.875 1.00 84.12 182 THR A C 1
ATOM 1443 O O . THR A 1 182 ? 17.800 -1.449 -26.525 1.00 84.12 182 THR A O 1
ATOM 1446 N N . ASP A 1 183 ? 16.833 0.032 -27.906 1.00 85.00 183 ASP A N 1
ATOM 1447 C CA . ASP A 1 183 ? 16.107 -0.936 -28.726 1.00 85.00 183 ASP A CA 1
ATOM 1448 C C . ASP A 1 183 ? 17.069 -1.953 -29.358 1.00 85.00 183 ASP A C 1
ATOM 1450 O O . ASP A 1 183 ? 16.920 -3.161 -29.152 1.00 85.00 183 ASP A O 1
ATOM 1454 N N . ILE A 1 184 ? 18.137 -1.457 -29.996 1.00 88.00 184 ILE A N 1
ATOM 1455 C CA . ILE A 1 184 ? 19.190 -2.281 -30.604 1.00 88.00 184 ILE A CA 1
ATOM 1456 C C . ILE A 1 184 ? 19.818 -3.230 -29.576 1.00 88.00 184 ILE A C 1
ATOM 1458 O O . ILE A 1 184 ? 19.852 -4.443 -29.789 1.00 88.00 184 ILE A O 1
ATOM 1462 N N . LEU A 1 185 ? 20.294 -2.706 -28.440 1.00 88.00 185 LEU A N 1
ATOM 1463 C CA . LEU A 1 185 ? 21.022 -3.518 -27.459 1.00 88.00 185 LEU A CA 1
ATOM 1464 C C . LEU A 1 185 ? 20.123 -4.535 -26.749 1.00 88.00 185 LEU A C 1
ATOM 1466 O O . LEU A 1 185 ? 20.549 -5.662 -26.500 1.00 88.00 185 LEU A O 1
ATOM 1470 N N . VAL A 1 186 ? 18.877 -4.178 -26.427 1.00 84.62 186 VAL A N 1
ATOM 1471 C CA . VAL A 1 186 ? 17.951 -5.107 -25.759 1.00 84.62 186 VAL A CA 1
ATOM 1472 C C . VAL A 1 186 ? 17.565 -6.248 -26.683 1.00 84.62 186 VAL A C 1
ATOM 1474 O O . VAL A 1 186 ? 17.526 -7.398 -26.238 1.00 84.62 186 VAL A O 1
ATOM 1477 N N . GLN A 1 187 ? 17.287 -5.947 -27.952 1.00 83.00 187 GLN A N 1
ATOM 1478 C CA . GLN A 1 187 ? 17.016 -6.984 -28.937 1.00 83.00 187 GLN A CA 1
ATOM 1479 C C . GLN A 1 187 ? 18.248 -7.860 -29.146 1.00 83.00 187 GLN A C 1
ATOM 1481 O O . GLN A 1 187 ? 18.123 -9.077 -29.070 1.00 83.00 187 GLN A O 1
ATOM 1486 N N . ALA A 1 188 ? 19.439 -7.274 -29.276 1.00 83.31 188 ALA A N 1
ATOM 1487 C CA . ALA A 1 188 ? 20.655 -8.045 -29.481 1.00 83.31 188 ALA A CA 1
ATOM 1488 C C . ALA A 1 188 ? 20.968 -9.016 -28.325 1.00 83.31 188 ALA A C 1
ATOM 1490 O O . ALA A 1 188 ? 21.214 -10.199 -28.562 1.00 83.31 188 ALA A O 1
ATOM 1491 N N . ILE A 1 189 ? 20.885 -8.557 -27.068 1.00 81.38 189 ILE A N 1
ATOM 1492 C CA . ILE A 1 189 ? 21.082 -9.425 -25.890 1.00 81.38 189 ILE A CA 1
ATOM 1493 C C . ILE A 1 189 ? 20.057 -10.556 -25.877 1.00 81.38 189 ILE A C 1
ATOM 1495 O O . ILE A 1 189 ? 20.393 -11.701 -25.582 1.00 81.38 189 ILE A O 1
ATOM 1499 N N . ARG A 1 190 ? 18.798 -10.248 -26.202 1.00 74.94 190 ARG A N 1
ATOM 1500 C CA . ARG A 1 190 ? 17.742 -11.259 -26.268 1.00 74.94 190 ARG A CA 1
ATOM 1501 C C . ARG A 1 190 ? 17.933 -12.233 -27.414 1.00 74.94 190 ARG A C 1
ATOM 1503 O O . ARG A 1 190 ? 17.494 -13.356 -27.270 1.00 74.94 190 ARG A O 1
ATOM 1510 N N . MET A 1 191 ? 18.591 -11.844 -28.500 1.00 71.00 191 MET A N 1
ATOM 1511 C CA . MET A 1 191 ? 18.942 -12.756 -29.590 1.00 71.00 191 MET A CA 1
ATOM 1512 C C . MET A 1 191 ? 20.175 -13.619 -29.285 1.00 71.00 191 MET A C 1
ATOM 1514 O O . MET A 1 191 ? 20.526 -14.490 -30.077 1.00 71.00 191 MET A O 1
ATOM 1518 N N . GLY A 1 192 ? 20.803 -13.414 -28.121 1.00 75.56 192 GLY A N 1
ATOM 1519 C CA . GLY A 1 192 ? 21.963 -14.174 -27.663 1.00 75.56 192 GLY A CA 1
ATOM 1520 C C . GLY A 1 192 ? 23.310 -13.605 -28.115 1.00 75.56 192 GLY A C 1
ATOM 1521 O O . GLY A 1 192 ? 24.333 -14.252 -27.890 1.00 75.56 192 GLY A O 1
ATOM 1522 N N . PHE A 1 193 ? 23.338 -12.409 -28.715 1.00 81.88 193 PHE A N 1
ATOM 1523 C CA . PHE A 1 193 ? 24.585 -11.774 -29.141 1.00 81.88 193 PHE A CA 1
ATOM 1524 C C . PHE A 1 193 ? 25.445 -11.359 -27.942 1.00 81.88 193 PHE A C 1
ATOM 1526 O O . PHE A 1 193 ? 24.960 -10.836 -26.933 1.00 81.88 193 PHE A O 1
ATOM 1533 N N . LYS A 1 194 ? 26.755 -11.577 -28.063 1.00 84.00 194 LYS A N 1
ATOM 1534 C CA . LYS A 1 194 ? 27.746 -11.232 -27.044 1.00 84.00 194 LYS A CA 1
ATOM 1535 C C . LYS A 1 194 ? 28.186 -9.784 -27.191 1.00 84.00 194 LYS A C 1
ATOM 1537 O O . LYS A 1 194 ? 28.618 -9.365 -28.262 1.00 84.00 194 LYS A O 1
ATOM 1542 N N . ILE A 1 195 ? 28.161 -9.058 -26.075 1.00 90.44 195 ILE A N 1
ATOM 1543 C CA . ILE A 1 195 ? 28.523 -7.641 -26.009 1.00 90.44 195 ILE A CA 1
ATOM 1544 C C . ILE A 1 195 ? 29.781 -7.459 -25.158 1.00 90.44 195 ILE A C 1
ATOM 1546 O O . ILE A 1 195 ? 29.861 -7.997 -24.051 1.00 90.44 195 ILE A O 1
ATOM 1550 N N . LYS A 1 196 ? 30.740 -6.672 -25.654 1.00 91.06 196 LYS A N 1
ATOM 1551 C CA . LYS A 1 196 ? 31.906 -6.192 -24.902 1.00 91.06 196 LYS A CA 1
ATOM 1552 C C . LYS A 1 196 ? 31.825 -4.685 -24.701 1.00 91.06 196 LYS A C 1
ATOM 1554 O O . LYS A 1 196 ? 31.517 -3.954 -25.633 1.00 91.06 196 LYS A O 1
ATOM 1559 N N . GLU A 1 197 ? 32.163 -4.226 -23.502 1.00 90.88 197 GLU A N 1
ATOM 1560 C CA . GLU A 1 197 ? 32.291 -2.801 -23.196 1.00 90.88 197 GLU A CA 1
ATOM 1561 C C . GLU A 1 197 ? 33.761 -2.387 -23.125 1.00 90.88 197 GLU A C 1
ATOM 1563 O O . GLU A 1 197 ? 34.567 -3.085 -22.497 1.00 90.88 197 GLU A O 1
ATOM 1568 N N . ILE A 1 198 ? 34.093 -1.241 -23.717 1.00 88.00 198 ILE A N 1
ATOM 1569 C CA . ILE A 1 198 ? 35.434 -0.650 -23.688 1.00 88.00 198 ILE A CA 1
ATOM 1570 C C . ILE A 1 198 ? 35.377 0.822 -23.249 1.00 88.00 198 ILE A C 1
ATOM 1572 O O . ILE A 1 198 ? 34.427 1.525 -23.594 1.00 88.00 198 ILE A O 1
ATOM 1576 N N . PRO A 1 199 ? 36.351 1.311 -22.466 1.00 85.81 199 PRO A N 1
ATOM 1577 C CA . PRO A 1 199 ? 36.442 2.734 -22.165 1.00 85.81 199 PRO A CA 1
ATOM 1578 C C . PRO A 1 199 ? 36.837 3.509 -23.424 1.00 85.81 199 PRO A C 1
ATOM 1580 O O . PRO A 1 199 ? 37.753 3.090 -24.126 1.00 85.81 199 PRO A O 1
ATOM 1583 N N . VAL A 1 200 ? 36.184 4.647 -23.660 1.00 83.12 200 VAL A N 1
ATOM 1584 C CA . VAL A 1 200 ? 36.548 5.602 -24.720 1.00 83.12 200 VAL A CA 1
ATOM 1585 C C . VAL A 1 200 ? 36.708 7.012 -24.154 1.00 83.12 200 VAL A C 1
ATOM 1587 O O . VAL A 1 200 ? 36.092 7.359 -23.128 1.00 83.12 200 VAL A O 1
ATOM 1590 N N . THR A 1 201 ? 37.552 7.819 -24.793 1.00 79.69 201 THR A N 1
ATOM 1591 C CA . THR A 1 201 ? 37.732 9.236 -24.438 1.00 79.69 201 THR A CA 1
ATOM 1592 C C . THR A 1 201 ? 36.579 10.066 -24.998 1.00 79.69 201 THR A C 1
ATOM 1594 O O . THR A 1 201 ? 36.115 9.828 -26.107 1.00 79.69 201 THR A O 1
ATOM 1597 N N . HIS A 1 202 ? 36.088 11.037 -24.221 1.00 74.94 202 HIS A N 1
ATOM 1598 C CA . HIS A 1 202 ? 34.965 11.892 -24.609 1.00 74.94 202 HIS A CA 1
ATOM 1599 C C . HIS A 1 202 ? 35.318 13.365 -24.421 1.00 74.94 202 HIS A C 1
ATOM 1601 O O . HIS A 1 202 ? 35.568 13.808 -23.293 1.00 74.94 202 HIS A O 1
ATOM 1607 N N . PHE A 1 203 ? 35.302 14.117 -25.518 1.00 65.94 203 PHE A N 1
ATOM 1608 C CA . PHE A 1 203 ? 35.657 15.532 -25.546 1.00 65.94 203 PHE A CA 1
ATOM 1609 C C . PHE A 1 203 ? 34.426 16.432 -25.358 1.00 65.94 203 PHE A C 1
ATOM 1611 O O . PHE A 1 203 ? 33.303 16.050 -25.710 1.00 65.94 203 PHE A O 1
ATOM 1618 N N . PRO A 1 204 ? 34.591 17.622 -24.752 1.00 61.31 204 PRO A N 1
ATOM 1619 C CA . PRO A 1 204 ? 33.515 18.600 -24.682 1.00 61.31 204 PRO A CA 1
ATOM 1620 C C . PRO A 1 204 ? 33.132 19.060 -26.094 1.00 61.31 204 PRO A C 1
ATOM 1622 O O . PRO A 1 204 ? 33.992 19.272 -26.945 1.00 61.31 204 PRO A O 1
ATOM 1625 N N . ARG A 1 205 ? 31.831 19.225 -26.333 1.00 60.50 205 ARG A N 1
ATOM 1626 C CA . ARG A 1 205 ? 31.314 19.763 -27.592 1.00 60.50 205 ARG A CA 1
ATOM 1627 C C . ARG A 1 205 ? 31.697 21.240 -27.710 1.00 60.50 205 ARG A C 1
ATOM 1629 O O . ARG A 1 205 ? 31.392 22.012 -26.804 1.00 60.50 205 ARG A O 1
ATOM 1636 N N . LEU A 1 206 ? 32.346 21.622 -28.810 1.00 58.84 206 LEU A N 1
ATOM 1637 C CA . LEU A 1 206 ? 32.807 22.998 -29.034 1.00 58.84 206 LEU A CA 1
ATOM 1638 C C . LEU A 1 206 ? 31.741 23.880 -29.714 1.00 58.84 206 LEU A C 1
ATOM 1640 O O . LEU A 1 206 ? 31.715 25.083 -29.466 1.00 58.84 206 LEU A O 1
ATOM 1644 N N . GLN A 1 207 ? 30.852 23.301 -30.535 1.00 51.44 207 GLN A N 1
ATOM 1645 C CA . GLN A 1 207 ? 29.853 24.020 -31.350 1.00 51.44 207 GLN A CA 1
ATOM 1646 C C . GLN A 1 207 ? 28.514 23.245 -31.442 1.00 51.44 207 GLN A C 1
ATOM 1648 O O . GLN A 1 207 ? 28.504 22.015 -31.399 1.00 51.44 207 GLN A O 1
ATOM 1653 N N . GLY A 1 208 ? 27.372 23.947 -31.540 1.00 54.41 208 GLY A N 1
ATOM 1654 C CA . GLY A 1 208 ? 26.007 23.377 -31.644 1.00 54.41 208 GLY A CA 1
ATOM 1655 C C . GLY A 1 208 ? 25.179 23.328 -30.336 1.00 54.41 208 GLY A C 1
ATOM 1656 O O . GLY A 1 208 ? 25.703 23.496 -29.235 1.00 54.41 208 GLY A O 1
ATOM 1657 N N . LYS A 1 209 ? 23.850 23.117 -30.436 1.00 55.38 209 LYS A N 1
ATOM 1658 C CA . LYS A 1 209 ? 22.896 23.113 -29.294 1.00 55.38 209 LYS A CA 1
ATOM 1659 C C . LYS A 1 209 ? 22.365 21.707 -28.974 1.00 55.38 209 LYS A C 1
ATOM 1661 O O . LYS A 1 209 ? 21.788 21.045 -29.827 1.00 55.38 209 LYS A O 1
ATOM 1666 N N . GLN A 1 210 ? 22.459 21.279 -27.710 1.00 56.72 210 GLN A N 1
ATOM 1667 C CA . GLN A 1 210 ? 21.961 19.968 -27.254 1.00 56.72 210 GLN A CA 1
ATOM 1668 C C . GLN A 1 210 ? 20.447 19.983 -26.955 1.00 56.72 210 GLN A C 1
ATOM 1670 O O . GLN A 1 210 ? 19.985 20.756 -26.115 1.00 56.72 210 GLN A O 1
ATOM 1675 N N . THR A 1 211 ? 19.676 19.081 -27.572 1.00 57.25 211 THR A N 1
ATOM 1676 C CA . THR A 1 211 ? 18.193 19.062 -27.532 1.00 57.25 211 THR A CA 1
ATOM 1677 C C . THR A 1 211 ? 17.575 17.981 -26.626 1.00 57.25 211 THR A C 1
ATOM 1679 O O . THR A 1 211 ? 16.364 17.980 -26.394 1.00 57.25 211 THR A O 1
ATOM 1682 N N . GLY A 1 212 ? 18.385 17.080 -26.056 1.00 52.34 212 GLY A N 1
ATOM 1683 C CA . GLY A 1 212 ? 17.914 15.881 -25.340 1.00 52.34 212 GLY A CA 1
ATOM 1684 C C . GLY A 1 212 ? 17.203 16.103 -23.994 1.00 52.34 212 GLY A C 1
ATOM 1685 O O . GLY A 1 212 ? 16.608 15.168 -23.468 1.00 52.34 212 GLY A O 1
ATOM 1686 N N . ALA A 1 213 ? 17.233 17.316 -23.426 1.00 53.03 213 ALA A N 1
ATOM 1687 C CA . ALA A 1 213 ? 16.643 17.624 -22.112 1.00 53.03 213 ALA A CA 1
ATOM 1688 C C . ALA A 1 213 ? 15.212 18.200 -22.173 1.00 53.03 213 ALA A C 1
ATOM 1690 O O . ALA A 1 213 ? 14.630 18.512 -21.136 1.00 53.03 213 ALA A O 1
ATOM 1691 N N . ASN A 1 214 ? 14.638 18.354 -23.369 1.00 59.59 214 ASN A N 1
ATOM 1692 C CA . ASN A 1 214 ? 13.294 18.904 -23.532 1.00 59.59 214 ASN A CA 1
ATOM 1693 C C . ASN A 1 214 ? 12.226 17.959 -22.957 1.00 59.59 214 ASN A C 1
ATOM 1695 O O . ASN A 1 214 ? 12.200 16.769 -23.270 1.00 59.59 214 ASN A O 1
ATOM 1699 N N . LEU A 1 215 ? 11.289 18.498 -22.170 1.00 54.25 215 LEU A N 1
ATOM 1700 C CA . LEU A 1 215 ? 10.242 17.723 -21.485 1.00 54.25 215 LEU A CA 1
ATOM 1701 C C . LEU A 1 215 ? 9.408 16.858 -22.451 1.00 54.25 215 LEU A C 1
ATOM 1703 O O . LEU A 1 215 ? 9.076 15.714 -22.146 1.00 54.25 215 LEU A O 1
ATOM 1707 N N . HIS A 1 216 ? 9.134 17.373 -23.651 1.00 61.25 216 HIS A N 1
ATOM 1708 C CA . HIS A 1 216 ? 8.445 16.637 -24.713 1.00 61.25 216 HIS A CA 1
ATOM 1709 C C . HIS A 1 216 ? 9.240 15.408 -25.204 1.00 61.25 216 HIS A C 1
ATOM 1711 O O . HIS A 1 216 ? 8.662 14.348 -25.446 1.00 61.25 216 HIS A O 1
ATOM 1717 N N . VAL A 1 217 ? 10.572 15.514 -25.293 1.00 60.59 217 VAL A N 1
ATOM 1718 C CA . VAL A 1 217 ? 11.471 14.413 -25.687 1.00 60.59 217 VAL A CA 1
ATOM 1719 C C . VAL A 1 217 ? 11.523 13.348 -24.592 1.00 60.59 217 VAL A C 1
ATOM 1721 O O . VAL A 1 217 ? 11.444 12.159 -24.892 1.00 60.59 217 VAL A O 1
ATOM 1724 N N . VAL A 1 218 ? 11.552 13.766 -23.323 1.00 63.53 218 VAL A N 1
ATOM 1725 C CA . VAL A 1 218 ? 11.501 12.856 -22.168 1.00 63.53 218 VAL A CA 1
ATOM 1726 C C . VAL A 1 218 ? 10.188 12.066 -22.151 1.00 63.53 218 VAL A C 1
ATOM 1728 O O . VAL A 1 218 ? 10.209 10.839 -22.063 1.00 63.53 218 VAL A O 1
ATOM 1731 N N . LEU A 1 219 ? 9.037 12.729 -22.312 1.00 64.62 219 LEU A N 1
ATOM 1732 C CA . LEU A 1 219 ? 7.730 12.056 -22.369 1.00 64.62 219 LEU A CA 1
ATOM 1733 C C . LEU A 1 219 ? 7.624 11.082 -23.555 1.00 64.62 219 LEU A C 1
ATOM 1735 O O . LEU A 1 219 ? 7.100 9.972 -23.403 1.00 64.62 219 LEU A O 1
ATOM 1739 N N . LYS A 1 220 ? 8.162 11.456 -24.725 1.00 67.81 220 LYS A N 1
ATOM 1740 C CA . LYS A 1 220 ? 8.255 10.567 -25.893 1.00 67.81 220 LYS A CA 1
ATOM 1741 C C . LYS A 1 220 ? 9.115 9.335 -25.584 1.00 67.81 220 LYS A C 1
ATOM 1743 O O . LYS A 1 220 ? 8.674 8.222 -25.863 1.00 67.81 220 LYS A O 1
ATOM 1748 N N . ALA A 1 221 ? 10.262 9.511 -24.926 1.00 65.50 221 ALA A N 1
ATOM 1749 C CA . ALA A 1 221 ? 11.147 8.417 -24.526 1.00 65.50 221 ALA A CA 1
ATOM 1750 C C . ALA A 1 221 ? 10.473 7.445 -23.537 1.00 65.50 221 ALA A C 1
ATOM 1752 O O . ALA A 1 221 ? 10.575 6.231 -23.703 1.00 65.50 221 ALA A O 1
ATOM 1753 N N . PHE A 1 222 ? 9.699 7.941 -22.562 1.00 67.50 222 PHE A N 1
ATOM 1754 C CA . PHE A 1 222 ? 8.899 7.082 -21.673 1.00 67.50 222 PHE A CA 1
ATOM 1755 C C . PHE A 1 222 ? 7.839 6.275 -22.437 1.00 67.50 222 PHE A C 1
ATOM 1757 O O . PHE A 1 222 ? 7.652 5.082 -22.180 1.00 67.50 222 PHE A O 1
ATOM 1764 N N . LYS A 1 223 ? 7.153 6.893 -23.407 1.00 71.56 223 LYS A N 1
ATOM 1765 C CA . LYS A 1 223 ? 6.169 6.203 -24.255 1.00 71.56 223 LYS A CA 1
ATOM 1766 C C . LYS A 1 223 ? 6.829 5.122 -25.120 1.00 71.56 223 LYS A C 1
ATOM 1768 O O . LYS A 1 223 ? 6.277 4.026 -25.242 1.00 71.56 223 LYS A O 1
ATOM 1773 N N . GLU A 1 224 ? 7.999 5.409 -25.688 1.00 71.50 224 GLU A N 1
ATOM 1774 C CA . GLU A 1 224 ? 8.817 4.451 -26.444 1.00 71.50 224 GLU A CA 1
ATOM 1775 C C . GLU A 1 224 ? 9.296 3.292 -25.557 1.00 71.50 224 GLU A C 1
ATOM 1777 O O . GLU A 1 224 ? 9.150 2.137 -25.947 1.00 71.50 224 GLU A O 1
ATOM 1782 N N . LEU A 1 225 ? 9.738 3.566 -24.326 1.00 72.19 225 LEU A N 1
ATOM 1783 C CA . LEU A 1 225 ? 10.132 2.552 -23.344 1.00 72.19 225 LEU A CA 1
ATOM 1784 C C . LEU A 1 225 ? 8.983 1.603 -22.979 1.00 72.19 225 LEU A C 1
ATOM 1786 O O . LEU A 1 225 ? 9.170 0.386 -22.957 1.00 72.19 225 LEU A O 1
ATOM 1790 N N . VAL A 1 226 ? 7.777 2.127 -22.742 1.00 68.88 226 VAL A N 1
ATOM 1791 C CA . VAL A 1 226 ? 6.594 1.293 -22.460 1.00 68.88 226 VAL A CA 1
ATOM 1792 C C . VAL A 1 226 ? 6.208 0.446 -23.676 1.00 68.88 226 VAL A C 1
ATOM 1794 O O . VAL A 1 226 ? 5.864 -0.728 -23.518 1.00 68.88 226 VAL A O 1
ATOM 1797 N N . ARG A 1 227 ? 6.268 1.008 -24.891 1.00 73.25 227 ARG A N 1
ATOM 1798 C CA . ARG A 1 227 ? 6.013 0.265 -26.138 1.00 73.25 227 ARG A CA 1
ATOM 1799 C C . ARG A 1 227 ? 7.032 -0.853 -26.339 1.00 73.25 227 ARG A C 1
ATOM 1801 O O . ARG A 1 227 ? 6.625 -1.993 -26.551 1.00 73.25 227 ARG A O 1
ATOM 1808 N N . LEU A 1 228 ? 8.319 -0.544 -26.193 1.00 70.00 228 LEU A N 1
ATOM 1809 C CA . LEU A 1 228 ? 9.413 -1.503 -26.299 1.00 70.00 228 LEU A CA 1
ATOM 1810 C C . LEU A 1 228 ? 9.250 -2.626 -25.269 1.00 70.00 228 LEU A C 1
ATOM 1812 O O . LEU A 1 228 ? 9.243 -3.798 -25.631 1.00 70.00 228 LEU A O 1
ATOM 1816 N N . TYR A 1 229 ? 8.997 -2.288 -24.002 1.00 68.81 229 TYR A N 1
ATOM 1817 C CA . TYR A 1 229 ? 8.744 -3.274 -22.948 1.00 68.81 229 TYR A CA 1
ATOM 1818 C C . TYR A 1 229 ? 7.560 -4.201 -23.275 1.00 68.81 229 TYR A C 1
ATOM 1820 O O . TYR A 1 229 ? 7.643 -5.411 -23.057 1.00 68.81 229 TYR A O 1
ATOM 1828 N N . ARG A 1 230 ? 6.463 -3.665 -23.833 1.00 68.00 230 ARG A N 1
ATOM 1829 C CA . ARG A 1 230 ? 5.303 -4.465 -24.270 1.00 68.00 230 ARG A CA 1
ATOM 1830 C C . ARG A 1 230 ? 5.632 -5.369 -25.459 1.00 68.00 230 ARG A C 1
ATOM 1832 O O . ARG A 1 230 ? 5.278 -6.543 -25.401 1.00 68.00 230 ARG A O 1
ATOM 1839 N N . LYS A 1 231 ? 6.326 -4.865 -26.489 1.00 67.81 231 LYS A N 1
ATOM 1840 C CA . LYS A 1 231 ? 6.752 -5.654 -27.664 1.00 67.81 231 LYS A CA 1
ATOM 1841 C C . LYS A 1 231 ? 7.621 -6.829 -27.231 1.00 67.81 231 LYS A C 1
ATOM 1843 O O . LYS A 1 231 ? 7.323 -7.985 -27.516 1.00 67.81 231 LYS A O 1
ATOM 1848 N N . LEU A 1 232 ? 8.645 -6.529 -26.442 1.00 63.69 232 LEU A N 1
ATOM 1849 C CA . LEU A 1 232 ? 9.586 -7.506 -25.913 1.00 63.69 232 LEU A CA 1
ATOM 1850 C C . LEU A 1 232 ? 8.916 -8.584 -25.043 1.00 63.69 232 LEU A C 1
ATOM 1852 O O . LEU A 1 232 ? 9.485 -9.647 -24.823 1.00 63.69 232 LEU A O 1
ATOM 1856 N N . ARG A 1 233 ? 7.708 -8.354 -24.532 1.00 59.50 233 ARG A N 1
ATOM 1857 C CA . ARG A 1 233 ? 6.973 -9.331 -23.724 1.00 59.50 233 ARG A CA 1
ATOM 1858 C C . ARG A 1 233 ? 6.346 -10.471 -24.532 1.00 59.50 233 ARG A C 1
ATOM 1860 O O . ARG A 1 233 ? 6.017 -11.495 -23.940 1.00 59.50 233 ARG A O 1
ATOM 1867 N N . ASN A 1 234 ? 6.169 -10.274 -25.837 1.00 48.41 234 ASN A N 1
ATOM 1868 C CA . ASN A 1 234 ? 5.478 -11.208 -26.731 1.00 48.41 234 ASN A CA 1
ATOM 1869 C C . ASN A 1 234 ? 6.435 -11.976 -27.658 1.00 48.41 234 ASN A C 1
ATOM 1871 O O . ASN A 1 234 ? 6.003 -12.871 -28.380 1.00 48.41 234 ASN A O 1
ATOM 1875 N N . ILE A 1 235 ? 7.726 -11.646 -27.615 1.00 51.66 235 ILE A N 1
ATOM 1876 C CA . ILE A 1 235 ? 8.774 -12.307 -28.390 1.00 51.66 235 ILE A CA 1
ATOM 1877 C C . ILE A 1 235 ? 9.195 -13.586 -27.660 1.00 51.66 235 ILE A C 1
ATOM 1879 O O . ILE A 1 235 ? 9.687 -13.518 -26.531 1.00 51.66 235 ILE A O 1
ATOM 1883 N N . HIS A 1 236 ? 8.997 -14.736 -28.306 1.00 43.22 236 HIS A N 1
ATOM 1884 C CA . HIS A 1 236 ? 9.401 -16.044 -27.787 1.00 43.22 236 HIS A CA 1
ATOM 1885 C C . HIS A 1 236 ? 10.676 -16.526 -28.494 1.00 43.22 236 HIS A C 1
ATOM 1887 O O . HIS A 1 236 ? 10.768 -16.362 -29.710 1.00 43.22 236 HIS A O 1
ATOM 1893 N N . PRO A 1 237 ? 11.639 -17.116 -27.761 1.00 40.03 237 PRO A N 1
ATOM 1894 C CA . PRO A 1 237 ? 12.821 -17.715 -28.362 1.00 40.03 237 PRO A CA 1
ATOM 1895 C C . PRO A 1 237 ? 12.472 -18.850 -29.319 1.00 40.03 237 PRO A C 1
ATOM 1897 O O . PRO A 1 237 ? 11.807 -19.798 -28.904 1.00 40.03 237 PRO A O 1
ATOM 1900 N N . ILE A 1 238 ? 13.013 -18.826 -30.535 1.00 40.94 238 ILE A N 1
ATOM 1901 C CA . ILE A 1 238 ? 13.214 -20.041 -31.334 1.00 40.94 238 ILE A CA 1
ATOM 1902 C C . ILE A 1 238 ? 14.678 -20.105 -31.739 1.00 40.94 238 ILE A C 1
ATOM 1904 O O . ILE A 1 238 ? 15.241 -19.116 -32.196 1.00 40.94 238 ILE A O 1
ATOM 1908 N N . VAL A 1 239 ? 15.279 -21.271 -31.530 1.00 38.84 239 VAL A N 1
ATOM 1909 C CA . VAL A 1 239 ? 16.685 -21.561 -31.805 1.00 38.84 239 VAL A CA 1
ATOM 1910 C C . VAL A 1 239 ? 16.873 -21.879 -33.289 1.00 38.84 239 VAL A C 1
ATOM 1912 O O . VAL A 1 239 ? 16.239 -22.800 -33.794 1.00 38.84 239 VAL A O 1
ATOM 1915 N N . ILE A 1 240 ? 17.776 -21.167 -33.963 1.00 39.44 240 ILE A N 1
ATOM 1916 C CA . ILE A 1 240 ? 18.284 -21.501 -35.301 1.00 39.44 240 ILE A CA 1
ATOM 1917 C C . ILE A 1 240 ? 19.802 -21.693 -35.246 1.00 39.44 240 ILE A C 1
ATOM 1919 O O . ILE A 1 240 ? 20.504 -20.941 -34.571 1.00 39.44 240 ILE A O 1
ATOM 1923 N N . GLU A 1 241 ? 20.304 -22.707 -35.949 1.00 34.97 241 GLU A N 1
ATOM 1924 C CA . GLU A 1 241 ? 21.737 -22.962 -36.134 1.00 34.97 241 GLU A CA 1
ATOM 1925 C C . GLU A 1 241 ? 22.276 -22.217 -37.371 1.00 34.97 241 GLU A C 1
ATOM 1927 O O . GLU A 1 241 ? 21.642 -22.224 -38.425 1.00 34.97 241 GLU A O 1
ATOM 1932 N N . TYR A 1 242 ? 23.463 -21.608 -37.267 1.00 41.25 242 TYR A N 1
ATOM 1933 C CA . TYR A 1 242 ? 24.220 -21.088 -38.416 1.00 41.25 242 TYR A CA 1
ATOM 1934 C C . TYR A 1 242 ? 25.735 -21.306 -38.227 1.00 41.25 242 TYR A C 1
ATOM 1936 O O . TYR A 1 242 ? 26.224 -21.300 -37.095 1.00 41.25 242 TYR A O 1
ATOM 1944 N N . ASP A 1 243 ? 26.472 -21.505 -39.327 1.00 40.84 243 ASP A N 1
ATOM 1945 C CA . ASP A 1 243 ? 27.914 -21.801 -39.344 1.00 40.84 243 ASP A CA 1
ATOM 1946 C C . ASP A 1 243 ? 28.768 -20.518 -39.419 1.00 40.84 243 ASP A C 1
ATOM 1948 O O . ASP A 1 243 ? 28.607 -19.674 -40.297 1.00 40.84 243 ASP A O 1
ATOM 1952 N N . ARG A 1 244 ? 29.710 -20.363 -38.481 1.00 46.34 244 ARG A N 1
ATOM 1953 C CA . ARG A 1 244 ? 30.507 -19.142 -38.258 1.00 46.34 244 ARG A CA 1
ATOM 1954 C C . ARG A 1 244 ? 31.577 -18.863 -39.319 1.00 46.34 244 ARG A C 1
ATOM 1956 O O . ARG A 1 244 ? 32.235 -17.827 -39.223 1.00 46.34 244 ARG A O 1
ATOM 1963 N N . ARG A 1 245 ? 31.819 -19.745 -40.295 1.00 39.47 245 ARG A N 1
ATOM 1964 C CA . ARG A 1 245 ? 32.912 -19.565 -41.269 1.00 39.47 245 ARG A CA 1
ATOM 1965 C C . ARG A 1 245 ? 32.417 -19.552 -42.711 1.00 39.47 245 ARG A C 1
ATOM 1967 O O . ARG A 1 245 ? 31.975 -20.581 -43.187 1.00 39.47 245 ARG A O 1
ATOM 1974 N N . ARG A 1 246 ? 32.625 -18.391 -43.358 1.00 40.00 246 ARG A N 1
ATOM 1975 C CA . ARG A 1 246 ? 32.698 -18.083 -44.806 1.00 40.00 246 ARG A CA 1
ATOM 1976 C C . ARG A 1 246 ? 31.737 -18.825 -45.753 1.00 40.00 246 ARG A C 1
ATOM 1978 O O . ARG A 1 246 ? 31.704 -20.044 -45.826 1.00 40.00 246 ARG A O 1
ATOM 1985 N N . GLU A 1 247 ? 31.099 -18.041 -46.617 1.00 34.75 247 GLU A N 1
ATOM 1986 C CA . GLU A 1 247 ? 30.484 -18.501 -47.868 1.00 34.75 247 GLU A CA 1
ATOM 1987 C C . GLU A 1 247 ? 31.409 -19.405 -48.734 1.00 34.75 247 GLU A C 1
ATOM 1989 O O . GLU A 1 247 ? 32.637 -19.424 -48.571 1.00 34.75 247 GLU A O 1
ATOM 1994 N N . PRO A 1 248 ? 30.825 -20.206 -49.646 1.00 35.25 248 PRO A N 1
ATOM 1995 C CA . PRO A 1 248 ? 31.193 -21.602 -49.864 1.00 35.25 248 PRO A CA 1
ATOM 1996 C C . PRO A 1 248 ? 32.232 -21.796 -50.976 1.00 35.25 248 PRO A C 1
ATOM 1998 O O . PRO A 1 248 ? 31.929 -22.365 -52.017 1.00 35.25 248 PRO A O 1
ATOM 2001 N N . HIS A 1 249 ? 33.488 -21.397 -50.775 1.00 34.47 249 HIS A N 1
ATOM 2002 C CA . HIS A 1 249 ? 34.563 -21.725 -51.728 1.00 34.47 249 HIS A CA 1
ATOM 2003 C C . HIS A 1 249 ? 35.856 -22.186 -51.038 1.00 34.47 249 HIS A C 1
ATOM 2005 O O . HIS A 1 249 ? 36.865 -21.485 -51.039 1.00 34.47 249 HIS A O 1
ATOM 2011 N N . ARG A 1 250 ? 35.819 -23.389 -50.438 1.00 35.62 250 ARG A N 1
ATOM 2012 C CA . ARG A 1 250 ? 36.885 -24.427 -50.462 1.00 35.62 250 ARG A CA 1
ATOM 2013 C C . ARG A 1 250 ? 36.587 -25.551 -49.453 1.00 35.62 250 ARG A C 1
ATOM 2015 O O . ARG A 1 250 ? 36.282 -25.249 -48.300 1.00 35.62 250 ARG A O 1
ATOM 2022 N N . PRO A 1 251 ? 36.733 -26.837 -49.822 1.00 36.28 251 PRO A N 1
ATOM 2023 C CA . PRO A 1 251 ? 36.594 -27.930 -48.869 1.00 36.28 251 PRO A CA 1
ATOM 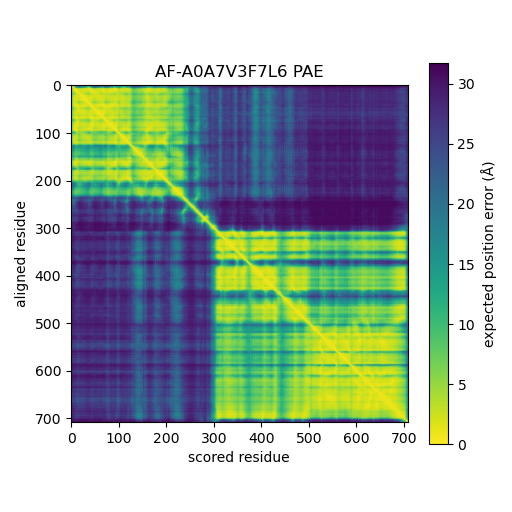2024 C C . PRO A 1 251 ? 37.839 -28.008 -47.972 1.00 36.28 251 PRO A C 1
ATOM 2026 O O . PRO A 1 251 ? 38.958 -28.153 -48.459 1.00 36.28 251 PRO A O 1
ATOM 2029 N N . ALA A 1 252 ? 37.645 -27.908 -46.656 1.00 38.94 252 ALA A N 1
ATOM 2030 C CA . ALA A 1 252 ? 38.672 -28.190 -45.652 1.00 38.94 252 ALA A CA 1
ATOM 2031 C C . ALA A 1 252 ? 38.458 -29.591 -45.026 1.00 38.94 252 ALA A C 1
ATOM 2033 O O . ALA A 1 252 ? 37.311 -30.051 -44.975 1.00 38.94 252 ALA A O 1
ATOM 2034 N N . PRO A 1 253 ? 39.520 -30.266 -44.532 1.00 38.66 253 PRO A N 1
ATOM 2035 C CA . PRO A 1 253 ? 39.462 -31.652 -44.052 1.00 38.66 253 PRO A CA 1
ATOM 2036 C C . PRO A 1 253 ? 38.472 -31.873 -42.896 1.00 38.66 253 PRO A C 1
ATOM 2038 O O . PRO A 1 253 ? 38.349 -31.041 -41.991 1.00 38.66 253 PRO A O 1
ATOM 2041 N N . GLN A 1 254 ? 37.788 -33.024 -42.920 1.00 41.81 254 GLN A N 1
ATOM 2042 C CA . GLN A 1 254 ? 36.644 -33.377 -42.063 1.00 41.81 254 GLN A CA 1
ATOM 2043 C C . GLN A 1 254 ? 36.920 -33.322 -40.547 1.00 41.81 254 GLN A C 1
ATOM 2045 O O . GLN A 1 254 ? 35.996 -33.071 -39.775 1.00 41.81 254 GLN A O 1
ATOM 2050 N N . GLU A 1 255 ? 38.168 -33.465 -40.102 1.00 38.69 255 GLU A N 1
ATOM 2051 C CA . GLU A 1 255 ? 38.511 -33.551 -38.673 1.00 38.69 255 GLU A CA 1
ATOM 2052 C C . GLU A 1 255 ? 38.455 -32.210 -37.917 1.00 38.69 255 GLU A C 1
ATOM 2054 O O . GLU A 1 255 ? 38.390 -32.192 -36.689 1.00 38.69 255 GLU A O 1
ATOM 2059 N N . ARG A 1 256 ? 38.375 -31.066 -38.618 1.00 39.88 256 ARG A N 1
ATOM 2060 C CA . ARG A 1 256 ? 38.189 -29.734 -37.997 1.00 39.88 256 ARG A CA 1
ATOM 2061 C C . ARG A 1 256 ? 36.736 -29.233 -37.996 1.00 39.88 256 ARG A C 1
ATOM 2063 O O . ARG A 1 256 ? 36.493 -28.091 -37.614 1.00 39.88 256 ARG A O 1
ATOM 2070 N N . ARG A 1 257 ? 35.754 -30.071 -38.364 1.00 38.50 257 ARG A N 1
ATOM 2071 C CA . ARG A 1 257 ? 34.309 -29.727 -38.366 1.00 38.50 257 ARG A CA 1
ATOM 2072 C C . ARG A 1 257 ? 33.656 -29.653 -36.974 1.00 38.50 257 ARG A C 1
ATOM 2074 O O . ARG A 1 257 ? 32.468 -29.372 -36.869 1.00 38.50 257 ARG A O 1
ATOM 2081 N N . ARG A 1 258 ? 34.405 -29.864 -35.886 1.00 36.84 258 ARG A N 1
ATOM 2082 C CA . ARG A 1 258 ? 33.911 -29.751 -34.495 1.00 36.84 258 ARG A CA 1
ATOM 2083 C C . ARG A 1 258 ? 33.916 -28.312 -33.936 1.00 36.84 258 ARG A C 1
ATOM 2085 O O . ARG A 1 258 ? 33.948 -28.127 -32.723 1.00 36.84 258 ARG A O 1
ATOM 2092 N N . ALA A 1 259 ? 33.893 -27.288 -34.791 1.00 34.47 259 ALA A N 1
ATOM 2093 C CA . ALA A 1 259 ? 33.959 -25.889 -34.371 1.00 34.47 259 ALA A CA 1
ATOM 2094 C C . ALA A 1 259 ? 32.557 -25.275 -34.174 1.00 34.47 259 ALA A C 1
ATOM 2096 O O . ALA A 1 259 ? 31.817 -25.081 -35.127 1.00 34.47 259 ALA A O 1
ATOM 2097 N N . GLU A 1 260 ? 32.232 -24.981 -32.911 1.00 39.12 260 GLU A N 1
ATOM 2098 C CA . GLU A 1 260 ? 31.183 -24.066 -32.423 1.00 39.12 260 GLU A CA 1
ATOM 2099 C C . GLU A 1 260 ? 29.812 -24.082 -33.127 1.00 39.12 260 GLU A C 1
ATOM 2101 O O . GLU A 1 260 ? 29.418 -23.129 -33.795 1.00 39.12 260 GLU A O 1
ATOM 2106 N N . ARG A 1 261 ? 29.005 -25.104 -32.826 1.00 34.28 261 ARG A N 1
ATOM 2107 C CA . ARG A 1 261 ? 27.542 -25.019 -32.966 1.00 34.28 261 ARG A CA 1
ATOM 2108 C C . ARG A 1 261 ? 27.004 -23.980 -31.979 1.00 34.28 261 ARG A C 1
ATOM 2110 O O . ARG A 1 261 ? 27.274 -24.096 -30.781 1.00 34.28 261 ARG A O 1
ATOM 2117 N N . ARG A 1 262 ? 26.253 -22.972 -32.434 1.00 45.72 262 ARG A N 1
ATOM 2118 C CA . ARG A 1 262 ? 25.560 -22.030 -31.536 1.00 45.72 262 ARG A CA 1
ATOM 2119 C C . ARG A 1 262 ? 24.154 -21.696 -32.024 1.00 45.72 262 ARG A C 1
ATOM 2121 O O . ARG A 1 262 ? 23.887 -21.613 -33.215 1.00 45.72 262 ARG A O 1
ATOM 2128 N N . GLN A 1 263 ? 23.293 -21.511 -31.031 1.00 32.19 263 GLN A N 1
ATOM 2129 C CA . GLN A 1 263 ? 21.871 -21.218 -31.127 1.00 32.19 263 GLN A CA 1
ATOM 2130 C C . GLN A 1 263 ? 21.666 -19.707 -31.290 1.00 32.19 263 GLN A C 1
ATOM 2132 O O . GLN A 1 263 ? 22.083 -18.946 -30.418 1.00 32.19 263 GLN A O 1
ATOM 2137 N N . VAL A 1 264 ? 21.024 -19.269 -32.370 1.00 37.00 264 VAL A N 1
ATOM 2138 C CA . VAL A 1 264 ? 20.553 -17.887 -32.551 1.00 37.00 264 VAL A CA 1
ATOM 2139 C C . VAL A 1 264 ? 19.054 -17.843 -32.287 1.00 37.00 264 VAL A C 1
ATOM 2141 O O . VAL A 1 264 ? 18.315 -18.718 -32.728 1.00 37.00 264 VAL A O 1
ATOM 2144 N N . MET A 1 265 ? 18.606 -16.844 -31.533 1.00 39.03 265 MET A N 1
ATOM 2145 C CA . MET A 1 265 ? 17.232 -16.728 -31.054 1.00 39.03 265 MET A CA 1
ATOM 2146 C C . MET A 1 265 ? 16.424 -15.795 -31.974 1.00 39.03 265 MET A C 1
ATOM 2148 O O . MET A 1 265 ? 16.626 -14.585 -31.941 1.00 39.03 265 MET A O 1
ATOM 2152 N N . LEU A 1 266 ? 15.518 -16.332 -32.802 1.00 35.31 266 LEU A N 1
ATOM 2153 C CA . LEU A 1 266 ? 14.650 -15.521 -33.671 1.00 35.31 266 LEU A CA 1
ATOM 2154 C C . LEU A 1 266 ? 13.417 -14.984 -32.927 1.00 35.31 266 LEU A C 1
ATOM 2156 O O . LEU A 1 266 ? 12.804 -15.724 -32.152 1.00 35.31 266 LEU A O 1
ATOM 2160 N N . PRO A 1 267 ? 12.980 -13.740 -33.201 1.00 35.97 267 PRO A N 1
ATOM 2161 C CA . PRO A 1 267 ? 11.739 -13.217 -32.660 1.00 35.97 267 PRO A CA 1
ATOM 2162 C C . PRO A 1 267 ? 10.535 -13.592 -33.537 1.00 35.97 267 PRO A C 1
ATOM 2164 O O . PRO A 1 267 ? 10.353 -13.035 -34.615 1.00 35.97 267 PRO A O 1
ATOM 2167 N N . ILE A 1 268 ? 9.647 -14.469 -33.056 1.00 40.47 268 ILE A N 1
ATOM 2168 C CA . ILE A 1 268 ? 8.308 -14.615 -33.656 1.00 40.47 268 ILE A CA 1
ATOM 2169 C C . ILE A 1 268 ? 7.307 -13.755 -32.886 1.00 40.47 268 ILE A C 1
ATOM 2171 O O . ILE A 1 268 ? 7.149 -13.883 -31.669 1.00 40.47 268 ILE A O 1
ATOM 2175 N N . ASN A 1 269 ? 6.625 -12.870 -33.610 1.00 36.34 269 ASN A N 1
ATOM 2176 C CA . ASN A 1 269 ? 5.503 -12.099 -33.096 1.00 36.34 269 ASN A CA 1
ATOM 2177 C C . ASN A 1 269 ? 4.238 -12.965 -33.213 1.00 36.34 269 ASN A C 1
ATOM 2179 O O . ASN A 1 269 ? 3.812 -13.267 -34.324 1.00 36.34 269 ASN A O 1
ATOM 2183 N N . PHE A 1 270 ? 3.649 -13.389 -32.092 1.00 37.53 270 PHE A N 1
ATOM 2184 C CA . PHE A 1 270 ? 2.346 -14.065 -32.088 1.00 37.53 270 PHE A CA 1
ATOM 2185 C C . PHE A 1 270 ? 1.243 -13.010 -31.917 1.00 37.53 270 PHE A C 1
ATOM 2187 O O . PHE A 1 270 ? 1.044 -12.536 -30.795 1.00 37.53 270 PHE A O 1
ATOM 2194 N N . PRO A 1 271 ? 0.522 -12.614 -32.984 1.00 34.94 271 PRO A N 1
ATOM 2195 C CA . PRO A 1 271 ? -0.556 -11.634 -32.865 1.00 34.94 271 PRO A CA 1
ATOM 2196 C C . PRO A 1 271 ? -1.791 -12.195 -32.140 1.00 34.94 271 PRO A C 1
ATOM 2198 O O . PRO A 1 271 ? -2.595 -11.418 -31.636 1.00 34.94 271 PRO A O 1
ATOM 2201 N N . ASP A 1 272 ? -1.936 -13.522 -32.036 1.00 36.81 272 ASP A N 1
ATOM 2202 C CA . ASP A 1 272 ? -3.088 -14.167 -31.405 1.00 36.81 272 ASP A CA 1
ATOM 2203 C C . ASP A 1 272 ? -2.696 -15.508 -30.754 1.00 36.81 272 ASP A C 1
ATOM 2205 O O . ASP A 1 272 ? -2.038 -16.345 -31.373 1.00 36.81 272 ASP A O 1
ATOM 2209 N N . ARG A 1 273 ? -3.125 -15.738 -29.504 1.00 37.03 273 ARG A N 1
ATOM 2210 C CA . ARG A 1 273 ? -2.890 -16.986 -28.747 1.00 37.03 273 ARG A CA 1
ATOM 2211 C C . ARG A 1 273 ? -3.682 -18.186 -29.291 1.00 37.03 273 ARG A C 1
ATOM 2213 O O . ARG A 1 273 ? -3.515 -19.288 -28.776 1.00 37.03 273 ARG A O 1
ATOM 2220 N N . ARG A 1 274 ? -4.560 -17.993 -30.284 1.00 36.28 274 ARG A N 1
ATOM 2221 C CA . ARG A 1 274 ? -5.489 -19.026 -30.783 1.00 36.28 274 ARG A CA 1
ATOM 2222 C C . ARG A 1 274 ? -5.066 -19.751 -32.070 1.00 36.28 274 ARG A C 1
ATOM 2224 O O . ARG A 1 274 ? -5.728 -20.721 -32.434 1.00 36.28 274 ARG A O 1
ATOM 2231 N N . ARG A 1 275 ? -3.996 -19.348 -32.769 1.00 35.97 275 ARG A N 1
ATOM 2232 C CA . ARG A 1 275 ? -3.588 -20.005 -34.033 1.00 35.97 275 ARG A CA 1
ATOM 2233 C C . ARG A 1 275 ? -2.619 -21.174 -33.793 1.00 35.97 275 ARG A C 1
ATOM 2235 O O . ARG A 1 275 ? -1.599 -21.008 -33.138 1.00 35.97 275 ARG A O 1
ATOM 2242 N N . ARG A 1 276 ? -2.954 -22.352 -34.344 1.00 39.66 276 ARG A N 1
ATOM 2243 C CA . ARG A 1 276 ? -2.253 -23.649 -34.172 1.00 39.66 276 ARG A CA 1
ATOM 2244 C C . ARG A 1 276 ? -1.218 -23.979 -35.271 1.00 39.66 276 ARG A C 1
ATOM 2246 O O . ARG A 1 276 ? -0.850 -25.141 -35.411 1.00 39.66 276 ARG A O 1
ATOM 2253 N N . TYR A 1 277 ? -0.761 -22.994 -36.054 1.00 41.12 277 TYR A N 1
ATOM 2254 C CA . TYR A 1 277 ? 0.152 -23.206 -37.192 1.00 41.12 277 TYR A CA 1
ATOM 2255 C C . TYR A 1 277 ? 1.162 -22.050 -37.353 1.00 41.12 277 TYR A C 1
ATOM 2257 O O . TYR A 1 277 ? 0.844 -20.905 -37.031 1.00 41.12 277 TYR A O 1
ATOM 2265 N N . MET A 1 278 ? 2.353 -22.351 -37.877 1.00 38.34 278 MET A N 1
ATOM 2266 C CA . MET A 1 278 ? 3.441 -21.434 -38.254 1.00 38.34 278 MET A CA 1
ATOM 2267 C C . MET A 1 278 ? 3.574 -21.388 -39.783 1.00 38.34 278 MET A C 1
ATOM 2269 O O . MET A 1 278 ? 3.437 -22.431 -40.404 1.00 38.34 278 MET A O 1
ATOM 2273 N N . GLN A 1 279 ? 3.869 -20.235 -40.397 1.00 35.12 279 GLN A N 1
ATOM 2274 C CA . GLN A 1 279 ? 4.138 -20.134 -41.842 1.00 35.12 279 GLN A CA 1
ATOM 2275 C C . GLN A 1 279 ? 5.594 -19.708 -42.086 1.00 35.12 279 GLN A C 1
ATOM 2277 O O . GLN A 1 279 ? 6.020 -18.684 -41.555 1.00 35.12 279 GLN A O 1
ATOM 2282 N N . LEU A 1 280 ? 6.357 -20.482 -42.863 1.00 33.91 280 LEU A N 1
ATOM 2283 C CA . LEU A 1 280 ? 7.776 -20.230 -43.152 1.00 33.91 280 LEU A CA 1
ATOM 2284 C C . LEU A 1 280 ? 8.058 -20.562 -44.627 1.00 33.91 280 LEU A C 1
ATOM 2286 O O . LEU A 1 280 ? 7.714 -21.652 -45.078 1.00 33.91 280 LEU A O 1
ATOM 2290 N N . ASN A 1 281 ? 8.604 -19.609 -45.396 1.00 31.84 281 ASN A N 1
ATOM 2291 C CA . ASN A 1 281 ? 8.804 -19.714 -46.855 1.00 31.84 281 ASN A CA 1
ATOM 2292 C C . ASN A 1 281 ? 7.571 -20.258 -47.613 1.00 31.84 281 ASN A C 1
ATOM 2294 O O . ASN A 1 281 ? 7.674 -21.170 -48.427 1.00 31.84 281 ASN A O 1
ATOM 2298 N N . GLY A 1 282 ? 6.378 -19.746 -47.291 1.00 32.47 282 GLY A N 1
ATOM 2299 C CA . GLY A 1 282 ? 5.115 -20.164 -47.917 1.00 32.47 282 GLY A CA 1
ATOM 2300 C C . GLY A 1 282 ? 4.495 -21.462 -47.377 1.00 32.47 282 GLY A C 1
ATOM 2301 O O . GLY A 1 282 ? 3.357 -21.761 -47.722 1.00 32.47 282 GLY A O 1
ATOM 2302 N N . THR A 1 283 ? 5.165 -22.191 -46.478 1.00 27.44 283 THR A N 1
ATOM 2303 C CA . THR A 1 283 ? 4.712 -23.506 -45.979 1.00 27.44 283 THR A CA 1
ATOM 2304 C C . THR A 1 283 ? 4.151 -23.418 -44.555 1.00 27.44 283 THR A C 1
ATOM 2306 O O . THR A 1 283 ? 4.750 -22.756 -43.709 1.00 27.44 283 THR A O 1
ATOM 2309 N N . LEU A 1 284 ? 3.015 -24.078 -44.278 1.00 34.34 284 LEU A N 1
ATOM 2310 C CA . LEU A 1 284 ? 2.343 -24.098 -42.965 1.00 34.34 284 LEU A CA 1
ATOM 2311 C C . LEU A 1 284 ? 2.741 -25.327 -42.120 1.00 34.34 284 LEU A C 1
ATOM 2313 O O . LEU A 1 284 ? 2.633 -26.455 -42.589 1.00 34.34 284 LEU A O 1
ATOM 2317 N N . ILE A 1 285 ? 3.143 -25.121 -40.860 1.00 36.78 285 ILE A N 1
ATOM 2318 C CA . ILE A 1 285 ? 3.637 -26.147 -39.922 1.00 36.78 285 ILE A CA 1
ATOM 2319 C C . ILE A 1 285 ? 2.804 -26.132 -38.618 1.00 36.78 285 ILE A C 1
ATOM 2321 O O . ILE A 1 285 ? 2.753 -25.091 -37.959 1.00 36.78 285 ILE A O 1
ATOM 2325 N N . PRO A 1 286 ? 2.154 -27.238 -38.206 1.00 32.06 286 PRO A N 1
ATOM 2326 C CA . PRO A 1 286 ? 1.365 -27.318 -36.968 1.00 32.06 286 PRO A CA 1
ATOM 2327 C C . PRO A 1 286 ? 2.209 -27.475 -35.690 1.00 32.06 286 PRO A C 1
ATOM 2329 O O . PRO A 1 286 ? 3.262 -28.106 -35.703 1.00 32.06 286 PRO A O 1
ATOM 2332 N N . LEU A 1 287 ? 1.705 -26.962 -34.560 1.00 40.16 287 LEU A N 1
ATOM 2333 C CA . LEU A 1 287 ? 2.310 -27.115 -33.225 1.00 40.16 287 LEU A CA 1
ATOM 2334 C C . LEU A 1 287 ? 1.411 -27.993 -32.332 1.00 40.16 287 LEU A C 1
ATOM 2336 O O . LEU A 1 287 ? 0.368 -27.527 -31.870 1.00 40.16 287 LEU A O 1
ATOM 2340 N N . SER A 1 288 ? 1.797 -29.246 -32.066 1.00 32.03 288 SER A N 1
ATOM 2341 C CA . SER A 1 288 ? 1.091 -30.137 -31.127 1.00 32.03 288 SER A CA 1
ATOM 2342 C C . SER A 1 288 ? 1.947 -30.477 -29.904 1.00 32.03 288 SER A C 1
ATOM 2344 O O . SER A 1 288 ? 3.065 -30.963 -30.048 1.00 32.03 288 SER A O 1
ATOM 2346 N N . LEU A 1 289 ? 1.391 -30.295 -28.703 1.00 33.31 289 LEU A N 1
ATOM 2347 C CA . LEU A 1 289 ? 1.884 -30.890 -27.457 1.00 33.31 289 LEU A CA 1
ATOM 2348 C C . LEU A 1 289 ? 0.877 -31.962 -27.026 1.00 33.31 289 LEU A C 1
ATOM 2350 O O . LEU A 1 289 ? -0.211 -31.627 -26.563 1.00 33.31 289 LEU A O 1
ATOM 2354 N N . SER A 1 290 ? 1.224 -33.239 -27.182 1.00 29.12 290 SER A N 1
ATOM 2355 C CA . SER A 1 290 ? 0.461 -34.356 -26.616 1.00 29.12 290 SER A CA 1
ATOM 2356 C C . SER A 1 290 ? 1.393 -35.294 -25.855 1.00 29.12 290 SER A C 1
ATOM 2358 O O . SER A 1 290 ? 2.248 -35.945 -26.449 1.00 29.12 290 SER A O 1
ATOM 2360 N N . GLY A 1 291 ? 1.199 -35.365 -24.542 1.00 26.55 291 GLY A N 1
ATOM 2361 C CA . GLY A 1 291 ? 1.784 -36.363 -23.654 1.00 26.55 291 GLY A CA 1
ATOM 2362 C C . GLY A 1 291 ? 0.907 -36.470 -22.410 1.00 26.55 291 GLY A C 1
ATOM 2363 O O . GLY A 1 291 ? 0.930 -35.594 -21.552 1.00 26.55 291 GLY A O 1
ATOM 2364 N N . SER A 1 292 ? 0.060 -37.494 -22.380 1.00 32.81 292 SER A N 1
ATOM 2365 C CA . SER A 1 292 ? -0.915 -37.829 -21.341 1.00 32.81 292 SER A CA 1
ATOM 2366 C C . SER A 1 292 ? -0.261 -38.553 -20.163 1.00 32.81 292 SER A C 1
ATOM 2368 O O . SER A 1 292 ? 0.423 -39.532 -20.416 1.00 32.81 292 SER A O 1
ATOM 2370 N N . HIS A 1 293 ? -0.541 -38.162 -18.912 1.00 29.05 293 HIS A N 1
ATOM 2371 C CA . HIS A 1 293 ? -0.696 -39.080 -17.769 1.00 29.05 293 HIS A CA 1
ATOM 2372 C C . HIS A 1 293 ? -1.479 -38.408 -16.621 1.00 29.05 293 HIS A C 1
ATOM 2374 O O . HIS A 1 293 ? -1.455 -37.196 -16.409 1.00 29.05 293 HIS A O 1
ATOM 2380 N N . SER A 1 294 ? -2.246 -39.241 -15.931 1.00 34.94 294 SER A N 1
ATOM 2381 C CA . SER A 1 294 ? -3.447 -38.997 -15.134 1.00 34.94 294 SER A CA 1
ATOM 2382 C C . SER A 1 294 ? -3.188 -38.598 -13.672 1.00 34.94 294 SER A C 1
ATOM 2384 O O . SER A 1 294 ? -3.480 -39.369 -12.766 1.00 34.94 294 SER A O 1
ATOM 2386 N N . VAL A 1 295 ? -2.677 -37.387 -13.423 1.00 29.67 295 VAL A N 1
ATOM 2387 C CA . VAL A 1 295 ? -2.435 -36.868 -12.045 1.00 29.67 295 VAL A CA 1
ATOM 2388 C C . VAL A 1 295 ? -3.311 -35.643 -11.709 1.00 29.67 295 VAL A C 1
ATOM 2390 O O . VAL A 1 295 ? -3.338 -35.137 -10.591 1.00 29.67 295 VAL A O 1
ATOM 2393 N N . ILE A 1 296 ? -4.075 -35.144 -12.683 1.00 36.06 296 ILE A N 1
ATOM 2394 C CA . ILE A 1 296 ? -4.771 -33.851 -12.595 1.00 36.06 296 ILE A CA 1
ATOM 2395 C C . ILE A 1 296 ? -5.930 -33.831 -11.570 1.00 36.06 296 ILE A C 1
ATOM 2397 O O . ILE A 1 296 ? -6.028 -32.843 -10.843 1.00 36.06 296 ILE A O 1
ATOM 2401 N N . PRO A 1 297 ? -6.786 -34.866 -11.434 1.00 29.25 297 PRO A N 1
ATOM 2402 C CA . PRO A 1 297 ? -7.941 -34.796 -10.528 1.00 29.25 297 PRO A CA 1
ATOM 2403 C C . PRO A 1 297 ? -7.568 -34.786 -9.035 1.00 29.25 297 PRO A C 1
ATOM 2405 O O . PRO A 1 297 ? -8.251 -34.155 -8.231 1.00 29.25 297 PRO A O 1
ATOM 2408 N N . GLU A 1 298 ? -6.467 -35.438 -8.664 1.00 26.00 298 GLU A N 1
ATOM 2409 C CA . GLU A 1 298 ? -6.010 -35.556 -7.272 1.00 26.00 298 GLU A CA 1
ATOM 2410 C C . GLU A 1 298 ? -5.187 -34.327 -6.834 1.00 26.00 298 GLU A C 1
ATOM 2412 O O . GLU A 1 298 ? -5.352 -33.819 -5.724 1.00 26.00 298 GLU A O 1
ATOM 2417 N N . LEU A 1 299 ? -4.423 -33.733 -7.763 1.00 28.94 299 LEU A N 1
ATOM 2418 C CA . LEU A 1 299 ? -3.787 -32.416 -7.594 1.00 28.94 299 LEU A CA 1
ATOM 2419 C C . LEU A 1 299 ? -4.798 -31.262 -7.497 1.00 28.94 299 LEU A C 1
ATOM 2421 O O . LEU A 1 299 ? -4.502 -30.240 -6.878 1.00 28.94 299 LEU A O 1
ATOM 2425 N N . LEU A 1 300 ? -5.984 -31.405 -8.100 1.00 32.72 300 LEU A N 1
ATOM 2426 C CA . LEU A 1 300 ? -7.058 -30.416 -7.989 1.00 32.72 300 LEU A CA 1
ATOM 2427 C C . LEU A 1 300 ? -7.690 -30.411 -6.590 1.00 32.72 300 LEU A C 1
ATOM 2429 O O . LEU A 1 300 ? -7.962 -29.330 -6.082 1.00 32.72 300 LEU A O 1
ATOM 2433 N N . ARG A 1 301 ? -7.831 -31.571 -5.930 1.00 28.92 301 ARG A N 1
ATOM 2434 C CA . ARG A 1 301 ? -8.366 -31.663 -4.554 1.00 28.92 301 ARG A CA 1
ATOM 2435 C C . ARG A 1 301 ? -7.394 -31.144 -3.487 1.00 28.92 301 ARG A C 1
ATOM 2437 O O . ARG A 1 301 ? -7.829 -30.563 -2.500 1.00 28.92 301 ARG A O 1
ATOM 2444 N N . LEU A 1 302 ? -6.080 -31.266 -3.703 1.00 30.45 302 LEU A N 1
ATOM 2445 C CA . LEU A 1 302 ? -5.051 -30.664 -2.833 1.00 30.45 302 LEU A CA 1
ATOM 2446 C C . LEU A 1 302 ? -4.937 -29.132 -2.981 1.00 30.45 302 LEU A C 1
ATOM 2448 O O . LEU A 1 302 ? -4.224 -28.484 -2.215 1.00 30.45 302 LEU A O 1
ATOM 2452 N N . ARG A 1 303 ? -5.629 -28.538 -3.963 1.00 38.47 303 ARG A N 1
ATOM 2453 C CA . ARG A 1 303 ? -5.626 -27.095 -4.242 1.00 38.47 303 ARG A CA 1
ATOM 2454 C C . ARG A 1 303 ? -6.635 -26.305 -3.398 1.00 38.47 303 ARG A C 1
ATOM 2456 O O . ARG A 1 303 ? -6.496 -25.088 -3.320 1.00 38.47 303 ARG A O 1
ATOM 2463 N N . ASP A 1 304 ? -7.601 -26.988 -2.781 1.00 37.78 304 ASP A N 1
ATOM 2464 C CA . ASP A 1 304 ? -8.755 -26.382 -2.098 1.00 37.78 304 ASP A CA 1
ATOM 2465 C C . ASP A 1 304 ? -8.510 -26.065 -0.607 1.00 37.78 304 ASP A C 1
ATOM 2467 O O . ASP A 1 304 ? -9.361 -25.468 0.050 1.00 37.78 304 ASP A O 1
ATOM 2471 N N . ALA A 1 305 ? -7.337 -26.398 -0.057 1.00 40.81 305 ALA A N 1
ATOM 2472 C CA . ALA A 1 305 ? -6.916 -25.853 1.233 1.00 40.81 305 ALA A CA 1
ATOM 2473 C C . ALA A 1 305 ? -6.382 -24.419 1.029 1.00 40.81 305 ALA A C 1
ATOM 2475 O O . ALA A 1 305 ? -5.548 -24.217 0.136 1.00 40.81 305 ALA A O 1
ATOM 2476 N N . PRO A 1 306 ? -6.798 -23.413 1.829 1.00 54.47 306 PRO A N 1
ATOM 2477 C CA . PRO A 1 306 ? -6.253 -22.063 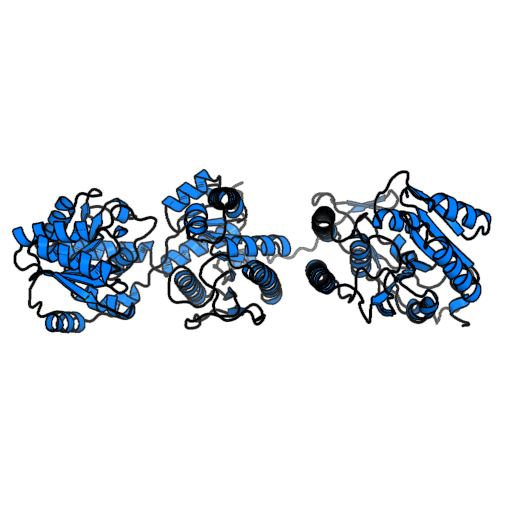1.740 1.00 54.47 306 PRO A CA 1
ATOM 2478 C C . PRO A 1 306 ? -4.751 -22.108 2.027 1.00 54.47 306 PRO A C 1
ATOM 2480 O O . PRO A 1 306 ? -4.301 -22.162 3.169 1.00 54.47 306 PRO A O 1
ATOM 2483 N N . ARG A 1 307 ? -3.951 -22.143 0.960 1.00 67.81 307 ARG A N 1
ATOM 2484 C CA . ARG A 1 307 ? -2.499 -22.192 1.087 1.00 67.81 307 ARG A CA 1
ATOM 2485 C C . ARG A 1 307 ? -1.982 -20.856 1.629 1.00 67.81 307 ARG A C 1
ATOM 2487 O O . ARG A 1 307 ? -2.437 -19.805 1.155 1.00 67.81 307 ARG A O 1
ATOM 2494 N N . PRO A 1 308 ? -0.986 -20.878 2.531 1.00 82.44 308 PRO A N 1
ATOM 2495 C CA . PRO A 1 308 ? -0.222 -19.699 2.908 1.00 82.44 308 PRO A CA 1
ATOM 2496 C C . PRO A 1 308 ? 0.197 -18.890 1.680 1.00 82.44 308 PRO A C 1
ATOM 2498 O O . PRO A 1 308 ? 0.905 -19.379 0.799 1.00 82.44 308 PRO A O 1
ATOM 2501 N N . ARG A 1 309 ? -0.285 -17.651 1.600 1.00 89.69 309 ARG A N 1
ATOM 2502 C CA . ARG A 1 309 ? 0.045 -16.712 0.514 1.00 89.69 309 ARG A CA 1
ATOM 2503 C C . ARG A 1 309 ? 1.286 -15.892 0.858 1.00 89.69 309 ARG A C 1
ATOM 2505 O O . ARG A 1 309 ? 1.497 -15.545 2.021 1.00 89.69 309 ARG A O 1
ATOM 2512 N N . ARG A 1 310 ? 2.060 -15.538 -0.165 1.00 95.25 310 ARG A N 1
ATOM 2513 C CA . ARG A 1 310 ? 3.191 -14.604 -0.088 1.00 95.25 310 ARG A CA 1
ATOM 2514 C C . ARG A 1 310 ? 2.723 -13.208 -0.470 1.00 95.25 310 ARG A C 1
ATOM 2516 O O . ARG A 1 310 ? 2.437 -12.947 -1.637 1.00 95.25 310 ARG A O 1
ATOM 2523 N N . ILE A 1 311 ? 2.618 -12.315 0.505 1.00 97.19 311 ILE A N 1
ATOM 2524 C CA . ILE A 1 311 ? 1.960 -11.015 0.350 1.00 97.19 311 ILE A CA 1
ATOM 2525 C C . ILE A 1 311 ? 3.006 -9.912 0.462 1.00 97.19 311 ILE A C 1
ATOM 2527 O O . ILE A 1 311 ? 3.691 -9.817 1.478 1.00 97.19 311 ILE A O 1
ATOM 2531 N N . ALA A 1 312 ? 3.109 -9.055 -0.556 1.00 97.38 312 ALA A N 1
ATOM 2532 C CA . ALA A 1 312 ? 3.891 -7.828 -0.444 1.00 97.38 312 ALA A CA 1
ATOM 2533 C C . ALA A 1 312 ? 2.996 -6.685 0.040 1.00 97.38 312 ALA A C 1
ATOM 2535 O O . ALA A 1 312 ? 2.160 -6.199 -0.722 1.00 97.38 312 ALA A O 1
ATOM 2536 N N . MET A 1 313 ? 3.176 -6.253 1.286 1.00 97.31 313 MET A N 1
ATOM 2537 C CA . MET A 1 313 ? 2.495 -5.079 1.831 1.00 97.31 313 MET A CA 1
ATOM 2538 C C . MET A 1 313 ? 3.295 -3.811 1.521 1.00 97.31 313 MET A C 1
ATOM 2540 O O . MET A 1 313 ? 4.509 -3.787 1.710 1.00 97.31 313 MET A O 1
ATOM 2544 N N . VAL A 1 314 ? 2.636 -2.752 1.047 1.00 95.31 314 VAL A N 1
ATOM 2545 C CA . VAL A 1 314 ? 3.293 -1.480 0.688 1.00 95.31 314 VAL A CA 1
ATOM 2546 C C . VAL A 1 314 ? 2.847 -0.382 1.645 1.00 95.31 314 VAL A C 1
ATOM 2548 O O . VAL A 1 314 ? 1.679 0.006 1.633 1.00 95.31 314 VAL A O 1
ATOM 2551 N N . ALA A 1 315 ? 3.787 0.129 2.442 1.00 92.50 315 ALA A N 1
ATOM 2552 C CA . ALA A 1 315 ? 3.563 1.170 3.441 1.00 92.50 315 ALA A CA 1
ATOM 2553 C C . ALA A 1 315 ? 4.450 2.391 3.143 1.00 92.50 315 ALA A C 1
ATOM 2555 O O . ALA A 1 315 ? 5.605 2.455 3.568 1.00 92.50 315 ALA A O 1
ATOM 2556 N N . ALA A 1 316 ? 3.913 3.356 2.390 1.00 87.88 316 ALA A N 1
ATOM 2557 C CA . ALA A 1 316 ? 4.607 4.575 1.951 1.00 87.88 316 ALA A CA 1
ATOM 2558 C C . ALA A 1 316 ? 4.687 5.653 3.053 1.00 87.88 316 ALA A C 1
ATOM 2560 O O . ALA A 1 316 ? 4.335 6.818 2.865 1.00 87.88 316 ALA A O 1
ATOM 2561 N N . CYS A 1 317 ? 5.129 5.249 4.238 1.00 84.81 317 CYS A N 1
ATOM 2562 C CA . CYS A 1 317 ? 5.224 6.080 5.430 1.00 84.81 317 CYS A CA 1
ATOM 2563 C C . CYS A 1 317 ? 6.431 5.655 6.281 1.00 84.81 317 CYS A C 1
ATOM 2565 O O . CYS A 1 317 ? 6.975 4.570 6.068 1.00 84.81 317 CYS A O 1
ATOM 2567 N N . PRO A 1 318 ? 6.857 6.471 7.262 1.00 82.38 318 PRO A N 1
ATOM 2568 C CA . PRO A 1 318 ? 7.733 5.993 8.328 1.00 82.38 318 PRO A CA 1
ATOM 2569 C C . PRO A 1 318 ? 7.085 4.789 9.022 1.00 82.38 318 PRO A C 1
ATOM 2571 O O . PRO A 1 318 ? 5.903 4.838 9.374 1.00 82.38 318 PRO A O 1
ATOM 2574 N N . PHE A 1 319 ? 7.822 3.690 9.173 1.00 84.25 319 PHE A N 1
ATOM 2575 C CA . PHE A 1 319 ? 7.270 2.445 9.709 1.00 84.25 319 PHE A CA 1
ATOM 2576 C C . PHE A 1 319 ? 8.349 1.611 10.413 1.00 84.25 319 PHE A C 1
ATOM 2578 O O . PHE A 1 319 ? 9.456 1.488 9.879 1.00 84.25 319 PHE A O 1
ATOM 2585 N N . PRO A 1 320 ? 8.060 0.977 11.564 1.00 80.81 320 PRO A N 1
ATOM 2586 C CA . PRO A 1 320 ? 6.786 0.992 12.294 1.00 80.81 320 PRO A CA 1
ATOM 2587 C C . PRO A 1 320 ? 6.516 2.334 12.985 1.00 80.81 320 PRO A C 1
ATOM 2589 O O . PRO A 1 320 ? 7.452 3.071 13.286 1.00 80.81 320 PRO A O 1
ATOM 2592 N N . ALA A 1 321 ? 5.244 2.639 13.242 1.00 74.00 321 ALA A N 1
ATOM 2593 C CA . ALA A 1 321 ? 4.815 3.724 14.125 1.00 74.00 321 ALA A CA 1
ATOM 2594 C C . ALA A 1 321 ? 3.502 3.326 14.825 1.00 74.00 321 ALA A C 1
ATOM 2596 O O . ALA A 1 321 ? 2.695 2.599 14.246 1.00 74.00 321 ALA A O 1
ATOM 2597 N N . ASN A 1 322 ? 3.293 3.792 16.060 1.00 63.06 322 ASN A N 1
ATOM 2598 C CA . ASN A 1 322 ? 2.191 3.353 16.934 1.00 63.06 322 ASN A CA 1
ATOM 2599 C C . ASN A 1 322 ? 0.944 4.258 16.874 1.00 63.06 322 ASN A C 1
ATOM 2601 O O . ASN A 1 322 ? 0.100 4.210 17.761 1.00 63.06 322 ASN A O 1
ATOM 2605 N N . HIS A 1 323 ? 0.814 5.098 15.848 1.00 65.88 323 HIS A N 1
ATOM 2606 C CA . HIS A 1 323 ? -0.320 6.011 15.700 1.00 65.88 323 HIS A CA 1
ATOM 2607 C C . HIS A 1 323 ? -0.888 5.981 14.279 1.00 65.88 323 HIS A C 1
ATOM 2609 O O . HIS A 1 323 ? -0.145 5.818 13.308 1.00 65.88 323 HIS A O 1
ATOM 2615 N N . GLY A 1 324 ? -2.198 6.203 14.145 1.00 71.19 324 GLY A N 1
ATOM 2616 C CA . GLY A 1 324 ? -2.870 6.353 12.853 1.00 71.19 324 GLY A CA 1
ATOM 2617 C C . GLY A 1 324 ? -2.703 5.140 11.930 1.00 71.19 324 GLY A C 1
ATOM 2618 O O . GLY A 1 324 ? -2.745 3.990 12.362 1.00 71.19 324 GLY A O 1
ATOM 2619 N N . THR A 1 325 ? -2.499 5.396 10.637 1.00 77.38 325 THR A N 1
ATOM 2620 C CA . THR A 1 325 ? -2.420 4.348 9.608 1.00 77.38 325 THR A CA 1
ATOM 2621 C C . THR A 1 325 ? -1.260 3.356 9.778 1.00 77.38 325 THR A C 1
ATOM 2623 O O . THR A 1 325 ? -1.509 2.160 9.624 1.00 77.38 325 THR A O 1
ATOM 2626 N N . PRO A 1 326 ? -0.020 3.768 10.122 1.00 82.69 326 PRO A N 1
ATOM 2627 C CA . PRO A 1 326 ? 1.063 2.822 10.400 1.00 82.69 326 PRO A CA 1
ATOM 2628 C C . PRO A 1 326 ? 0.719 1.756 11.452 1.00 82.69 326 PRO A C 1
ATOM 2630 O O . PRO A 1 326 ? 1.113 0.603 11.277 1.00 82.69 326 PRO A O 1
ATOM 2633 N N . ALA A 1 327 ? -0.050 2.103 12.491 1.00 81.25 327 ALA A N 1
ATOM 2634 C CA . ALA A 1 327 ? -0.483 1.145 13.509 1.00 81.25 327 ALA A CA 1
ATOM 2635 C C . ALA A 1 327 ? -1.419 0.082 12.909 1.00 81.25 327 ALA A C 1
ATOM 2637 O O . ALA A 1 327 ? -1.150 -1.112 13.022 1.00 81.25 327 ALA A O 1
ATOM 2638 N N . GLY A 1 328 ? -2.435 0.507 12.149 1.00 84.62 328 GLY A N 1
ATOM 2639 C CA . GLY A 1 328 ? -3.345 -0.413 11.459 1.00 84.62 328 GLY A CA 1
ATOM 2640 C C . GLY A 1 328 ? -2.638 -1.321 10.443 1.00 84.62 328 GLY A C 1
ATOM 2641 O O . GLY A 1 328 ? -2.960 -2.506 10.341 1.00 84.62 328 GLY A O 1
ATOM 2642 N N . ILE A 1 329 ? -1.628 -0.807 9.726 1.00 90.50 329 ILE A N 1
ATOM 2643 C CA . ILE A 1 329 ? -0.784 -1.615 8.825 1.00 90.50 329 ILE A CA 1
ATOM 2644 C C . ILE A 1 329 ? -0.018 -2.677 9.618 1.00 90.50 329 ILE A C 1
ATOM 2646 O O . ILE A 1 329 ? 0.022 -3.835 9.201 1.00 90.50 329 ILE A O 1
ATOM 2650 N N . LYS A 1 330 ? 0.586 -2.292 10.751 1.00 90.50 330 LYS A N 1
ATOM 2651 C CA . LYS A 1 330 ? 1.355 -3.198 11.611 1.00 90.50 330 LYS A CA 1
ATOM 2652 C C . LYS A 1 330 ? 0.475 -4.337 12.120 1.00 90.50 330 LYS A C 1
ATOM 2654 O O . LYS A 1 330 ? 0.827 -5.496 11.920 1.00 90.50 330 LYS A O 1
ATOM 2659 N N . GLU A 1 331 ? -0.673 -4.018 12.707 1.00 89.25 331 GLU A N 1
ATOM 2660 C CA . GLU A 1 331 ? -1.577 -5.022 13.272 1.00 89.25 331 GLU A CA 1
ATOM 2661 C C . GLU A 1 331 ? -2.151 -5.950 12.190 1.00 89.25 331 GLU A C 1
ATOM 2663 O O . GLU A 1 331 ? -2.190 -7.167 12.378 1.00 89.25 331 GLU A O 1
ATOM 2668 N N . THR A 1 332 ? -2.482 -5.408 11.010 1.00 92.06 332 THR A N 1
ATOM 2669 C CA . THR A 1 332 ? -2.905 -6.215 9.851 1.00 92.06 332 THR A CA 1
ATOM 2670 C C . THR A 1 332 ? -1.803 -7.180 9.411 1.00 92.06 332 THR A C 1
ATOM 2672 O O . THR A 1 332 ? -2.070 -8.357 9.163 1.00 92.06 332 THR A O 1
ATOM 2675 N N . ALA A 1 333 ? -0.556 -6.706 9.325 1.00 93.69 333 ALA A N 1
ATOM 2676 C CA . ALA A 1 333 ? 0.587 -7.523 8.925 1.00 93.69 333 ALA A CA 1
ATOM 2677 C C . ALA A 1 333 ? 0.857 -8.656 9.930 1.00 93.69 333 ALA A C 1
ATOM 2679 O O . ALA A 1 333 ? 1.047 -9.804 9.529 1.00 93.69 333 ALA A O 1
ATOM 2680 N N . GLU A 1 334 ? 0.815 -8.357 11.231 1.00 93.00 334 GLU A N 1
ATOM 2681 C CA . GLU A 1 334 ? 0.981 -9.347 12.301 1.00 93.00 334 GLU A CA 1
ATOM 2682 C C . GLU A 1 334 ? -0.177 -10.352 12.346 1.00 93.00 334 GLU A C 1
ATOM 2684 O O . GLU A 1 334 ? 0.036 -11.536 12.603 1.00 93.00 334 GLU A O 1
ATOM 2689 N N . ALA A 1 335 ? -1.413 -9.915 12.094 1.00 91.81 335 ALA A N 1
ATOM 2690 C CA . ALA A 1 335 ? -2.573 -10.800 12.040 1.00 91.81 335 ALA A CA 1
ATOM 2691 C C . ALA A 1 335 ? -2.516 -11.754 10.831 1.00 91.81 335 ALA A C 1
ATOM 2693 O O . ALA A 1 335 ? -2.760 -12.951 10.989 1.00 91.81 335 ALA A O 1
ATOM 2694 N N . LEU A 1 336 ? -2.104 -11.268 9.653 1.00 93.56 336 LEU A N 1
ATOM 2695 C CA . LEU A 1 336 ? -1.847 -12.110 8.476 1.00 93.56 336 LEU A CA 1
ATOM 2696 C C . LEU A 1 336 ? -0.723 -13.125 8.736 1.00 93.56 336 LEU A C 1
ATOM 2698 O O . LEU A 1 336 ? -0.869 -14.302 8.404 1.00 93.56 336 LEU A O 1
ATOM 2702 N N . ALA A 1 337 ? 0.374 -12.692 9.364 1.00 93.50 337 ALA A N 1
ATOM 2703 C CA . ALA A 1 337 ? 1.485 -13.570 9.722 1.00 93.50 337 ALA A CA 1
ATOM 2704 C C . ALA A 1 337 ? 1.062 -14.659 10.724 1.00 93.50 337 ALA A C 1
ATOM 2706 O O . ALA A 1 337 ? 1.366 -15.833 10.519 1.00 93.50 337 ALA A O 1
ATOM 2707 N N . ARG A 1 338 ? 0.284 -14.305 11.761 1.00 91.81 338 ARG A N 1
ATOM 2708 C CA . ARG A 1 338 ? -0.281 -15.265 12.732 1.00 91.81 338 ARG A CA 1
ATOM 2709 C C . ARG A 1 338 ? -1.190 -16.310 12.086 1.00 91.81 338 ARG A C 1
ATOM 2711 O O . ARG A 1 338 ? -1.236 -17.440 12.559 1.00 91.81 338 ARG A O 1
ATOM 2718 N N . LYS A 1 339 ? -1.892 -15.954 11.006 1.00 89.69 339 LYS A N 1
ATOM 2719 C CA . LYS A 1 339 ? -2.725 -16.884 10.226 1.00 89.69 339 LYS A CA 1
ATOM 2720 C C . LYS A 1 339 ? -1.900 -17.836 9.342 1.00 89.69 339 LYS A C 1
ATOM 2722 O O . LYS A 1 339 ? -2.445 -18.792 8.803 1.00 89.69 339 LYS A O 1
ATOM 2727 N N . GLY A 1 340 ? -0.591 -17.602 9.221 1.00 90.62 340 GLY A N 1
ATOM 2728 C CA . GLY A 1 340 ? 0.352 -18.444 8.485 1.00 90.62 340 GLY A CA 1
ATOM 2729 C C . GLY A 1 340 ? 0.827 -17.857 7.155 1.00 90.62 340 GLY A C 1
ATOM 2730 O O . GLY A 1 340 ? 1.628 -18.495 6.476 1.00 90.62 340 GLY A O 1
ATOM 2731 N N . HIS A 1 341 ? 0.381 -16.659 6.757 1.00 93.50 341 HIS A N 1
ATOM 2732 C CA . HIS A 1 341 ? 0.869 -16.007 5.537 1.00 93.50 341 HIS A CA 1
ATOM 2733 C C . HIS A 1 341 ? 2.315 -15.524 5.678 1.00 93.50 341 HIS A C 1
ATOM 2735 O O . HIS A 1 341 ? 2.748 -15.094 6.744 1.00 93.50 341 HIS A O 1
ATOM 2741 N N . GLN A 1 342 ? 3.048 -15.502 4.564 1.00 95.50 342 GLN A N 1
ATOM 2742 C CA . GLN A 1 342 ? 4.372 -14.883 4.507 1.00 95.50 342 GLN A CA 1
ATOM 2743 C C . GLN A 1 342 ? 4.219 -13.424 4.081 1.00 95.50 342 GLN A C 1
ATOM 2745 O O . GLN A 1 342 ? 3.899 -13.135 2.925 1.00 95.50 342 GLN A O 1
ATOM 2750 N N . VAL A 1 343 ? 4.426 -12.507 5.025 1.00 96.88 343 VAL A N 1
ATOM 2751 C CA . VAL A 1 343 ? 4.217 -11.072 4.816 1.00 96.88 343 VAL A CA 1
ATOM 2752 C C . VAL A 1 343 ? 5.552 -10.362 4.619 1.00 96.88 343 VAL A C 1
ATOM 2754 O O . VAL A 1 343 ? 6.433 -10.413 5.478 1.00 96.88 343 VAL A O 1
ATOM 2757 N N . TYR A 1 344 ? 5.674 -9.663 3.493 1.00 96.88 344 TYR A N 1
ATOM 2758 C CA . TYR A 1 344 ? 6.841 -8.879 3.107 1.00 96.88 344 TYR A CA 1
ATOM 2759 C C . TYR A 1 344 ? 6.452 -7.404 3.019 1.00 96.88 344 TYR A C 1
ATOM 2761 O O . TYR A 1 344 ? 5.791 -6.982 2.073 1.00 96.88 344 TYR A O 1
ATOM 2769 N N . LEU A 1 345 ? 6.840 -6.610 4.009 1.00 96.06 345 LEU A N 1
ATOM 2770 C CA . LEU A 1 345 ? 6.457 -5.207 4.117 1.00 96.06 345 LEU A CA 1
ATOM 2771 C C . LEU A 1 345 ? 7.536 -4.303 3.516 1.00 96.06 345 LEU A C 1
ATOM 2773 O O . LEU A 1 345 ? 8.672 -4.291 3.982 1.00 96.06 345 LEU A O 1
ATOM 2777 N N . VAL A 1 346 ? 7.183 -3.526 2.493 1.00 94.75 346 VAL A N 1
ATOM 2778 C CA . VAL A 1 346 ? 8.069 -2.567 1.819 1.00 94.75 346 VAL A CA 1
ATOM 2779 C C . VAL A 1 346 ? 7.750 -1.150 2.285 1.00 94.75 346 VAL A C 1
ATOM 2781 O O . VAL A 1 346 ? 6.605 -0.706 2.173 1.00 94.75 346 VAL A O 1
ATOM 2784 N N . THR A 1 347 ? 8.756 -0.449 2.814 1.00 93.06 347 THR A N 1
ATOM 2785 C CA . THR A 1 347 ? 8.572 0.859 3.462 1.00 93.06 347 THR A CA 1
ATOM 2786 C C . THR A 1 347 ? 9.816 1.761 3.400 1.00 93.06 347 THR A C 1
ATOM 2788 O O . THR A 1 347 ? 10.853 1.391 2.834 1.00 93.06 347 THR A O 1
ATOM 2791 N N . TYR A 1 348 ? 9.721 2.966 3.971 1.00 88.44 348 TYR A N 1
ATOM 2792 C CA . TYR A 1 348 ? 10.817 3.928 4.065 1.00 88.44 348 TYR A CA 1
ATOM 2793 C C . TYR A 1 348 ? 11.967 3.437 4.967 1.00 88.44 348 TYR A C 1
ATOM 2795 O O . TYR A 1 348 ? 11.874 2.440 5.689 1.00 88.44 348 TYR A O 1
ATOM 2803 N N . HIS A 1 349 ? 13.102 4.135 4.908 1.00 81.44 349 HIS A N 1
ATOM 2804 C CA . HIS A 1 349 ? 14.347 3.733 5.575 1.00 81.44 349 HIS A CA 1
ATOM 2805 C C . HIS A 1 349 ? 14.329 3.873 7.108 1.00 81.44 349 HIS A C 1
ATOM 2807 O O . HIS A 1 349 ? 15.230 3.364 7.767 1.00 81.44 349 HIS A O 1
ATOM 2813 N N . PHE A 1 350 ? 13.299 4.491 7.689 1.00 81.75 350 PHE A N 1
ATOM 2814 C CA . PHE A 1 350 ? 13.201 4.777 9.123 1.00 81.75 350 PHE A CA 1
ATOM 2815 C C . PHE A 1 350 ? 11.782 4.534 9.669 1.00 81.75 350 PHE A C 1
ATOM 2817 O O . PHE A 1 350 ? 10.814 4.392 8.914 1.00 81.75 350 PHE A O 1
ATOM 2824 N N . GLY A 1 351 ? 11.682 4.454 10.994 1.00 76.44 351 GLY A N 1
ATOM 2825 C CA . GLY A 1 351 ? 10.457 4.310 11.776 1.00 76.44 351 GLY A CA 1
ATOM 2826 C C . GLY A 1 351 ? 10.792 4.293 13.267 1.00 76.44 351 GLY A C 1
ATOM 2827 O O . GLY A 1 351 ? 11.915 3.943 13.628 1.00 76.44 351 GLY A O 1
ATOM 2828 N N . ASP A 1 352 ? 9.825 4.663 14.101 1.00 72.81 352 ASP A N 1
ATOM 2829 C CA . ASP A 1 352 ? 10.040 4.955 15.527 1.00 72.81 352 ASP A CA 1
ATOM 2830 C C . ASP A 1 352 ? 9.374 3.925 16.463 1.00 72.81 352 ASP A C 1
ATOM 2832 O O . ASP A 1 352 ? 9.468 4.032 17.682 1.00 72.81 352 ASP A O 1
ATOM 2836 N N . GLY A 1 353 ? 8.687 2.918 15.909 1.00 70.25 353 GLY A N 1
ATOM 2837 C CA . GLY A 1 353 ? 7.989 1.873 16.664 1.00 70.25 353 GLY A CA 1
ATOM 2838 C C . GLY A 1 353 ? 8.684 0.501 16.664 1.00 70.25 353 GLY A C 1
ATOM 2839 O O . GLY A 1 353 ? 9.572 0.242 15.844 1.00 70.25 353 GLY A O 1
ATOM 2840 N N . PRO A 1 354 ? 8.244 -0.423 17.541 1.00 75.25 354 PRO A N 1
ATOM 2841 C CA . PRO A 1 354 ? 8.766 -1.786 17.597 1.00 75.25 354 PRO A CA 1
ATOM 2842 C C . PRO A 1 354 ? 8.441 -2.562 16.315 1.00 75.25 354 PRO A C 1
ATOM 2844 O O . PRO A 1 354 ? 7.347 -2.440 15.753 1.00 75.25 354 PRO A O 1
ATOM 2847 N N . ALA A 1 355 ? 9.392 -3.382 15.860 1.00 79.69 355 ALA A N 1
ATOM 2848 C CA . ALA A 1 355 ? 9.238 -4.186 14.651 1.00 79.69 355 ALA A CA 1
ATOM 2849 C C . ALA A 1 355 ? 8.052 -5.167 14.768 1.00 79.69 355 ALA A C 1
ATOM 2851 O O . ALA A 1 355 ? 7.906 -5.807 15.812 1.00 79.69 355 ALA A O 1
ATOM 2852 N N . PRO A 1 356 ? 7.216 -5.309 13.719 1.00 86.62 356 PRO A N 1
ATOM 2853 C CA . PRO A 1 356 ? 6.143 -6.291 13.704 1.00 86.62 356 PRO A CA 1
ATOM 2854 C C . PRO A 1 356 ? 6.659 -7.725 13.835 1.00 86.62 356 PRO A C 1
ATOM 2856 O O . PRO A 1 356 ? 7.661 -8.104 13.222 1.00 86.62 356 PRO A O 1
ATOM 2859 N N . ARG A 1 357 ? 5.938 -8.544 14.602 1.00 87.94 357 ARG A N 1
ATOM 2860 C CA . ARG A 1 357 ? 6.259 -9.965 14.797 1.00 87.94 357 ARG A CA 1
ATOM 2861 C C . ARG A 1 357 ? 5.859 -10.793 13.572 1.00 87.94 357 ARG A C 1
ATOM 2863 O O . ARG A 1 357 ? 4.742 -10.682 13.079 1.00 87.94 357 ARG A O 1
ATOM 2870 N N . GLY A 1 358 ? 6.759 -11.660 13.103 1.00 87.94 358 GLY A N 1
ATOM 2871 C CA . GLY A 1 358 ? 6.484 -12.584 11.991 1.00 87.94 358 GLY A CA 1
ATOM 2872 C C . GLY A 1 358 ? 6.414 -11.935 10.601 1.00 87.94 358 GLY A C 1
ATOM 2873 O O . GLY A 1 358 ? 5.910 -12.556 9.669 1.00 87.94 358 GLY A O 1
ATOM 2874 N N . VAL A 1 359 ? 6.910 -10.702 10.444 1.00 93.81 359 VAL A N 1
ATOM 2875 C CA . VAL A 1 359 ? 6.850 -9.933 9.188 1.00 93.81 359 VAL A CA 1
ATOM 2876 C C . VAL A 1 359 ? 8.260 -9.607 8.688 1.00 93.81 359 VAL A C 1
ATOM 2878 O O . VAL A 1 359 ? 9.108 -9.136 9.446 1.00 93.81 359 VAL A O 1
ATOM 2881 N N . HIS A 1 360 ? 8.510 -9.798 7.392 1.00 92.81 360 HIS A N 1
ATOM 2882 C CA . HIS A 1 360 ? 9.782 -9.456 6.752 1.00 92.81 360 HIS A CA 1
ATOM 2883 C C . HIS A 1 360 ? 9.767 -8.006 6.258 1.00 92.81 360 HIS A C 1
ATOM 2885 O O . HIS A 1 360 ? 9.050 -7.677 5.316 1.00 92.81 360 HIS A O 1
ATOM 2891 N N . ILE A 1 361 ? 10.564 -7.126 6.865 1.00 93.25 361 ILE A N 1
ATOM 2892 C CA . ILE A 1 361 ? 10.604 -5.705 6.487 1.00 93.25 361 ILE A CA 1
ATOM 2893 C C . ILE A 1 361 ? 11.719 -5.447 5.470 1.00 93.25 361 ILE A C 1
ATOM 2895 O O . ILE A 1 361 ? 12.888 -5.746 5.710 1.00 93.25 361 ILE A O 1
ATOM 2899 N N . HIS A 1 362 ? 11.365 -4.812 4.356 1.00 92.12 362 HIS A N 1
ATOM 2900 C CA . HIS A 1 362 ? 12.274 -4.360 3.312 1.00 92.12 362 HIS A CA 1
ATOM 2901 C C . HIS A 1 362 ? 12.250 -2.836 3.216 1.00 92.12 362 HIS A C 1
ATOM 2903 O O . HIS A 1 362 ? 11.258 -2.227 2.814 1.00 92.12 362 HIS A O 1
ATOM 2909 N N . ARG A 1 363 ? 13.377 -2.218 3.560 1.00 91.00 363 ARG A N 1
ATOM 2910 C CA . ARG A 1 363 ? 13.534 -0.765 3.552 1.00 91.00 363 ARG A CA 1
ATOM 2911 C C . ARG A 1 363 ? 14.228 -0.285 2.283 1.00 91.00 363 ARG A C 1
ATOM 2913 O O . ARG A 1 363 ? 15.085 -0.978 1.730 1.00 91.00 363 ARG A O 1
ATOM 2920 N N . ILE A 1 364 ? 13.866 0.909 1.824 1.00 85.56 364 ILE A N 1
ATOM 2921 C CA . ILE A 1 364 ? 14.672 1.640 0.838 1.00 85.56 364 ILE A CA 1
ATOM 2922 C C . ILE A 1 364 ? 16.015 2.073 1.442 1.00 85.56 364 ILE A C 1
ATOM 2924 O O . ILE A 1 364 ? 16.171 2.101 2.661 1.00 85.56 364 ILE A O 1
ATOM 2928 N N . ALA A 1 365 ? 16.980 2.410 0.585 1.00 80.25 365 ALA A N 1
ATOM 2929 C CA . ALA A 1 365 ? 18.260 2.949 1.031 1.00 80.25 365 ALA A CA 1
ATOM 2930 C C . ALA A 1 365 ? 18.080 4.326 1.690 1.00 80.25 365 ALA A C 1
ATOM 2932 O O . ALA A 1 365 ? 17.279 5.138 1.221 1.00 80.25 365 ALA A O 1
ATOM 2933 N N . ASP A 1 366 ? 18.847 4.577 2.750 1.00 79.81 366 ASP A N 1
ATOM 2934 C CA . ASP A 1 366 ? 18.984 5.909 3.334 1.00 79.81 366 ASP A CA 1
ATOM 2935 C C . ASP A 1 366 ? 19.843 6.775 2.399 1.00 79.81 366 ASP A C 1
ATOM 2937 O O . ASP A 1 366 ? 20.952 6.393 2.021 1.00 79.81 366 ASP A O 1
ATOM 2941 N N . LEU A 1 367 ? 19.297 7.916 1.980 1.00 69.81 367 LEU A N 1
ATOM 2942 C CA . LEU A 1 367 ? 19.964 8.876 1.098 1.00 69.81 367 LEU A CA 1
ATOM 2943 C C . LEU A 1 367 ? 20.531 10.088 1.863 1.00 69.81 367 LEU A C 1
ATOM 2945 O O . LEU A 1 367 ? 20.944 11.059 1.234 1.00 69.81 367 LEU A O 1
ATOM 2949 N N . GLY A 1 368 ? 20.538 10.061 3.200 1.00 62.62 368 GLY A N 1
ATOM 2950 C CA . GLY A 1 368 ? 21.105 11.116 4.046 1.00 62.62 368 GLY A CA 1
ATOM 2951 C C . GLY A 1 368 ? 20.220 12.359 4.198 1.00 62.62 368 GLY A C 1
ATOM 2952 O O . GLY A 1 368 ? 20.638 13.348 4.798 1.00 62.62 368 GLY A O 1
ATOM 2953 N N . PHE A 1 369 ? 18.989 12.329 3.682 1.00 59.88 369 PHE A N 1
ATOM 2954 C CA . PHE A 1 369 ? 17.990 13.365 3.940 1.00 59.88 369 PHE A CA 1
ATOM 2955 C C . PHE A 1 369 ? 17.416 13.114 5.340 1.00 59.88 369 PHE A C 1
ATOM 2957 O O . PHE A 1 369 ? 16.695 12.141 5.526 1.00 59.88 369 PHE A O 1
ATOM 2964 N N . GLY A 1 370 ? 17.801 13.933 6.326 1.00 54.72 370 GLY A N 1
ATOM 2965 C CA . GLY A 1 370 ? 17.614 13.674 7.763 1.00 54.72 370 GLY A CA 1
ATOM 2966 C C . GLY A 1 370 ? 16.249 13.115 8.210 1.00 54.72 370 GLY A C 1
ATOM 2967 O O . GLY A 1 370 ? 15.218 13.334 7.581 1.00 54.72 370 GLY A O 1
ATOM 2968 N N . ARG A 1 371 ? 16.246 12.441 9.373 1.00 54.56 371 ARG A N 1
ATOM 2969 C CA . ARG A 1 371 ? 15.160 11.606 9.949 1.00 54.56 371 ARG A CA 1
ATOM 2970 C C . ARG A 1 371 ? 13.790 12.271 10.196 1.00 54.56 371 ARG A C 1
ATOM 2972 O O . ARG A 1 371 ? 12.910 11.639 10.767 1.00 54.56 371 ARG A O 1
ATOM 2979 N N . ARG A 1 372 ? 13.570 13.527 9.805 1.00 50.41 372 ARG A N 1
ATOM 2980 C CA . ARG A 1 372 ? 12.299 14.240 10.021 1.00 50.41 372 ARG A CA 1
ATOM 2981 C C . ARG A 1 372 ? 11.525 14.379 8.716 1.00 50.41 372 ARG A C 1
ATOM 2983 O O . ARG A 1 372 ? 11.480 15.454 8.123 1.00 50.41 372 ARG A O 1
ATOM 2990 N N . VAL A 1 373 ? 10.872 13.304 8.283 1.00 50.25 373 VAL A N 1
ATOM 2991 C CA . VAL A 1 373 ? 9.772 13.454 7.323 1.00 50.25 373 VAL A CA 1
ATOM 2992 C C . VAL A 1 373 ? 8.532 13.837 8.118 1.00 50.25 373 VAL A C 1
ATOM 2994 O O . VAL A 1 373 ? 7.974 13.026 8.851 1.00 50.25 373 VAL A O 1
ATOM 2997 N N . VAL A 1 374 ? 8.125 15.097 7.990 1.00 48.53 374 VAL A N 1
ATOM 2998 C CA . VAL A 1 374 ? 6.830 15.581 8.477 1.00 48.53 374 VAL A CA 1
ATOM 2999 C C . VAL A 1 374 ? 5.725 14.852 7.704 1.00 48.53 374 VAL A C 1
ATOM 3001 O O . VAL A 1 374 ? 5.867 14.602 6.505 1.00 48.53 374 VAL A O 1
ATOM 3004 N N . VAL A 1 375 ? 4.626 14.495 8.374 1.00 44.91 375 VAL A N 1
ATOM 3005 C CA . VAL A 1 375 ? 3.429 13.950 7.715 1.00 44.91 375 VAL A CA 1
ATOM 3006 C C . VAL A 1 375 ? 2.949 14.965 6.667 1.00 44.91 375 VAL A C 1
ATOM 3008 O O . VAL A 1 375 ? 2.520 16.061 7.013 1.00 44.91 375 VAL A O 1
ATOM 3011 N N . GLY A 1 376 ? 3.112 14.631 5.384 1.00 47.94 376 GLY A N 1
ATOM 3012 C CA . GLY A 1 376 ? 2.708 15.467 4.246 1.00 47.94 376 GLY A CA 1
ATOM 3013 C C . GLY A 1 376 ? 3.669 15.459 3.056 1.00 47.94 376 GLY A C 1
ATOM 3014 O O . GLY A 1 376 ? 4.690 14.773 3.101 1.00 47.94 376 GLY A O 1
ATOM 3015 N N . PRO A 1 377 ? 3.329 16.125 1.939 1.00 47.53 377 PRO A N 1
ATOM 3016 C CA . PRO A 1 377 ? 4.150 16.182 0.737 1.00 47.53 377 PRO A CA 1
ATOM 3017 C C . PRO A 1 377 ? 5.449 16.947 1.014 1.00 47.53 377 PRO A C 1
ATOM 3019 O O . PRO A 1 377 ? 5.439 18.120 1.378 1.00 47.53 377 PRO A O 1
ATOM 3022 N N . THR A 1 378 ? 6.578 16.274 0.820 1.00 58.09 378 THR A N 1
ATOM 3023 C CA . THR A 1 378 ? 7.925 16.847 0.887 1.00 58.09 378 THR A CA 1
ATOM 3024 C C . THR A 1 378 ? 8.631 16.597 -0.445 1.00 58.09 378 THR A C 1
ATOM 3026 O O . THR A 1 378 ? 8.365 15.600 -1.116 1.00 58.09 378 THR A O 1
ATOM 3029 N N . TRP A 1 379 ? 9.557 17.470 -0.859 1.00 56.38 379 TRP A N 1
ATOM 3030 C CA . TRP A 1 379 ? 10.231 17.323 -2.163 1.00 56.38 379 TRP A CA 1
ATOM 3031 C C . TRP A 1 379 ? 11.017 16.014 -2.336 1.00 56.38 379 TRP A C 1
ATOM 3033 O O . TRP A 1 379 ? 11.229 15.581 -3.465 1.00 56.38 379 TRP A O 1
ATOM 3043 N N . HIS A 1 380 ? 11.418 15.355 -1.248 1.00 65.56 380 HIS A N 1
ATOM 3044 C CA . HIS A 1 380 ? 12.129 14.075 -1.299 1.00 65.56 380 HIS A CA 1
ATOM 3045 C C . HIS A 1 380 ? 11.201 12.848 -1.391 1.00 65.56 380 HIS A C 1
ATOM 3047 O O . HIS A 1 380 ? 11.672 11.768 -1.745 1.00 65.56 380 HIS A O 1
ATOM 3053 N N . LYS A 1 381 ? 9.890 12.977 -1.129 1.00 67.75 381 LYS A N 1
ATOM 3054 C CA . LYS A 1 381 ? 8.946 11.843 -1.176 1.00 67.75 381 LYS A CA 1
ATOM 3055 C C . LYS A 1 381 ? 8.860 11.153 -2.544 1.00 67.75 381 LYS A C 1
ATOM 3057 O O . LYS A 1 381 ? 9.012 9.938 -2.568 1.00 67.75 381 LYS A O 1
ATOM 3062 N N . PRO A 1 382 ? 8.751 11.864 -3.685 1.00 70.00 382 PRO A N 1
ATOM 3063 C CA . PRO A 1 382 ? 8.732 11.207 -4.995 1.00 70.00 382 PRO A CA 1
ATOM 3064 C C . PRO A 1 382 ? 9.979 10.353 -5.274 1.00 70.00 382 PRO A C 1
ATOM 3066 O O . PRO A 1 382 ? 9.903 9.328 -5.951 1.00 70.00 382 PRO A O 1
ATOM 3069 N N . LEU A 1 383 ? 11.138 10.750 -4.733 1.00 73.44 383 LEU A N 1
ATOM 3070 C CA . LEU A 1 383 ? 12.369 9.967 -4.829 1.00 73.44 383 LEU A CA 1
ATOM 3071 C C . LEU A 1 383 ? 12.289 8.695 -3.971 1.00 73.44 383 LEU A C 1
ATOM 3073 O O . LEU A 1 383 ? 12.688 7.624 -4.430 1.00 73.44 383 LEU A O 1
ATOM 3077 N N . PHE A 1 384 ? 11.745 8.788 -2.756 1.00 79.12 384 PHE A N 1
ATOM 3078 C CA . PHE A 1 384 ? 11.499 7.622 -1.903 1.00 79.12 384 PHE A CA 1
ATOM 3079 C C . PHE A 1 384 ? 10.472 6.666 -2.510 1.00 79.12 384 PHE A C 1
ATOM 3081 O O . PHE A 1 384 ? 10.704 5.459 -2.490 1.00 79.12 384 PHE A O 1
ATOM 3088 N N . ASP A 1 385 ? 9.410 7.178 -3.128 1.00 81.38 385 ASP A N 1
ATOM 3089 C CA . ASP A 1 385 ? 8.406 6.373 -3.829 1.00 81.38 385 ASP A CA 1
ATOM 3090 C C . ASP A 1 385 ? 9.020 5.628 -5.021 1.00 81.38 385 ASP A C 1
ATOM 3092 O O . ASP A 1 385 ? 8.761 4.440 -5.226 1.00 81.38 385 ASP A O 1
ATOM 3096 N N . LEU A 1 386 ? 9.914 6.277 -5.776 1.00 79.06 386 LEU A N 1
ATOM 3097 C CA . LEU A 1 386 ? 10.648 5.621 -6.861 1.00 79.06 386 LEU A CA 1
ATOM 3098 C C . LEU A 1 386 ? 11.566 4.503 -6.335 1.00 79.06 386 LEU A C 1
ATOM 3100 O O . LEU A 1 386 ? 11.607 3.408 -6.906 1.00 79.06 386 LEU A O 1
ATOM 3104 N N . LEU A 1 387 ? 12.278 4.746 -5.230 1.00 82.19 387 LEU A N 1
ATOM 3105 C CA . LEU A 1 387 ? 13.079 3.713 -4.568 1.00 82.19 387 LEU A CA 1
ATOM 3106 C C . LEU A 1 387 ? 12.208 2.572 -4.028 1.00 82.19 387 LEU A C 1
ATOM 3108 O O . LEU A 1 387 ? 12.606 1.409 -4.115 1.00 82.19 387 LEU A O 1
ATOM 3112 N N . MET A 1 388 ? 11.016 2.880 -3.513 1.00 88.75 388 MET A N 1
ATOM 3113 C CA . MET A 1 388 ? 10.050 1.889 -3.044 1.00 88.75 388 MET A CA 1
ATOM 3114 C C . MET A 1 388 ? 9.575 0.998 -4.189 1.00 88.75 388 MET A C 1
ATOM 3116 O O . MET A 1 388 ? 9.559 -0.217 -4.019 1.00 88.75 388 MET A O 1
ATOM 3120 N N . VAL A 1 389 ? 9.258 1.557 -5.366 1.00 87.31 389 VAL A N 1
ATOM 3121 C CA . VAL A 1 389 ? 8.903 0.769 -6.564 1.00 87.31 389 VAL A CA 1
ATOM 3122 C C . VAL A 1 389 ? 10.011 -0.231 -6.890 1.00 87.31 389 VAL A C 1
ATOM 3124 O O . VAL A 1 389 ? 9.733 -1.403 -7.156 1.00 87.31 389 VAL A O 1
ATOM 3127 N N . PHE A 1 390 ? 11.272 0.203 -6.845 1.00 84.88 390 PHE A N 1
ATOM 3128 C CA . PHE A 1 390 ? 12.404 -0.670 -7.139 1.00 84.88 390 PHE A CA 1
ATOM 3129 C C . PHE A 1 390 ? 12.604 -1.763 -6.081 1.00 84.88 390 PHE A C 1
ATOM 3131 O O . PHE A 1 390 ? 12.787 -2.935 -6.425 1.00 84.88 390 PHE A O 1
ATOM 3138 N N . THR A 1 391 ? 12.537 -1.405 -4.799 1.00 89.44 391 THR A N 1
ATOM 3139 C CA . THR A 1 391 ? 12.619 -2.370 -3.696 1.00 89.44 391 THR A CA 1
ATOM 3140 C C . THR A 1 391 ? 11.471 -3.374 -3.767 1.00 89.44 391 THR A C 1
ATOM 3142 O O . THR A 1 391 ? 11.724 -4.575 -3.708 1.00 89.44 391 THR A O 1
ATOM 3145 N N . LEU A 1 392 ? 10.239 -2.917 -4.001 1.00 93.56 392 LEU A N 1
ATOM 3146 C CA . LEU A 1 392 ? 9.060 -3.765 -4.168 1.00 93.56 392 LEU A CA 1
ATOM 3147 C C . LEU A 1 392 ? 9.212 -4.717 -5.354 1.00 93.56 392 LEU A C 1
ATOM 3149 O O . LEU A 1 392 ? 8.983 -5.913 -5.216 1.00 93.56 392 LEU A O 1
ATOM 3153 N N . TRP A 1 393 ? 9.667 -4.226 -6.506 1.00 91.75 393 TRP A N 1
ATOM 3154 C CA . TRP A 1 393 ? 9.945 -5.069 -7.668 1.00 91.75 393 TRP A CA 1
ATOM 3155 C C . TRP A 1 393 ? 10.984 -6.159 -7.370 1.00 91.75 393 TRP A C 1
ATOM 3157 O O . TRP A 1 393 ? 10.805 -7.313 -7.771 1.00 91.75 393 TRP A O 1
ATOM 3167 N N . ARG A 1 394 ? 12.051 -5.819 -6.632 1.00 89.25 394 ARG A N 1
ATOM 3168 C CA . ARG A 1 394 ? 13.078 -6.781 -6.213 1.00 89.25 394 ARG A CA 1
ATOM 3169 C C . ARG A 1 394 ? 12.496 -7.839 -5.277 1.00 89.25 394 ARG A C 1
ATOM 3171 O O . ARG A 1 394 ? 12.753 -9.020 -5.491 1.00 89.25 394 ARG A O 1
ATOM 3178 N N . VAL A 1 395 ? 11.709 -7.423 -4.284 1.00 91.81 395 VAL A N 1
ATOM 3179 C CA . VAL A 1 395 ? 11.029 -8.323 -3.337 1.00 91.81 395 VAL A CA 1
ATOM 3180 C C . VAL A 1 395 ? 10.079 -9.254 -4.083 1.00 91.81 395 VAL A C 1
ATOM 3182 O O . VAL A 1 395 ? 10.171 -10.464 -3.918 1.00 91.81 395 VAL A O 1
ATOM 3185 N N . ILE A 1 396 ? 9.262 -8.729 -5.003 1.00 91.44 396 ILE A N 1
ATOM 3186 C CA . ILE A 1 396 ? 8.339 -9.538 -5.811 1.00 91.44 396 ILE A CA 1
ATOM 3187 C C . ILE A 1 396 ? 9.063 -10.654 -6.570 1.00 91.44 396 ILE A C 1
ATOM 3189 O O . ILE A 1 396 ? 8.561 -11.778 -6.630 1.00 91.44 396 ILE A O 1
ATOM 3193 N N . ARG A 1 397 ? 10.233 -10.358 -7.149 1.00 88.25 397 ARG A N 1
ATOM 3194 C CA . ARG A 1 397 ? 11.017 -11.341 -7.910 1.00 88.25 397 ARG A CA 1
ATOM 3195 C C . ARG A 1 397 ? 11.777 -12.327 -7.033 1.00 88.25 397 ARG A C 1
ATOM 3197 O O . ARG A 1 397 ? 11.824 -13.500 -7.376 1.00 88.25 397 ARG A O 1
ATOM 3204 N N . ARG A 1 398 ? 12.396 -11.857 -5.950 1.00 89.94 398 ARG A N 1
ATOM 3205 C CA . ARG A 1 398 ? 13.222 -12.691 -5.065 1.00 89.94 398 ARG A CA 1
ATOM 3206 C C . ARG A 1 398 ? 12.365 -13.625 -4.217 1.00 89.94 398 ARG A C 1
ATOM 3208 O O . ARG A 1 398 ? 12.698 -14.792 -4.057 1.00 89.94 398 ARG A O 1
ATOM 3215 N N . GLU A 1 399 ? 11.256 -13.105 -3.712 1.00 90.44 399 GLU A N 1
ATOM 3216 C CA . GLU A 1 399 ? 10.418 -13.774 -2.724 1.00 90.44 399 GLU A CA 1
ATOM 3217 C C . GLU A 1 399 ? 9.179 -14.423 -3.353 1.00 90.44 399 GLU A C 1
ATOM 3219 O O . GLU A 1 399 ? 8.316 -14.902 -2.632 1.00 90.44 399 GLU A O 1
ATOM 3224 N N . ASN A 1 400 ? 9.065 -14.488 -4.687 1.00 89.38 400 ASN A N 1
ATOM 3225 C CA . ASN A 1 400 ? 7.933 -15.104 -5.400 1.00 89.38 400 ASN A CA 1
ATOM 3226 C C . ASN A 1 400 ? 6.557 -14.662 -4.864 1.00 89.38 400 ASN A C 1
ATOM 3228 O O . ASN A 1 400 ? 5.705 -15.489 -4.551 1.00 89.38 400 ASN A O 1
ATOM 3232 N N . ILE A 1 401 ? 6.357 -13.350 -4.747 1.00 94.25 401 ILE A N 1
ATOM 3233 C CA . ILE A 1 401 ? 5.134 -12.761 -4.184 1.00 94.25 401 ILE A CA 1
ATOM 3234 C C . ILE A 1 401 ? 3.905 -13.128 -5.026 1.00 94.25 401 ILE A C 1
ATOM 3236 O O . ILE A 1 401 ? 3.931 -13.005 -6.253 1.00 94.25 401 ILE A O 1
ATOM 3240 N N . ASP A 1 402 ? 2.816 -13.521 -4.364 1.00 93.06 402 ASP A N 1
ATOM 3241 C CA . ASP A 1 402 ? 1.537 -13.860 -4.991 1.00 93.06 402 ASP A CA 1
ATOM 3242 C C . ASP A 1 402 ? 0.730 -12.608 -5.352 1.00 93.06 402 ASP A C 1
ATOM 3244 O O . ASP A 1 402 ? 0.245 -12.506 -6.479 1.00 93.06 402 ASP A O 1
ATOM 3248 N N . LEU A 1 403 ? 0.613 -11.654 -4.418 1.00 96.19 403 LEU A N 1
ATOM 3249 C CA . LEU A 1 403 ? -0.171 -10.421 -4.565 1.00 96.19 403 LEU A CA 1
ATOM 3250 C C . LEU A 1 403 ? 0.472 -9.226 -3.848 1.00 96.19 403 LEU A C 1
ATOM 3252 O O . LEU A 1 403 ? 1.247 -9.387 -2.902 1.00 96.19 403 LEU A O 1
ATOM 3256 N N . ILE A 1 404 ? 0.110 -8.023 -4.291 1.00 97.50 404 ILE A N 1
ATOM 3257 C CA . ILE A 1 404 ? 0.506 -6.751 -3.681 1.00 97.50 404 ILE A CA 1
ATOM 3258 C C . ILE A 1 404 ? -0.687 -6.202 -2.891 1.00 97.50 404 ILE A C 1
ATOM 3260 O O . ILE A 1 404 ? -1.760 -6.020 -3.460 1.00 97.50 404 ILE A O 1
ATOM 3264 N N . HIS A 1 405 ? -0.498 -5.910 -1.606 1.00 97.44 405 HIS A N 1
ATOM 3265 C CA . HIS A 1 405 ? -1.475 -5.232 -0.755 1.00 97.44 405 HIS A CA 1
ATOM 3266 C C . HIS A 1 405 ? -0.943 -3.840 -0.407 1.00 97.44 405 HIS A C 1
ATOM 3268 O O . HIS A 1 405 ? -0.041 -3.670 0.409 1.00 97.44 405 HIS A O 1
ATOM 3274 N N . ALA A 1 406 ? -1.464 -2.826 -1.082 1.00 95.50 406 ALA A N 1
ATOM 3275 C CA . ALA A 1 406 ? -1.016 -1.453 -0.945 1.00 95.50 406 ALA A CA 1
ATOM 3276 C C . ALA A 1 406 ? -1.899 -0.655 0.014 1.00 95.50 406 ALA A C 1
ATOM 3278 O O . ALA A 1 406 ? -3.121 -0.718 -0.088 1.00 95.50 406 ALA A O 1
ATOM 3279 N N . HIS A 1 407 ? -1.283 0.142 0.886 1.00 92.31 407 HIS A N 1
ATOM 3280 C CA . HIS A 1 407 ? -1.983 1.025 1.820 1.00 92.31 407 HIS A CA 1
ATOM 3281 C C . HIS A 1 407 ? -1.790 2.489 1.430 1.00 92.31 407 HIS A C 1
ATOM 3283 O O . HIS A 1 407 ? -0.687 2.885 1.048 1.00 92.31 407 HIS A O 1
ATOM 3289 N N . ASN A 1 408 ? -2.847 3.291 1.579 1.00 87.12 408 ASN A N 1
ATOM 3290 C CA . ASN A 1 408 ? -2.891 4.711 1.204 1.00 87.12 408 ASN A CA 1
ATOM 3291 C C . ASN A 1 408 ? -2.677 4.968 -0.298 1.00 87.12 408 ASN A C 1
ATOM 3293 O O . ASN A 1 408 ? -2.390 4.059 -1.082 1.00 87.12 408 ASN A O 1
ATOM 3297 N N . TYR A 1 409 ? -2.868 6.220 -0.717 1.00 83.94 409 TYR A N 1
ATOM 3298 C CA . TYR A 1 409 ? -2.771 6.614 -2.124 1.00 83.94 409 TYR A CA 1
ATOM 3299 C C . TYR A 1 409 ? -1.365 6.403 -2.692 1.00 83.94 409 TYR A C 1
ATOM 3301 O O . TYR A 1 409 ? -1.217 5.858 -3.788 1.00 83.94 409 TYR A O 1
ATOM 3309 N N . GLU A 1 410 ? -0.327 6.776 -1.946 1.00 84.38 410 GLU A N 1
ATOM 3310 C CA . GLU A 1 410 ? 1.063 6.618 -2.373 1.00 84.38 410 GLU A CA 1
ATOM 3311 C C . GLU A 1 410 ? 1.427 5.138 -2.523 1.00 84.38 410 GLU A C 1
ATOM 3313 O O . GLU A 1 410 ? 1.986 4.729 -3.544 1.00 84.38 410 GLU A O 1
ATOM 3318 N N . GLY A 1 411 ? 1.022 4.300 -1.562 1.00 87.69 411 GLY A N 1
ATOM 3319 C CA . GLY A 1 411 ? 1.204 2.856 -1.661 1.00 87.69 411 GLY A CA 1
ATOM 3320 C C . GLY A 1 411 ? 0.470 2.270 -2.865 1.00 87.69 411 GLY A C 1
ATOM 3321 O O . GLY A 1 411 ? 1.028 1.414 -3.553 1.00 87.69 411 GLY A O 1
ATOM 3322 N N . ALA A 1 412 ? -0.748 2.738 -3.165 1.00 89.62 412 ALA A N 1
ATOM 3323 C CA . ALA A 1 412 ? -1.525 2.281 -4.319 1.00 89.62 412 ALA A CA 1
ATOM 3324 C C . ALA A 1 412 ? -0.840 2.617 -5.650 1.00 89.62 412 ALA A C 1
ATOM 3326 O O . ALA A 1 412 ? -0.781 1.768 -6.541 1.00 89.62 412 ALA A O 1
ATOM 3327 N N . LEU A 1 413 ? -0.269 3.819 -5.777 1.00 87.31 413 LEU A N 1
ATOM 3328 C CA . LEU A 1 413 ? 0.502 4.229 -6.953 1.00 87.31 413 LEU A CA 1
ATOM 3329 C C . LEU A 1 413 ? 1.765 3.377 -7.125 1.00 87.31 413 LEU A C 1
ATOM 3331 O O . LEU A 1 413 ? 2.011 2.847 -8.211 1.00 87.31 413 LEU A O 1
ATOM 3335 N N . ILE A 1 414 ? 2.534 3.185 -6.050 1.00 89.00 414 ILE A N 1
ATOM 3336 C CA . ILE A 1 414 ? 3.740 2.342 -6.044 1.00 89.00 414 ILE A CA 1
ATOM 3337 C C . ILE A 1 414 ? 3.384 0.897 -6.413 1.00 89.00 414 ILE A C 1
ATOM 3339 O O . ILE A 1 414 ? 4.018 0.288 -7.283 1.00 89.00 414 ILE A O 1
ATOM 3343 N N . GLY A 1 415 ? 2.329 0.364 -5.794 1.00 91.62 415 GLY A N 1
ATOM 3344 C CA . GLY A 1 415 ? 1.789 -0.962 -6.064 1.00 91.62 415 GLY A CA 1
ATOM 3345 C C . GLY A 1 415 ? 1.302 -1.112 -7.503 1.00 91.62 415 GLY A C 1
ATOM 3346 O O . GLY A 1 415 ? 1.558 -2.141 -8.123 1.00 91.62 415 GLY A O 1
ATOM 3347 N N . TYR A 1 416 ? 0.680 -0.080 -8.080 1.00 91.38 416 TYR A N 1
ATOM 3348 C CA . TYR A 1 416 ? 0.232 -0.086 -9.472 1.00 91.38 416 TYR A CA 1
ATOM 3349 C C . TYR A 1 416 ? 1.402 -0.124 -10.453 1.00 91.38 416 TYR A C 1
ATOM 3351 O O . TYR A 1 416 ? 1.404 -0.938 -11.380 1.00 91.38 416 TYR A O 1
ATOM 3359 N N . VAL A 1 417 ? 2.437 0.690 -10.231 1.00 85.62 417 VAL A N 1
ATOM 3360 C CA . VAL A 1 417 ? 3.652 0.630 -11.053 1.00 85.62 417 VAL A CA 1
ATOM 3361 C C . VAL A 1 417 ? 4.278 -0.762 -10.949 1.00 85.62 417 VAL A C 1
ATOM 3363 O O . VAL A 1 417 ? 4.541 -1.394 -11.973 1.00 85.62 417 VAL A O 1
ATOM 3366 N N . ALA A 1 418 ? 4.430 -1.311 -9.741 1.00 87.75 418 ALA A N 1
ATOM 3367 C CA . ALA A 1 418 ? 4.949 -2.665 -9.556 1.00 87.75 418 ALA A CA 1
ATOM 3368 C C . ALA A 1 418 ? 4.064 -3.742 -10.213 1.00 87.75 418 ALA A C 1
ATOM 3370 O O . ALA A 1 418 ? 4.596 -4.673 -10.826 1.00 87.75 418 ALA A O 1
ATOM 3371 N N . LYS A 1 419 ? 2.735 -3.601 -10.177 1.00 91.31 419 LYS A N 1
ATOM 3372 C CA . LYS A 1 419 ? 1.778 -4.455 -10.899 1.00 91.31 419 LYS A CA 1
ATOM 3373 C C . LYS A 1 419 ? 2.018 -4.418 -12.405 1.00 91.31 419 LYS A C 1
ATOM 3375 O O . LYS A 1 419 ? 2.093 -5.477 -13.028 1.00 91.31 419 LYS A O 1
ATOM 3380 N N . LEU A 1 420 ? 2.216 -3.244 -13.008 1.00 86.69 420 LEU A N 1
ATOM 3381 C CA . LEU A 1 420 ? 2.530 -3.141 -14.441 1.00 86.69 420 LEU A CA 1
ATOM 3382 C C . LEU A 1 420 ? 3.837 -3.874 -14.795 1.00 86.69 420 LEU A C 1
ATOM 3384 O O . LEU A 1 420 ? 3.903 -4.566 -15.818 1.00 86.69 420 LEU A O 1
ATOM 3388 N N . LEU A 1 421 ? 4.845 -3.777 -13.922 1.00 81.44 421 LEU A N 1
ATOM 3389 C CA . LEU A 1 421 ? 6.169 -4.382 -14.106 1.00 81.44 421 LEU A CA 1
ATOM 3390 C C . LEU A 1 421 ? 6.220 -5.892 -13.842 1.00 81.44 421 LEU A C 1
ATOM 3392 O O . LEU A 1 421 ? 7.060 -6.591 -14.415 1.00 81.44 421 LEU A O 1
ATOM 3396 N N . THR A 1 422 ? 5.354 -6.408 -12.970 1.00 83.56 422 THR A N 1
ATOM 3397 C CA . THR A 1 422 ? 5.434 -7.795 -12.473 1.00 83.56 422 THR A CA 1
ATOM 3398 C C . THR A 1 422 ? 4.216 -8.650 -12.819 1.00 83.56 422 THR A C 1
ATOM 3400 O O . THR A 1 422 ? 4.302 -9.871 -12.743 1.00 83.56 422 THR A O 1
ATOM 3403 N N . ARG A 1 423 ? 3.103 -8.041 -13.258 1.00 86.25 423 ARG A N 1
ATOM 3404 C CA . ARG A 1 423 ? 1.778 -8.675 -13.420 1.00 86.25 423 ARG A CA 1
ATOM 3405 C C . ARG A 1 423 ? 1.248 -9.343 -12.143 1.00 86.25 423 ARG A C 1
ATOM 3407 O O . ARG A 1 423 ? 0.387 -10.213 -12.231 1.00 86.25 423 ARG A O 1
ATOM 3414 N N . ARG A 1 424 ? 1.726 -8.928 -10.965 1.00 91.94 424 ARG A N 1
ATOM 3415 C CA . ARG A 1 424 ? 1.108 -9.322 -9.696 1.00 91.94 424 ARG A CA 1
ATOM 3416 C C . ARG A 1 424 ? -0.152 -8.496 -9.442 1.00 91.94 424 ARG A C 1
ATOM 3418 O O . ARG A 1 424 ? -0.122 -7.289 -9.695 1.00 91.94 424 ARG A O 1
ATOM 3425 N N . PRO A 1 425 ? -1.245 -9.134 -9.000 1.00 95.19 425 PRO A N 1
ATOM 3426 C CA . PRO A 1 425 ? -2.493 -8.446 -8.733 1.00 95.19 425 PRO A CA 1
ATOM 3427 C C . PRO A 1 425 ? -2.350 -7.505 -7.532 1.00 95.19 425 PRO A C 1
ATOM 3429 O O . PRO A 1 425 ? -1.531 -7.739 -6.638 1.00 95.19 425 PRO A O 1
ATOM 3432 N N . LEU A 1 426 ? -3.135 -6.431 -7.543 1.00 96.12 426 LEU A N 1
ATOM 3433 C CA . LEU A 1 426 ? -3.066 -5.329 -6.591 1.00 96.12 426 LEU A CA 1
ATOM 3434 C C . LEU A 1 426 ? -4.380 -5.189 -5.823 1.00 96.12 426 LEU A C 1
ATOM 3436 O O . LEU A 1 426 ? -5.428 -4.926 -6.417 1.00 96.12 426 LEU A O 1
ATOM 3440 N N . VAL A 1 427 ? -4.279 -5.279 -4.502 1.00 96.62 427 VAL A N 1
ATOM 3441 C CA . VAL A 1 427 ? -5.307 -4.865 -3.549 1.00 96.62 427 VAL A CA 1
ATOM 3442 C C . VAL A 1 427 ? -4.938 -3.483 -3.026 1.00 96.62 427 VAL A C 1
ATOM 3444 O O . VAL A 1 427 ? -3.826 -3.291 -2.535 1.00 96.62 427 VAL A O 1
ATOM 3447 N N . TYR A 1 428 ? -5.850 -2.523 -3.134 1.00 94.81 428 TYR A N 1
ATOM 3448 C CA . TYR A 1 428 ? -5.699 -1.195 -2.545 1.00 94.81 428 TYR A CA 1
ATOM 3449 C C . TYR A 1 428 ? -6.546 -1.082 -1.281 1.00 94.81 428 TYR A C 1
ATOM 3451 O O . TYR A 1 428 ? -7.759 -1.238 -1.343 1.00 94.81 428 TYR A O 1
ATOM 3459 N N . ASN A 1 429 ? -5.913 -0.787 -0.151 1.00 93.25 429 ASN A N 1
ATOM 3460 C CA . ASN A 1 429 ? -6.571 -0.503 1.113 1.00 93.25 429 ASN A CA 1
ATOM 3461 C C . ASN A 1 429 ? -6.685 1.012 1.320 1.00 93.25 429 ASN A C 1
ATOM 3463 O O . ASN A 1 429 ? -5.699 1.703 1.609 1.00 93.25 429 ASN A O 1
ATOM 3467 N N . ALA A 1 430 ? -7.895 1.515 1.105 1.00 87.81 430 ALA A N 1
ATOM 3468 C CA . ALA A 1 430 ? -8.255 2.914 1.198 1.00 87.81 430 ALA A CA 1
ATOM 3469 C C . ALA A 1 430 ? -8.628 3.259 2.645 1.00 87.81 430 ALA A C 1
ATOM 3471 O O . ALA A 1 430 ? -9.596 2.732 3.195 1.00 87.81 430 ALA A O 1
ATOM 3472 N N . VAL A 1 431 ? -7.848 4.162 3.243 1.00 79.94 431 VAL A N 1
ATOM 3473 C CA . VAL A 1 431 ? -8.015 4.616 4.634 1.00 79.94 431 VAL A CA 1
ATOM 3474 C C . VAL A 1 431 ? -8.584 6.041 4.679 1.00 79.94 431 VAL A C 1
ATOM 3476 O O . VAL A 1 431 ? -9.468 6.320 5.478 1.00 79.94 431 VAL A O 1
ATOM 3479 N N . ASN A 1 432 ? -8.140 6.916 3.769 1.00 72.19 432 ASN A N 1
ATOM 3480 C CA . ASN A 1 432 ? -8.526 8.331 3.695 1.00 72.19 432 ASN A CA 1
ATOM 3481 C C . ASN A 1 432 ? -8.911 8.712 2.252 1.00 72.19 432 ASN A C 1
ATOM 3483 O O . ASN A 1 432 ? -8.652 7.944 1.324 1.00 72.19 432 ASN A O 1
ATOM 3487 N N . THR A 1 433 ? -9.464 9.913 2.041 1.00 69.69 433 THR A N 1
ATOM 3488 C CA . THR A 1 433 ? -9.605 10.531 0.705 1.00 69.69 433 THR A CA 1
ATOM 3489 C C . THR A 1 433 ? -8.524 11.597 0.483 1.00 69.69 433 THR A C 1
ATOM 3491 O O . THR A 1 433 ? -8.133 12.281 1.430 1.00 69.69 433 THR A O 1
ATOM 3494 N N . MET A 1 434 ? -8.057 11.807 -0.759 1.00 61.53 434 MET A N 1
ATOM 3495 C CA . MET A 1 434 ? -7.116 12.908 -1.032 1.00 61.53 434 MET A CA 1
ATOM 3496 C C . MET A 1 434 ? -7.795 14.270 -0.899 1.00 61.53 434 MET A C 1
ATOM 3498 O O . MET A 1 434 ? -7.121 15.264 -0.635 1.00 61.53 434 MET A O 1
ATOM 3502 N N . ARG A 1 435 ? -9.120 14.343 -1.072 1.00 55.25 435 ARG A N 1
ATOM 3503 C CA . ARG A 1 435 ? -9.898 15.558 -0.810 1.00 55.25 435 ARG A CA 1
ATOM 3504 C C . ARG A 1 435 ? -9.800 16.018 0.645 1.00 55.25 435 ARG A C 1
ATOM 3506 O O . ARG A 1 435 ? -9.766 17.226 0.858 1.00 55.25 435 ARG A O 1
ATOM 3513 N N . ASP A 1 436 ? -9.739 15.098 1.600 1.00 54.59 436 ASP A N 1
ATOM 3514 C CA . ASP A 1 436 ? -9.628 15.433 3.024 1.00 54.59 436 ASP A CA 1
ATOM 3515 C C . ASP A 1 436 ? -8.159 15.610 3.446 1.00 54.59 436 ASP A C 1
ATOM 3517 O O . ASP A 1 436 ? -7.835 16.454 4.283 1.00 54.59 436 ASP A O 1
ATOM 3521 N N . GLU A 1 437 ? -7.249 14.861 2.818 1.00 57.09 437 GLU A N 1
ATOM 3522 C CA . GLU A 1 437 ? -5.832 14.845 3.185 1.00 57.09 437 GLU A CA 1
ATOM 3523 C C . GLU A 1 437 ? -5.010 15.957 2.508 1.00 57.09 437 GLU A C 1
ATOM 3525 O O . GLU A 1 437 ? -4.196 16.615 3.143 1.00 57.09 437 GLU A O 1
ATOM 3530 N N . LEU A 1 438 ? -5.220 16.237 1.219 1.00 56.00 438 LEU A N 1
ATOM 3531 C CA . LEU A 1 438 ? -4.369 17.173 0.477 1.00 56.00 438 LEU A CA 1
ATOM 3532 C C . LEU A 1 438 ? -4.531 18.654 0.896 1.00 56.00 438 LEU A C 1
ATOM 3534 O O . LEU A 1 438 ? -3.523 19.362 0.935 1.00 56.00 438 LEU A O 1
ATOM 3538 N N . PRO A 1 439 ? -5.738 19.158 1.232 1.00 47.62 439 PRO A N 1
ATOM 3539 C CA . PRO A 1 439 ? -5.925 20.544 1.672 1.00 47.62 439 PRO A CA 1
ATOM 3540 C C . PRO A 1 439 ? -5.389 20.862 3.071 1.00 47.62 439 PRO A C 1
ATOM 3542 O O . PRO A 1 439 ? -5.186 22.041 3.365 1.00 47.62 439 PRO A O 1
ATOM 3545 N N . THR A 1 440 ? -5.165 19.858 3.928 1.00 48.00 440 THR A N 1
ATOM 3546 C CA . THR A 1 440 ? -4.531 20.064 5.245 1.00 48.00 440 THR A CA 1
ATOM 3547 C C . THR A 1 440 ? -3.016 20.268 5.122 1.00 48.00 440 THR A C 1
ATOM 3549 O O . THR A 1 440 ? -2.389 20.853 6.007 1.00 48.00 440 THR A O 1
ATOM 3552 N N . TYR A 1 441 ? -2.423 19.912 3.978 1.00 49.66 441 TYR A N 1
ATOM 3553 C CA . TYR A 1 441 ? -1.021 20.176 3.677 1.00 49.66 441 TYR A CA 1
ATOM 3554 C C . TYR A 1 441 ? -0.812 21.596 3.117 1.00 49.66 441 TYR A C 1
ATOM 3556 O O . TYR A 1 441 ? -1.177 21.907 1.984 1.00 49.66 441 TYR A O 1
ATOM 3564 N N . ARG A 1 442 ? -0.126 22.468 3.876 1.00 49.66 442 ARG A N 1
ATOM 3565 C CA . ARG A 1 442 ? 0.215 23.872 3.514 1.00 49.66 442 ARG A CA 1
ATOM 3566 C C . ARG A 1 442 ? 1.173 24.042 2.307 1.00 49.66 442 ARG A C 1
ATOM 3568 O O . ARG A 1 442 ? 1.688 25.136 2.088 1.00 49.66 442 ARG A O 1
ATOM 3575 N N . PHE A 1 443 ? 1.431 22.988 1.533 1.00 43.69 443 PHE A N 1
ATOM 3576 C CA . PHE A 1 443 ? 2.516 22.905 0.547 1.00 43.69 443 PHE A CA 1
ATOM 3577 C C . PHE A 1 443 ? 2.138 23.362 -0.875 1.00 43.69 443 PHE A C 1
ATOM 3579 O O . PHE A 1 443 ? 2.980 23.907 -1.582 1.00 43.69 443 PHE A O 1
ATOM 3586 N N . ILE A 1 444 ? 0.887 23.170 -1.314 1.00 52.62 444 ILE A N 1
ATOM 3587 C CA . ILE A 1 444 ? 0.456 23.517 -2.680 1.00 52.62 444 ILE A CA 1
ATOM 3588 C C . ILE A 1 444 ? -0.327 24.834 -2.649 1.00 52.62 444 ILE A C 1
ATOM 3590 O O . ILE A 1 444 ? -1.435 24.898 -2.114 1.00 52.62 444 ILE A O 1
ATOM 3594 N N . ARG A 1 445 ? 0.237 25.887 -3.255 1.00 52.12 445 ARG A N 1
ATOM 3595 C CA . ARG A 1 445 ? -0.450 27.163 -3.504 1.00 52.12 445 ARG A CA 1
ATOM 3596 C C . ARG A 1 445 ? -0.609 27.388 -5.012 1.00 52.12 445 ARG A C 1
ATOM 3598 O O . ARG A 1 445 ? 0.379 27.237 -5.728 1.00 52.12 445 ARG A O 1
ATOM 3605 N N . PRO A 1 446 ? -1.804 27.773 -5.495 1.00 63.94 446 PRO A N 1
ATOM 3606 C CA . PRO A 1 446 ? -3.037 28.052 -4.745 1.00 63.94 446 PRO A CA 1
ATOM 3607 C C . PRO A 1 446 ? -3.803 26.786 -4.309 1.00 63.94 446 PRO A C 1
ATOM 3609 O O . PRO A 1 446 ? -3.730 25.742 -4.953 1.00 63.94 446 PRO A O 1
ATOM 3612 N N . GLN A 1 447 ? -4.599 26.896 -3.237 1.00 60.53 447 GLN A N 1
ATOM 3613 C CA . GLN A 1 447 ? -5.387 25.789 -2.664 1.00 60.53 447 GLN A CA 1
ATOM 3614 C C . GLN A 1 447 ? -6.382 25.178 -3.671 1.00 60.53 447 GLN A C 1
ATOM 3616 O O . GLN A 1 447 ? -6.659 23.982 -3.624 1.00 60.53 447 GLN A O 1
ATOM 3621 N N . ALA A 1 448 ? -6.852 25.969 -4.640 1.00 61.31 448 ALA A N 1
ATOM 3622 C CA . ALA A 1 448 ? -7.672 25.497 -5.755 1.00 61.31 448 ALA A CA 1
ATOM 3623 C C . ALA A 1 448 ? -6.943 24.469 -6.644 1.00 61.31 448 ALA A C 1
ATOM 3625 O O . ALA A 1 448 ? -7.556 23.503 -7.095 1.00 61.31 448 ALA A O 1
ATOM 3626 N N . LEU A 1 449 ? -5.628 24.624 -6.847 1.00 61.62 449 LEU A N 1
ATOM 3627 C CA . LEU A 1 449 ? -4.810 23.668 -7.599 1.00 61.62 449 LEU A CA 1
ATOM 3628 C C . LEU A 1 449 ? -4.641 22.358 -6.821 1.00 61.62 449 LEU A C 1
ATOM 3630 O O . LEU A 1 449 ? -4.764 21.282 -7.402 1.00 61.62 449 LEU A O 1
ATOM 3634 N N . ALA A 1 450 ? -4.433 22.445 -5.502 1.00 60.91 450 ALA A N 1
ATOM 3635 C CA . ALA A 1 450 ? -4.398 21.279 -4.620 1.00 60.91 450 ALA A CA 1
ATOM 3636 C C . ALA A 1 450 ? -5.731 20.517 -4.677 1.00 60.91 450 ALA A C 1
ATOM 3638 O O . ALA A 1 450 ? -5.757 19.315 -4.915 1.00 60.91 450 ALA A O 1
ATOM 3639 N N . GLN A 1 451 ? -6.855 21.224 -4.559 1.00 62.19 451 GLN A N 1
ATOM 3640 C CA . GLN A 1 451 ? -8.184 20.621 -4.667 1.00 62.19 451 GLN A CA 1
ATOM 3641 C C . GLN A 1 451 ? -8.441 20.011 -6.054 1.00 62.19 451 GLN A C 1
ATOM 3643 O O . GLN A 1 451 ? -9.049 18.947 -6.145 1.00 62.19 451 GLN A O 1
ATOM 3648 N N . GLY A 1 452 ? -7.973 20.647 -7.133 1.00 64.31 452 GLY A N 1
ATOM 3649 C CA . GLY A 1 452 ? -8.058 20.104 -8.491 1.00 64.31 452 GLY A CA 1
ATOM 3650 C C . GLY A 1 452 ? -7.260 18.809 -8.656 1.00 64.31 452 GLY A C 1
ATOM 3651 O O . GLY A 1 452 ? -7.795 17.812 -9.143 1.00 64.31 452 GLY A O 1
ATOM 3652 N N . LEU A 1 453 ? -6.011 18.790 -8.183 1.00 64.88 453 LEU A N 1
ATOM 3653 C CA . LEU A 1 453 ? -5.155 17.604 -8.202 1.00 64.88 453 LEU A CA 1
ATOM 3654 C C . LEU A 1 453 ? -5.722 16.477 -7.327 1.00 64.88 453 LEU A C 1
ATOM 3656 O O . LEU A 1 453 ? -5.768 15.334 -7.772 1.00 64.88 453 LEU A O 1
ATOM 3660 N N . ALA A 1 454 ? -6.220 16.797 -6.130 1.00 66.19 454 ALA A N 1
ATOM 3661 C CA . ALA A 1 454 ? -6.889 15.839 -5.252 1.00 66.19 454 ALA A CA 1
ATOM 3662 C C . ALA A 1 454 ? -8.094 15.189 -5.947 1.00 66.19 454 ALA A C 1
ATOM 3664 O O . ALA A 1 454 ? -8.193 13.967 -5.981 1.00 66.19 454 ALA A O 1
ATOM 3665 N N . ARG A 1 455 ? -8.954 15.984 -6.604 1.00 69.56 455 ARG A N 1
ATOM 3666 C CA . ARG A 1 455 ? -10.111 15.468 -7.360 1.00 69.56 455 ARG A CA 1
ATOM 3667 C C . ARG A 1 455 ? -9.707 14.543 -8.509 1.00 69.56 455 ARG A C 1
ATOM 3669 O O . ARG A 1 455 ? -10.427 13.582 -8.777 1.00 69.56 455 ARG A O 1
ATOM 3676 N N . LEU A 1 456 ? -8.600 14.839 -9.193 1.00 72.94 456 LEU A N 1
ATOM 3677 C CA . LEU A 1 456 ? -8.064 13.993 -10.264 1.00 72.94 456 LEU A CA 1
ATOM 3678 C C . LEU A 1 456 ? -7.507 12.674 -9.713 1.00 72.94 456 LEU A C 1
ATOM 3680 O O . LEU A 1 456 ? -7.812 11.612 -10.256 1.00 72.94 456 LEU A O 1
ATOM 3684 N N . LEU A 1 457 ? -6.737 12.727 -8.624 1.00 74.50 457 LEU A N 1
ATOM 3685 C CA . LEU A 1 457 ? -6.185 11.539 -7.968 1.00 74.50 457 LEU A CA 1
ATOM 3686 C C . LEU A 1 457 ? -7.294 10.639 -7.405 1.00 74.50 457 LEU A C 1
ATOM 3688 O O . LEU A 1 457 ? -7.289 9.442 -7.691 1.00 74.50 457 LEU A O 1
ATOM 3692 N N . ASP A 1 458 ? -8.285 11.213 -6.718 1.00 77.69 458 ASP A N 1
ATOM 3693 C CA . ASP A 1 458 ? -9.463 10.498 -6.201 1.00 77.69 458 ASP A CA 1
ATOM 3694 C C . ASP A 1 458 ? -10.290 9.847 -7.327 1.00 77.69 458 ASP A C 1
ATOM 3696 O O . ASP A 1 458 ? -10.940 8.823 -7.122 1.00 77.69 458 ASP A O 1
ATOM 3700 N N . ALA A 1 459 ? -10.280 10.417 -8.538 1.00 74.25 459 ALA A N 1
ATOM 3701 C CA . ALA A 1 459 ? -10.969 9.838 -9.690 1.00 74.25 459 ALA A CA 1
ATOM 3702 C C . ALA A 1 459 ? -10.179 8.701 -10.359 1.00 74.25 459 ALA A C 1
ATOM 3704 O O . ALA A 1 459 ? -10.779 7.834 -10.998 1.00 74.25 459 ALA A O 1
ATOM 3705 N N . TRP A 1 460 ? -8.849 8.704 -10.269 1.00 78.81 460 TRP A N 1
ATOM 3706 C CA . TRP A 1 460 ? -8.005 7.796 -11.048 1.00 78.81 460 TRP A CA 1
ATOM 3707 C C . TRP A 1 460 ? -7.420 6.654 -10.219 1.00 78.81 460 TRP A C 1
ATOM 3709 O O . TRP A 1 460 ? -7.545 5.497 -10.617 1.00 78.81 460 TRP A O 1
ATOM 3719 N N . VAL A 1 461 ? -6.823 6.949 -9.061 1.00 82.06 461 VAL A N 1
ATOM 3720 C CA . VAL A 1 461 ? -6.052 5.974 -8.270 1.00 82.06 461 VAL A CA 1
ATOM 3721 C C . VAL A 1 461 ? -6.884 4.769 -7.825 1.00 82.06 461 VAL A C 1
ATOM 3723 O O . VAL A 1 461 ? -6.424 3.642 -8.032 1.00 82.06 461 VAL A O 1
ATOM 3726 N N . PRO A 1 462 ? -8.123 4.930 -7.321 1.00 83.56 462 PRO A N 1
ATOM 3727 C CA . PRO A 1 462 ? -8.915 3.777 -6.900 1.00 83.56 462 PRO A CA 1
ATOM 3728 C C . PRO A 1 462 ? -9.245 2.795 -8.034 1.00 83.56 462 PRO A C 1
ATOM 3730 O O . PRO A 1 462 ? -9.470 1.614 -7.786 1.00 83.56 462 PRO A O 1
ATOM 3733 N N . ARG A 1 463 ? -9.236 3.253 -9.294 1.00 85.69 463 ARG A N 1
ATOM 3734 C CA . ARG A 1 463 ? -9.526 2.420 -10.475 1.00 85.69 463 ARG A CA 1
ATOM 3735 C C . ARG A 1 463 ? -8.339 1.564 -10.931 1.00 85.69 463 ARG A C 1
ATOM 3737 O O . ARG A 1 463 ? -8.504 0.713 -11.803 1.00 85.69 463 ARG A O 1
ATOM 3744 N N . LEU A 1 464 ? -7.150 1.791 -10.374 1.00 85.81 464 LEU A N 1
ATOM 3745 C CA . LEU A 1 464 ? -5.912 1.105 -10.765 1.00 85.81 464 LEU A CA 1
ATOM 3746 C C . LEU A 1 464 ? -5.761 -0.282 -10.134 1.00 85.81 464 LEU A C 1
ATOM 3748 O O . LEU A 1 464 ? -5.085 -1.164 -10.687 1.00 85.81 464 LEU A O 1
ATOM 3752 N N . ALA A 1 465 ? -6.365 -0.462 -8.963 1.00 89.75 465 ALA A N 1
ATOM 3753 C CA . ALA A 1 465 ? -6.334 -1.708 -8.221 1.00 89.75 465 ALA A CA 1
ATOM 3754 C C . ALA A 1 465 ? -7.312 -2.732 -8.808 1.00 89.75 465 ALA A C 1
ATOM 3756 O O . ALA A 1 465 ? -8.333 -2.382 -9.401 1.00 89.75 465 ALA A O 1
ATOM 3757 N N . ASP A 1 466 ? -6.980 -4.015 -8.665 1.00 93.56 466 ASP A N 1
ATOM 3758 C CA . ASP A 1 466 ? -7.876 -5.103 -9.069 1.00 93.56 466 ASP A CA 1
ATOM 3759 C C . ASP A 1 466 ? -9.013 -5.273 -8.053 1.00 93.56 466 ASP A C 1
ATOM 3761 O O . ASP A 1 466 ? -10.153 -5.540 -8.433 1.00 93.56 466 ASP A O 1
ATOM 3765 N N . ARG A 1 467 ? -8.702 -5.062 -6.767 1.00 94.56 467 ARG A N 1
ATOM 3766 C CA . ARG A 1 467 ? -9.657 -4.988 -5.656 1.00 94.56 467 ARG A CA 1
ATOM 3767 C C . ARG A 1 467 ? -9.344 -3.785 -4.772 1.00 94.56 467 ARG A C 1
ATOM 3769 O O . ARG A 1 467 ? -8.180 -3.418 -4.606 1.00 94.56 467 ARG A O 1
ATOM 3776 N N . VAL A 1 468 ? -10.379 -3.202 -4.188 1.00 94.50 468 VAL A N 1
ATOM 3777 C CA . VAL A 1 468 ? -10.308 -2.074 -3.264 1.00 94.50 468 VAL A CA 1
ATOM 3778 C C . VAL A 1 468 ? -10.992 -2.467 -1.961 1.00 94.50 468 VAL A C 1
ATOM 3780 O O . VAL A 1 468 ? -12.147 -2.888 -1.961 1.00 94.50 468 VAL A O 1
ATOM 3783 N N . ILE A 1 469 ? -10.269 -2.325 -0.860 1.00 94.56 469 ILE A N 1
ATOM 3784 C CA . ILE A 1 469 ? -10.784 -2.428 0.499 1.00 94.56 469 ILE A CA 1
ATOM 3785 C C . ILE A 1 469 ? -11.005 -1.005 1.001 1.00 94.56 469 ILE A C 1
ATOM 3787 O O . ILE A 1 469 ? -10.105 -0.176 0.894 1.00 94.56 469 ILE A O 1
ATOM 3791 N N . ALA A 1 470 ? -12.190 -0.717 1.526 1.00 92.12 470 ALA A N 1
ATOM 3792 C CA . ALA A 1 470 ? -12.513 0.562 2.145 1.00 92.12 470 ALA A CA 1
ATOM 3793 C C . ALA A 1 470 ? -12.867 0.351 3.619 1.00 92.12 470 ALA A C 1
ATOM 3795 O O . ALA A 1 470 ? -13.623 -0.561 3.947 1.00 92.12 470 ALA A O 1
ATOM 3796 N N . ILE A 1 471 ? -12.344 1.205 4.500 1.00 88.06 471 ILE A N 1
ATOM 3797 C CA . ILE A 1 471 ? -12.509 1.033 5.953 1.00 88.06 471 ILE A CA 1
ATOM 3798 C C . ILE A 1 471 ? -13.855 1.515 6.512 1.00 88.06 471 ILE A C 1
ATOM 3800 O O . ILE A 1 471 ? -14.144 1.290 7.687 1.00 88.06 471 ILE A O 1
ATOM 3804 N N . SER A 1 472 ? -14.663 2.214 5.710 1.00 86.19 472 SER A N 1
ATOM 3805 C CA . SER A 1 472 ? -15.954 2.750 6.143 1.00 86.19 472 SER A CA 1
ATOM 3806 C C . SER A 1 472 ? -16.967 2.835 5.005 1.00 86.19 472 SER A C 1
ATOM 3808 O O . SER A 1 472 ? -16.596 2.898 3.830 1.00 86.19 472 SER A O 1
ATOM 3810 N N . GLU A 1 473 ? -18.254 2.872 5.354 1.00 84.81 473 GLU A N 1
ATOM 3811 C CA . GLU A 1 473 ? -19.340 2.999 4.375 1.00 84.81 473 GLU A CA 1
ATOM 3812 C C . GLU A 1 473 ? -19.321 4.344 3.647 1.00 84.81 473 GLU A C 1
ATOM 3814 O O . GLU A 1 473 ? -19.593 4.412 2.449 1.00 84.81 473 GLU A O 1
ATOM 3819 N N . GLU A 1 474 ? -18.926 5.419 4.328 1.00 83.19 474 GLU A N 1
ATOM 3820 C CA . GLU A 1 474 ? -18.783 6.732 3.697 1.00 83.19 474 GLU A CA 1
ATOM 3821 C C . GLU A 1 474 ? -17.723 6.683 2.589 1.00 83.19 474 GLU A C 1
ATOM 3823 O O . GLU A 1 474 ? -17.921 7.222 1.497 1.00 83.19 474 GLU A O 1
ATOM 3828 N N . LEU A 1 475 ? -16.619 5.967 2.833 1.00 85.25 475 LEU A N 1
ATOM 3829 C CA . LEU A 1 475 ? -15.571 5.776 1.840 1.00 85.25 475 LEU A CA 1
ATOM 3830 C C . LEU A 1 475 ? -16.030 4.859 0.699 1.00 85.25 475 LEU A C 1
ATOM 3832 O O . LEU A 1 475 ? -15.711 5.124 -0.459 1.00 85.25 475 LEU A O 1
ATOM 3836 N N . VAL A 1 476 ? -16.831 3.828 0.982 1.00 88.88 476 VAL A N 1
ATOM 3837 C CA . VAL A 1 476 ? -17.457 2.991 -0.057 1.00 88.88 476 VAL A CA 1
ATOM 3838 C C . VAL A 1 476 ? -18.337 3.834 -0.976 1.00 88.88 476 VAL A C 1
ATOM 3840 O O . VAL A 1 476 ? -18.203 3.759 -2.200 1.00 88.88 476 VAL A O 1
ATOM 3843 N N . GLN A 1 477 ? -19.211 4.666 -0.408 1.00 88.19 477 GLN A N 1
ATOM 3844 C CA . GLN A 1 477 ? -20.080 5.560 -1.173 1.00 88.19 477 GLN A CA 1
ATOM 3845 C C . GLN A 1 477 ? -19.262 6.549 -2.008 1.00 88.19 477 GLN A C 1
ATOM 3847 O O . GLN A 1 477 ? -19.516 6.704 -3.205 1.00 88.19 477 GLN A O 1
ATOM 3852 N N . PHE A 1 478 ? -18.231 7.152 -1.412 1.00 86.38 478 PHE A N 1
ATOM 3853 C CA . PHE A 1 478 ? -17.316 8.048 -2.112 1.00 86.38 478 PHE A CA 1
ATOM 3854 C C . PHE A 1 478 ? -16.641 7.360 -3.309 1.00 86.38 478 PHE A C 1
ATOM 3856 O O . PHE A 1 478 ? -16.666 7.877 -4.427 1.00 86.38 478 PHE A O 1
ATOM 3863 N N . LEU A 1 479 ? -16.081 6.165 -3.113 1.00 87.81 479 LEU A N 1
ATOM 3864 C CA . LEU A 1 479 ? -15.388 5.417 -4.164 1.00 87.81 479 LEU A CA 1
ATOM 3865 C C . LEU A 1 479 ? -16.338 4.956 -5.281 1.00 87.81 479 LEU A C 1
ATOM 3867 O O . LEU A 1 479 ? -15.964 4.989 -6.458 1.00 87.81 479 LEU A O 1
ATOM 3871 N N . ARG A 1 480 ? -17.589 4.605 -4.952 1.00 88.38 480 ARG A N 1
ATOM 3872 C CA . ARG A 1 480 ? -18.636 4.310 -5.948 1.00 88.38 480 ARG A CA 1
ATOM 3873 C C . ARG A 1 480 ? -18.971 5.529 -6.801 1.00 88.38 480 ARG A C 1
ATOM 3875 O O . ARG A 1 480 ? -19.011 5.412 -8.022 1.00 88.38 480 ARG A O 1
ATOM 3882 N N . GLN A 1 481 ? -19.129 6.705 -6.191 1.00 86.62 481 GLN A N 1
ATOM 3883 C CA . GLN A 1 481 ? -19.353 7.960 -6.925 1.00 86.62 481 GLN A CA 1
ATOM 3884 C C . GLN A 1 481 ? -18.177 8.309 -7.852 1.00 86.62 481 GLN A C 1
ATOM 3886 O O . GLN A 1 481 ? -18.361 8.930 -8.896 1.00 86.62 481 GLN A O 1
ATOM 3891 N N . ARG A 1 482 ? -16.959 7.866 -7.512 1.00 83.06 482 ARG A N 1
ATOM 3892 C CA . ARG A 1 482 ? -15.763 7.977 -8.363 1.00 83.06 482 ARG A CA 1
ATOM 3893 C C . ARG A 1 482 ? -15.613 6.838 -9.368 1.00 83.06 482 ARG A C 1
ATOM 3895 O O . ARG A 1 482 ? -14.602 6.782 -10.059 1.00 83.06 482 ARG A O 1
ATOM 3902 N N . GLY A 1 483 ? -16.619 5.977 -9.506 1.00 82.12 483 GLY A N 1
ATOM 3903 C CA . GLY A 1 483 ? -16.719 4.935 -10.523 1.00 82.12 483 GLY A CA 1
ATOM 3904 C C . GLY A 1 483 ? -15.808 3.732 -10.295 1.00 82.12 483 GLY A C 1
ATOM 3905 O O . GLY A 1 483 ? -15.303 3.166 -11.267 1.00 82.12 483 GLY A O 1
ATOM 3906 N N . VAL A 1 484 ? -15.581 3.353 -9.034 1.00 86.94 484 VAL A N 1
ATOM 3907 C CA . VAL A 1 484 ? -15.113 2.008 -8.674 1.00 86.94 484 VAL A CA 1
ATOM 3908 C C . VAL A 1 484 ? -16.311 1.054 -8.725 1.00 86.94 484 VAL A C 1
ATOM 3910 O O . VAL A 1 484 ? -17.328 1.300 -8.079 1.00 86.94 484 VAL A O 1
ATOM 3913 N N . HIS A 1 485 ? -16.205 -0.031 -9.498 1.00 88.25 485 HIS A N 1
ATOM 3914 C CA . HIS A 1 485 ? -17.288 -1.012 -9.620 1.00 88.25 485 HIS A CA 1
ATOM 3915 C C . HIS A 1 485 ? -17.576 -1.711 -8.278 1.00 88.25 485 HIS A C 1
ATOM 3917 O O . HIS A 1 485 ? -16.617 -2.116 -7.616 1.00 88.25 485 HIS A O 1
ATOM 3923 N N . PRO A 1 486 ? -18.857 -1.930 -7.907 1.00 87.44 486 PRO A N 1
ATOM 3924 C CA . PRO A 1 486 ? -19.233 -2.585 -6.651 1.00 87.44 486 PRO A CA 1
ATOM 3925 C C . PRO A 1 486 ? -18.568 -3.945 -6.443 1.00 87.44 486 PRO A C 1
ATOM 3927 O O . PRO A 1 486 ? -18.130 -4.242 -5.343 1.00 87.44 486 PRO A O 1
ATOM 3930 N N . GLU A 1 487 ? -18.404 -4.734 -7.506 1.00 87.81 487 GLU A N 1
ATOM 3931 C CA . GLU A 1 487 ? -17.741 -6.040 -7.435 1.00 87.81 487 GLU A CA 1
ATOM 3932 C C . GLU A 1 487 ? -16.279 -5.943 -6.993 1.00 87.81 487 GLU A C 1
ATOM 3934 O O . GLU A 1 487 ? -15.751 -6.866 -6.386 1.00 87.81 487 GLU A O 1
ATOM 3939 N N . ARG A 1 488 ? -15.593 -4.833 -7.282 1.00 89.38 488 ARG A N 1
ATOM 3940 C CA . ARG A 1 488 ? -14.184 -4.640 -6.910 1.00 89.38 488 ARG A CA 1
ATOM 3941 C C . ARG A 1 488 ? -14.020 -4.024 -5.529 1.00 89.38 488 ARG A C 1
ATOM 3943 O O . ARG A 1 488 ? -12.884 -3.922 -5.080 1.00 89.38 488 ARG A O 1
ATOM 3950 N N . LEU A 1 489 ? -15.104 -3.594 -4.892 1.00 92.38 489 LEU A N 1
ATOM 3951 C CA . LEU A 1 489 ? -15.082 -2.784 -3.684 1.00 92.38 489 LEU A CA 1
ATOM 3952 C C . LEU A 1 489 ? -15.681 -3.556 -2.511 1.00 92.38 489 LEU A C 1
ATOM 3954 O O . LEU A 1 489 ? -16.854 -3.918 -2.543 1.00 92.38 489 LEU A O 1
ATOM 3958 N N . GLN A 1 490 ? -14.892 -3.753 -1.459 1.00 93.12 490 GLN A N 1
ATOM 3959 C CA . GLN A 1 490 ? -15.337 -4.419 -0.240 1.00 93.12 490 GLN A CA 1
ATOM 3960 C C . GLN A 1 490 ? -15.108 -3.526 0.978 1.00 93.12 490 GLN A C 1
ATOM 3962 O O . GLN A 1 490 ? -14.030 -2.956 1.147 1.00 93.12 490 GLN A O 1
ATOM 3967 N N . MET A 1 491 ? -16.129 -3.407 1.829 1.00 91.50 491 MET A N 1
ATOM 3968 C CA . MET A 1 491 ? -16.017 -2.709 3.106 1.00 91.50 491 MET A CA 1
ATOM 3969 C C . MET A 1 491 ? -15.404 -3.656 4.140 1.00 91.50 491 MET A C 1
ATOM 3971 O O . MET A 1 491 ? -15.976 -4.708 4.435 1.00 91.50 491 MET A O 1
ATOM 3975 N N . ILE A 1 492 ? -14.226 -3.312 4.655 1.00 91.19 492 ILE A N 1
ATOM 3976 C CA . ILE A 1 492 ? -13.570 -4.048 5.740 1.00 91.19 492 ILE A CA 1
ATOM 3977 C C . ILE A 1 492 ? -13.048 -3.011 6.738 1.00 91.19 492 ILE A C 1
ATOM 3979 O O . ILE A 1 492 ? -12.084 -2.312 6.420 1.00 91.19 492 ILE A O 1
ATOM 3983 N N . PRO A 1 493 ? -13.671 -2.886 7.922 1.00 86.56 493 PRO A N 1
ATOM 3984 C CA . PRO A 1 493 ? -13.241 -1.920 8.922 1.00 86.56 493 PRO A CA 1
ATOM 3985 C C . PRO A 1 493 ? -11.897 -2.320 9.544 1.00 86.56 493 PRO A C 1
ATOM 3987 O O . PRO A 1 493 ? -11.387 -3.423 9.337 1.00 86.56 493 PRO A O 1
ATOM 3990 N N . LEU A 1 494 ? -11.318 -1.407 10.323 1.00 81.75 494 LEU A N 1
ATOM 3991 C CA . LEU A 1 494 ? -10.125 -1.697 11.118 1.00 81.75 494 LEU A CA 1
ATOM 3992 C C . LEU A 1 494 ? -10.427 -2.775 12.164 1.00 81.75 494 LEU A C 1
ATOM 3994 O O . LEU A 1 494 ? -11.479 -2.753 12.805 1.00 81.75 494 LEU A O 1
ATOM 3998 N N . GLY A 1 495 ? -9.482 -3.700 12.327 1.00 84.88 495 GLY A N 1
ATOM 3999 C CA . GLY A 1 495 ? -9.553 -4.716 13.366 1.00 84.88 495 GLY A CA 1
ATOM 4000 C C . GLY A 1 495 ? -9.290 -4.141 14.751 1.00 84.88 495 GLY A C 1
ATOM 4001 O O . GLY A 1 495 ? -8.571 -3.154 14.893 1.00 84.88 495 GLY A O 1
ATOM 4002 N N . ILE A 1 496 ? -9.860 -4.780 15.769 1.00 84.94 496 ILE A N 1
ATOM 4003 C CA . ILE A 1 496 ? -9.570 -4.507 17.176 1.00 84.94 496 ILE A CA 1
ATOM 4004 C C . ILE A 1 496 ? -9.031 -5.761 17.866 1.00 84.94 496 ILE A C 1
ATOM 4006 O O . ILE A 1 496 ? -9.506 -6.879 17.644 1.00 84.94 496 ILE A O 1
ATOM 4010 N N . ASP A 1 497 ? -8.033 -5.568 18.730 1.00 79.38 497 ASP A N 1
ATOM 4011 C CA . ASP A 1 497 ? -7.594 -6.597 19.663 1.00 79.38 497 ASP A CA 1
ATOM 4012 C C . ASP A 1 497 ? -8.521 -6.644 20.882 1.00 79.38 497 ASP A C 1
ATOM 4014 O O . ASP A 1 497 ? -8.356 -5.920 21.865 1.00 79.38 497 ASP A O 1
ATOM 4018 N N . THR A 1 498 ? -9.519 -7.518 20.820 1.00 78.38 498 THR A N 1
ATOM 4019 C CA . THR A 1 498 ? -10.469 -7.706 21.917 1.00 78.38 498 THR A CA 1
ATOM 4020 C C . THR A 1 498 ? -9.873 -8.493 23.093 1.00 78.38 498 THR A C 1
ATOM 4022 O O . THR A 1 498 ? -10.438 -8.490 24.191 1.00 78.38 498 THR A O 1
ATOM 4025 N N . THR A 1 499 ? -8.709 -9.132 22.917 1.00 78.38 499 THR A N 1
ATOM 4026 C CA . THR A 1 499 ? -8.039 -9.898 23.981 1.00 78.38 499 THR A CA 1
ATOM 4027 C C . THR A 1 499 ? -7.336 -8.992 24.986 1.00 78.38 499 THR A C 1
ATOM 4029 O O . THR A 1 499 ? -7.371 -9.275 26.182 1.00 78.38 499 THR A O 1
ATOM 4032 N N . ALA A 1 500 ? -6.821 -7.842 24.537 1.00 76.50 500 ALA A N 1
ATOM 4033 C CA . ALA A 1 500 ? -6.208 -6.832 25.402 1.00 76.50 500 ALA A CA 1
ATOM 4034 C C . ALA A 1 500 ? -7.166 -6.309 26.493 1.00 76.50 500 ALA A C 1
ATOM 4036 O O . ALA A 1 500 ? -6.735 -5.942 27.582 1.00 76.50 500 ALA A O 1
ATOM 4037 N N . PHE A 1 501 ? -8.475 -6.326 26.226 1.00 78.62 501 PHE A N 1
ATOM 4038 C CA . PHE A 1 501 ? -9.513 -5.893 27.167 1.00 78.62 501 PHE A CA 1
ATOM 4039 C C . PHE A 1 501 ? -10.054 -7.025 28.052 1.00 78.62 501 PHE A C 1
ATOM 4041 O O . PHE A 1 501 ? -10.763 -6.754 29.016 1.00 78.62 501 PHE A O 1
ATOM 4048 N N . ALA A 1 502 ? -9.729 -8.287 27.747 1.00 69.00 502 ALA A N 1
ATOM 4049 C CA . ALA A 1 502 ? -10.152 -9.444 28.540 1.00 69.00 502 ALA A CA 1
ATOM 4050 C C . ALA A 1 502 ? -9.248 -9.697 29.762 1.00 69.00 502 ALA A C 1
ATOM 4052 O O . ALA A 1 502 ? -9.653 -10.393 30.686 1.00 69.00 502 ALA A O 1
ATOM 4053 N N . ALA A 1 503 ? -8.037 -9.132 29.776 1.00 61.56 503 ALA A N 1
ATOM 4054 C CA . ALA A 1 503 ? -7.038 -9.340 30.825 1.00 61.56 503 ALA A CA 1
ATOM 4055 C C . ALA A 1 503 ? -7.260 -8.497 32.099 1.00 61.56 503 ALA A C 1
ATOM 4057 O O . ALA A 1 503 ? -6.444 -8.563 33.015 1.00 61.56 503 ALA A O 1
ATOM 4058 N N . VAL A 1 504 ? -8.326 -7.692 32.162 1.00 66.88 504 VAL A N 1
ATOM 4059 C CA . VAL A 1 504 ? -8.576 -6.791 33.294 1.00 66.88 504 VAL A CA 1
ATOM 4060 C C . VAL A 1 504 ? -9.227 -7.549 34.448 1.00 66.88 504 VAL A C 1
ATOM 4062 O O . VAL A 1 504 ? -10.286 -8.158 34.285 1.00 66.88 504 VAL A O 1
ATOM 4065 N N . VAL A 1 505 ? -8.600 -7.502 35.622 1.00 67.94 505 VAL A N 1
ATOM 4066 C CA . VAL A 1 505 ? -9.049 -8.227 36.819 1.00 67.94 505 VAL A CA 1
ATOM 4067 C C . VAL A 1 505 ? -9.914 -7.334 37.720 1.00 67.94 505 VAL A C 1
ATOM 4069 O O . VAL A 1 505 ? -9.744 -6.114 37.724 1.00 67.94 505 VAL A O 1
ATOM 4072 N N . PRO A 1 506 ? -10.830 -7.895 38.539 1.00 71.50 506 PRO A N 1
ATOM 4073 C CA . PRO A 1 506 ? -11.659 -7.107 39.461 1.00 71.50 506 PRO A CA 1
ATOM 4074 C C . PRO A 1 506 ? -10.873 -6.163 40.389 1.00 71.50 506 PRO A C 1
ATOM 4076 O O . PRO A 1 506 ? -11.377 -5.100 40.751 1.00 71.50 506 PRO A O 1
ATOM 4079 N N . SER A 1 507 ? -9.624 -6.503 40.728 1.00 73.75 507 SER A N 1
ATOM 4080 C CA . SER A 1 507 ? -8.733 -5.646 41.518 1.00 73.75 507 SER A CA 1
ATOM 4081 C C . SER A 1 507 ? -8.360 -4.334 40.817 1.00 73.75 507 SER A C 1
ATOM 4083 O O . SER A 1 507 ? -8.192 -3.325 41.496 1.00 73.75 507 SER A O 1
ATOM 4085 N N . ASP A 1 508 ? -8.296 -4.299 39.479 1.00 77.12 508 ASP A N 1
ATOM 4086 C CA . ASP A 1 508 ? -8.012 -3.067 38.724 1.00 77.12 508 ASP A CA 1
ATOM 4087 C C . ASP A 1 508 ? -9.155 -2.047 38.868 1.00 77.12 508 ASP A C 1
ATOM 4089 O O . ASP A 1 508 ? -8.917 -0.843 38.992 1.00 77.12 508 ASP A O 1
ATOM 4093 N N . ARG A 1 509 ? -10.408 -2.529 38.908 1.00 82.94 509 ARG A N 1
ATOM 4094 C CA . ARG A 1 509 ? -11.590 -1.688 39.162 1.00 82.94 509 ARG A CA 1
ATOM 4095 C C . ARG A 1 509 ? -11.537 -1.089 40.566 1.00 82.94 509 ARG A C 1
ATOM 4097 O O . ARG A 1 509 ? -11.777 0.107 40.706 1.00 82.94 509 ARG A O 1
ATOM 4104 N N . ALA A 1 510 ? -11.232 -1.897 41.582 1.00 82.94 510 ALA A N 1
ATOM 4105 C CA . ALA A 1 510 ? -11.153 -1.430 42.966 1.00 82.94 510 ALA A CA 1
ATOM 4106 C C . ALA A 1 510 ? -10.074 -0.346 43.137 1.00 82.94 510 ALA A C 1
ATOM 4108 O O . ALA A 1 510 ? -10.375 0.736 43.637 1.00 82.94 510 ALA 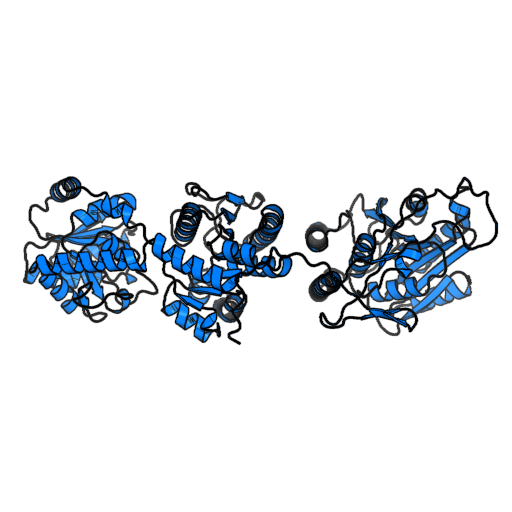A O 1
ATOM 4109 N N . ALA A 1 511 ? -8.866 -0.585 42.615 1.00 84.38 511 ALA A N 1
ATOM 4110 C CA . ALA A 1 511 ? -7.746 0.350 42.717 1.00 84.38 511 ALA A CA 1
ATOM 4111 C C . ALA A 1 511 ? -8.032 1.710 42.054 1.00 84.38 511 ALA A C 1
ATOM 4113 O O . ALA A 1 511 ? -7.684 2.761 42.592 1.00 84.38 511 ALA A O 1
ATOM 4114 N N . LEU A 1 512 ? -8.690 1.721 40.889 1.00 83.94 512 LEU A N 1
ATOM 4115 C CA . LEU A 1 512 ? -9.060 2.974 40.225 1.00 83.94 512 LEU A CA 1
ATOM 4116 C C . LEU A 1 512 ? -10.174 3.722 40.955 1.00 83.94 512 LEU A C 1
ATOM 4118 O O . LEU A 1 512 ? -10.119 4.948 41.050 1.00 83.94 512 LEU A O 1
ATOM 4122 N N . ARG A 1 513 ? -11.172 3.005 41.480 1.00 87.25 513 ARG A N 1
ATOM 4123 C CA . ARG A 1 513 ? -12.253 3.627 42.255 1.00 87.25 513 ARG A CA 1
ATOM 4124 C C . ARG A 1 513 ? -11.737 4.231 43.558 1.00 87.25 513 ARG A C 1
ATOM 4126 O O . ARG A 1 513 ? -12.204 5.300 43.932 1.00 87.25 513 ARG A O 1
ATOM 4133 N N . GLU A 1 514 ? -10.750 3.604 44.192 1.00 87.50 514 GLU A N 1
ATOM 4134 C CA . GLU A 1 514 ? -10.051 4.156 45.355 1.00 87.50 514 GLU A CA 1
ATOM 4135 C C . GLU A 1 514 ? -9.236 5.404 44.984 1.00 87.50 514 GLU A C 1
ATOM 4137 O O . GLU A 1 514 ? -9.421 6.457 45.590 1.00 87.50 514 GLU A O 1
ATOM 4142 N N . ARG A 1 515 ? -8.417 5.336 43.923 1.00 85.06 515 ARG A N 1
ATOM 4143 C CA . ARG A 1 515 ? -7.564 6.450 43.464 1.00 85.06 515 ARG A CA 1
ATOM 4144 C C . ARG A 1 515 ? -8.332 7.751 43.207 1.00 85.06 515 ARG A C 1
ATOM 4146 O O . ARG A 1 515 ? -7.800 8.828 43.462 1.00 85.06 515 ARG A O 1
ATOM 4153 N N . PHE A 1 516 ? -9.542 7.653 42.662 1.00 84.19 516 PHE A N 1
ATOM 4154 C CA . PHE A 1 516 ? -10.396 8.805 42.350 1.00 84.19 516 PHE A CA 1
ATOM 4155 C C . PHE A 1 516 ? -11.512 9.023 43.385 1.00 84.19 516 PHE A C 1
ATOM 4157 O O . PHE A 1 516 ? -12.435 9.786 43.129 1.00 84.19 516 PHE A O 1
ATOM 4164 N N . HIS A 1 517 ? -11.442 8.365 44.550 1.00 86.88 517 HIS A N 1
ATOM 4165 C CA . HIS A 1 517 ? -12.413 8.500 45.645 1.00 86.88 517 HIS A CA 1
ATOM 4166 C C . HIS A 1 517 ? -13.878 8.299 45.201 1.00 86.88 517 HIS A C 1
ATOM 4168 O O . HIS A 1 517 ? -14.798 8.958 45.688 1.00 86.88 517 HIS A O 1
ATOM 4174 N N . LEU A 1 518 ? -14.103 7.375 44.261 1.00 86.50 518 LEU A N 1
ATOM 4175 C CA . LEU A 1 518 ? -15.406 7.150 43.628 1.00 86.50 518 LEU A CA 1
ATOM 4176 C C . LEU A 1 518 ? -16.355 6.329 44.513 1.00 86.50 518 LEU A C 1
ATOM 4178 O O . LEU A 1 518 ? -17.565 6.404 44.325 1.00 86.50 518 LEU A O 1
ATOM 4182 N N . GLY A 1 519 ? -15.844 5.541 45.468 1.00 86.44 519 GLY A N 1
ATOM 4183 C CA . GLY A 1 519 ? -16.668 4.690 46.340 1.00 86.44 519 GLY A CA 1
ATOM 4184 C C . GLY A 1 519 ? -17.619 3.797 45.534 1.00 86.44 519 GLY A C 1
ATOM 4185 O O . GLY A 1 519 ? -17.180 3.129 44.597 1.00 86.44 519 GLY A O 1
ATOM 4186 N N . ASP A 1 520 ? -18.920 3.854 45.836 1.00 86.25 520 ASP A N 1
ATOM 4187 C CA . ASP A 1 520 ? -20.008 3.172 45.106 1.00 86.25 520 ASP A CA 1
ATOM 4188 C C . ASP A 1 520 ? -20.752 4.084 44.110 1.00 86.25 520 ASP A C 1
ATOM 4190 O O . ASP A 1 520 ? -21.794 3.714 43.572 1.00 86.25 520 ASP A O 1
ATOM 4194 N N . ARG A 1 521 ? -20.216 5.279 43.821 1.00 92.50 521 ARG A N 1
ATOM 4195 C CA . ARG A 1 521 ? -20.840 6.218 42.878 1.00 92.50 521 ARG A CA 1
ATOM 4196 C C . ARG A 1 521 ? -20.965 5.605 41.477 1.00 92.50 521 ARG A C 1
ATOM 4198 O O . ARG A 1 521 ? -20.027 4.927 41.038 1.00 92.50 521 ARG A O 1
ATOM 4205 N N . PRO A 1 522 ? -22.064 5.860 40.748 1.00 95.50 522 PRO A N 1
ATOM 4206 C CA . PRO A 1 522 ? -22.170 5.472 39.347 1.00 95.50 522 PRO A CA 1
ATOM 4207 C C . PRO A 1 522 ? -21.174 6.270 38.494 1.00 95.50 522 PRO A C 1
ATOM 4209 O O . PRO A 1 522 ? -21.166 7.500 38.541 1.00 95.50 522 PRO A O 1
ATOM 4212 N N . VAL A 1 523 ? -20.334 5.583 37.716 1.00 96.12 523 VAL A N 1
ATOM 4213 C CA . VAL A 1 523 ? -19.262 6.211 36.926 1.00 96.12 523 VAL A CA 1
ATOM 4214 C C . VAL A 1 523 ? -19.620 6.247 35.444 1.00 96.12 523 VAL A C 1
ATOM 4216 O O . VAL A 1 523 ? -19.689 5.212 34.772 1.00 96.12 523 VAL A O 1
ATOM 4219 N N . VAL A 1 524 ? -19.770 7.457 34.914 1.00 97.88 524 VAL A N 1
ATOM 4220 C CA . VAL A 1 524 ? -19.832 7.742 33.479 1.00 97.88 524 VAL A CA 1
ATOM 4221 C C . VAL A 1 524 ? -18.415 8.021 32.985 1.00 97.88 524 VAL A C 1
ATOM 4223 O O . VAL A 1 524 ? -17.645 8.715 33.646 1.00 97.88 524 VAL A O 1
ATOM 4226 N N . MET A 1 525 ? -18.037 7.486 31.826 1.00 96.50 525 MET A N 1
ATOM 4227 C CA . MET A 1 525 ? -16.677 7.646 31.317 1.00 96.50 525 MET A CA 1
ATOM 4228 C C . MET A 1 525 ? -16.617 8.045 29.849 1.00 96.50 525 MET A C 1
ATOM 4230 O O . MET A 1 525 ? -17.325 7.512 28.990 1.00 96.50 525 MET A O 1
ATOM 4234 N N . TYR A 1 526 ? -15.680 8.945 29.569 1.00 96.00 526 TYR A N 1
ATOM 4235 C CA . TYR A 1 526 ? -15.257 9.332 28.235 1.00 96.00 526 TYR A CA 1
ATOM 4236 C C . TYR A 1 526 ? -13.747 9.146 28.104 1.00 96.00 526 TYR A C 1
ATOM 4238 O O . TYR A 1 526 ? -12.990 9.485 29.010 1.00 96.00 526 TYR A O 1
ATOM 4246 N N . THR A 1 527 ? -13.308 8.633 26.954 1.00 92.25 527 THR A N 1
ATOM 4247 C CA . THR A 1 527 ? -11.888 8.483 26.621 1.00 92.25 527 THR A CA 1
ATOM 4248 C C . THR A 1 527 ? -11.562 9.182 25.299 1.00 92.25 527 THR A C 1
ATOM 4250 O O . THR A 1 527 ? -12.249 9.007 24.282 1.00 92.25 527 THR A O 1
ATOM 4253 N N . GLY A 1 528 ? -10.500 9.986 25.298 1.00 88.12 528 GLY A N 1
ATOM 4254 C CA . GLY A 1 528 ? -9.946 10.644 24.113 1.00 88.12 528 GLY A CA 1
ATOM 4255 C C . GLY A 1 528 ? -9.693 12.140 24.294 1.00 88.12 528 GLY A C 1
ATOM 4256 O O . GLY A 1 528 ? -9.839 12.686 25.379 1.00 88.12 528 GLY A O 1
ATOM 4257 N N . ILE A 1 529 ? -9.311 12.793 23.198 1.00 87.06 529 ILE A N 1
ATOM 4258 C CA . ILE A 1 529 ? -8.951 14.219 23.163 1.00 87.06 529 ILE A CA 1
ATOM 4259 C C . ILE A 1 529 ? -10.155 15.134 23.432 1.00 87.06 529 ILE A C 1
ATOM 4261 O O . ILE A 1 529 ? -11.303 14.706 23.272 1.00 87.06 529 ILE A O 1
ATOM 4265 N N . LEU A 1 530 ? -9.900 16.386 23.813 1.00 87.62 530 LEU A N 1
ATOM 4266 C CA . LEU A 1 530 ? -10.940 17.368 24.165 1.00 87.62 530 LEU A CA 1
ATOM 4267 C C . LEU A 1 530 ? -11.315 18.329 23.022 1.00 87.62 530 LEU A C 1
ATOM 4269 O O . LEU A 1 530 ? -12.075 19.270 23.235 1.00 87.62 530 LEU A O 1
ATOM 4273 N N . ASP A 1 531 ? -10.839 18.075 21.803 1.00 84.88 531 ASP A N 1
ATOM 4274 C CA . ASP A 1 531 ? -11.132 18.899 20.632 1.00 84.88 531 ASP A CA 1
ATOM 4275 C C . ASP A 1 531 ? -12.636 19.121 20.413 1.00 84.88 531 ASP A C 1
ATOM 4277 O O . ASP A 1 531 ? -13.464 18.214 20.552 1.00 84.88 531 ASP A O 1
ATOM 4281 N N . ARG A 1 532 ? -12.986 20.313 19.916 1.00 83.94 532 ARG A N 1
ATOM 4282 C CA . ARG A 1 532 ? -14.378 20.739 19.672 1.00 83.94 532 ARG A CA 1
ATOM 4283 C C . ARG A 1 532 ? -15.203 19.743 18.854 1.00 83.94 532 ARG A C 1
ATOM 4285 O O . ARG A 1 532 ? -16.397 19.600 19.088 1.00 83.94 532 ARG A O 1
ATOM 4292 N N . PHE A 1 533 ? -14.601 19.032 17.899 1.00 83.56 533 PHE A N 1
ATOM 4293 C CA . PHE A 1 533 ? -15.335 18.077 17.060 1.00 83.56 533 PHE A CA 1
ATOM 4294 C C . PHE A 1 533 ? -15.752 16.795 17.800 1.00 83.56 533 PHE A C 1
ATOM 4296 O O . PHE A 1 533 ? -16.620 16.072 17.311 1.00 83.56 533 PHE A O 1
ATOM 4303 N N . GLN A 1 534 ? -15.155 16.499 18.960 1.00 88.75 534 GLN A N 1
ATOM 4304 C CA . GLN A 1 534 ? -15.575 15.391 19.821 1.00 88.75 534 GLN A CA 1
ATOM 4305 C C . GLN A 1 534 ? -16.877 15.703 20.562 1.00 88.75 534 GLN A C 1
ATOM 4307 O O . GLN A 1 534 ? -17.504 14.779 21.066 1.00 88.75 534 GLN A O 1
ATOM 4312 N N . ARG A 1 535 ? -17.285 16.980 20.591 1.00 93.56 535 ARG A N 1
ATOM 4313 C CA . ARG A 1 535 ? -18.497 17.490 21.239 1.00 93.56 535 ARG A CA 1
ATOM 4314 C C . ARG A 1 535 ? -18.608 17.138 22.725 1.00 93.56 535 ARG A C 1
ATOM 4316 O O . ARG A 1 535 ? -19.664 16.748 23.219 1.00 93.56 535 ARG A O 1
ATOM 4323 N N . VAL A 1 536 ? -17.509 17.305 23.462 1.00 94.38 536 VAL A N 1
ATOM 4324 C CA . VAL A 1 536 ? -17.514 17.185 24.933 1.00 94.38 536 VAL A CA 1
ATOM 4325 C C . VAL A 1 536 ? -18.488 18.195 25.561 1.00 94.38 536 VAL A C 1
ATOM 4327 O O . VAL A 1 536 ? -19.062 17.916 26.607 1.00 94.38 536 VAL A O 1
ATOM 4330 N N . ASP A 1 537 ? -18.792 19.302 24.873 1.00 95.00 537 ASP A N 1
ATOM 4331 C CA . ASP A 1 537 ? -19.850 20.241 25.256 1.00 95.00 537 ASP A CA 1
ATOM 4332 C C . ASP A 1 537 ? -21.234 19.584 25.375 1.00 95.00 537 ASP A C 1
ATOM 4334 O O . ASP A 1 537 ? -21.985 19.882 26.302 1.00 95.00 537 ASP A O 1
ATOM 4338 N N . TYR A 1 538 ? -21.568 18.656 24.474 1.00 97.19 538 TYR A N 1
ATOM 4339 C CA . TYR A 1 538 ? -22.809 17.885 24.562 1.00 97.19 538 TYR A CA 1
ATOM 4340 C C . TYR A 1 538 ? -22.787 16.911 25.730 1.00 97.19 538 TYR A C 1
ATOM 4342 O O . TYR A 1 538 ? -23.797 16.769 26.413 1.00 97.19 538 TYR A O 1
ATOM 4350 N N . LEU A 1 539 ? -21.641 16.279 25.992 1.00 97.88 539 LEU A N 1
ATOM 4351 C CA . LEU A 1 539 ? -21.487 15.378 27.130 1.00 97.88 539 LEU A CA 1
ATOM 4352 C C . LEU A 1 539 ? -21.645 16.109 28.465 1.00 97.88 539 LEU A C 1
ATOM 4354 O O . LEU A 1 539 ? -22.325 15.598 29.343 1.00 97.88 539 LEU A O 1
ATOM 4358 N N . LEU A 1 540 ? -21.066 17.301 28.618 1.00 97.81 540 LEU A N 1
ATOM 4359 C CA . LEU A 1 540 ? -21.189 18.082 29.852 1.00 97.81 540 LEU A CA 1
ATOM 4360 C C . LEU A 1 540 ? -22.635 18.541 30.094 1.00 97.81 540 LEU A C 1
ATOM 4362 O O . LEU A 1 540 ? -23.135 18.426 31.209 1.00 97.81 540 LEU A O 1
ATOM 4366 N N . ARG A 1 541 ? -23.350 18.977 29.048 1.00 97.56 541 ARG A N 1
ATOM 4367 C CA . ARG A 1 541 ? -24.787 19.303 29.148 1.00 97.56 541 ARG A CA 1
ATOM 4368 C C . ARG A 1 541 ? -25.645 18.078 29.463 1.00 97.56 541 ARG A C 1
ATOM 4370 O O . ARG A 1 541 ? -26.540 18.155 30.295 1.00 97.56 541 ARG A O 1
ATOM 4377 N N . ALA A 1 542 ? -25.347 16.943 28.833 1.00 98.00 542 ALA A N 1
ATOM 4378 C CA . ALA A 1 542 ? -25.983 15.669 29.152 1.00 98.00 542 ALA A CA 1
ATOM 4379 C C . ALA A 1 542 ? -25.702 15.254 30.604 1.00 98.00 542 ALA A C 1
ATOM 4381 O O . ALA A 1 542 ? -26.595 14.751 31.275 1.00 98.00 542 ALA A O 1
ATOM 4382 N N . MET A 1 543 ? -24.490 15.501 31.109 1.00 98.12 543 MET A N 1
ATOM 4383 C CA . MET A 1 543 ? -24.123 15.201 32.491 1.00 98.12 543 MET A CA 1
ATOM 4384 C C . MET A 1 543 ? -24.883 16.075 33.489 1.00 98.12 543 MET A C 1
ATOM 4386 O O . MET A 1 543 ? -25.302 15.560 34.517 1.00 98.12 543 MET A O 1
ATOM 4390 N N . HIS A 1 544 ? -25.131 17.350 33.179 1.00 97.19 544 HIS A N 1
ATOM 4391 C CA . HIS A 1 544 ? -25.999 18.198 34.004 1.00 97.19 544 HIS A CA 1
ATOM 4392 C C . HIS A 1 544 ? -27.393 17.565 34.175 1.00 97.19 544 HIS A C 1
ATOM 4394 O O . HIS A 1 544 ? -27.829 17.353 35.303 1.00 97.19 544 HIS A O 1
ATOM 4400 N N . HIS A 1 545 ? -28.018 17.120 33.075 1.00 96.44 545 HIS A N 1
ATOM 4401 C CA . HIS A 1 545 ? -29.288 16.371 33.109 1.00 96.44 545 HIS A CA 1
ATOM 4402 C C . HIS A 1 545 ? -29.184 15.068 33.918 1.00 96.44 545 HIS A C 1
ATOM 4404 O O . HIS A 1 545 ? -30.099 14.710 34.656 1.00 96.44 545 HIS A O 1
ATOM 4410 N N . VAL A 1 546 ? -28.066 14.340 33.812 1.00 97.94 546 VAL A N 1
ATOM 4411 C CA . VAL A 1 546 ? -27.834 13.115 34.599 1.00 97.94 546 VAL A CA 1
ATOM 4412 C C . VAL A 1 546 ? -27.780 13.421 36.094 1.00 97.94 546 VAL A C 1
ATOM 4414 O O . VAL A 1 546 ? -28.393 12.690 36.863 1.00 97.94 546 VAL A O 1
ATOM 4417 N N . VAL A 1 547 ? -27.093 14.488 36.510 1.00 97.00 547 VAL A N 1
ATOM 4418 C CA . VAL A 1 547 ? -26.954 14.878 37.925 1.00 97.00 547 VAL A CA 1
ATOM 4419 C C . VAL A 1 547 ? -28.289 15.325 38.525 1.00 97.00 547 VAL A C 1
ATOM 4421 O O . VAL A 1 547 ? -28.552 15.017 39.684 1.00 97.00 547 VAL A O 1
ATOM 4424 N N . GLU A 1 548 ? -29.170 15.959 37.745 1.00 96.00 548 GLU A N 1
ATOM 4425 C CA . GLU A 1 548 ? -30.535 16.287 38.193 1.00 96.00 548 GLU A CA 1
ATOM 4426 C C . GLU A 1 548 ? -31.350 15.038 38.577 1.00 96.00 548 GLU A C 1
ATOM 4428 O O . GLU A 1 548 ? -32.187 15.094 39.476 1.00 96.00 548 GLU A O 1
ATOM 4433 N N . HIS A 1 549 ? -31.082 13.895 37.935 1.00 96.75 549 HIS A N 1
ATOM 4434 C CA . HIS A 1 549 ? -31.790 12.632 38.179 1.00 96.75 549 HIS A CA 1
ATOM 4435 C C . HIS A 1 549 ? -31.024 11.677 39.108 1.00 96.75 549 HIS A C 1
ATOM 4437 O O . HIS A 1 549 ? -31.630 10.876 39.819 1.00 96.75 549 HIS A O 1
ATOM 4443 N N . ILE A 1 550 ? -29.691 11.728 39.084 1.00 96.94 550 ILE A N 1
ATOM 4444 C CA . ILE A 1 550 ? -28.775 10.881 39.853 1.00 96.94 550 ILE A CA 1
ATOM 4445 C C . ILE A 1 550 ? -27.655 11.777 40.415 1.00 96.94 550 ILE A C 1
ATOM 4447 O O . ILE A 1 550 ? -26.562 11.830 39.846 1.00 96.94 550 ILE A O 1
ATOM 4451 N N . PRO A 1 551 ? -27.881 12.462 41.554 1.00 95.31 551 PRO A N 1
ATOM 4452 C CA . PRO A 1 551 ? -26.935 13.449 42.093 1.00 95.31 551 PRO A CA 1
ATOM 4453 C C . PRO A 1 551 ? -25.551 12.894 42.457 1.00 95.31 551 PRO A C 1
ATOM 4455 O O . PRO A 1 551 ? -24.586 13.645 42.587 1.00 95.31 551 PRO A O 1
ATOM 4458 N N . THR A 1 552 ? -25.448 11.576 42.646 1.00 95.31 552 THR A N 1
ATOM 4459 C CA . THR A 1 552 ? -24.203 10.873 42.981 1.00 95.31 552 THR A CA 1
ATOM 4460 C C . THR A 1 552 ? -23.402 10.426 41.759 1.00 95.31 552 THR A C 1
ATOM 4462 O O . THR A 1 552 ? -22.299 9.907 41.936 1.00 95.31 552 THR A O 1
ATOM 4465 N N . ALA A 1 553 ? -23.931 10.582 40.539 1.00 96.62 553 ALA A N 1
ATOM 4466 C CA . ALA A 1 553 ? -23.245 10.179 39.317 1.00 96.62 553 ALA A CA 1
ATOM 4467 C C . ALA A 1 553 ? -21.990 11.030 39.080 1.00 96.62 553 ALA A C 1
ATOM 4469 O O . ALA A 1 553 ? -22.009 12.250 39.242 1.00 96.62 553 ALA A O 1
ATOM 4470 N N . HIS A 1 554 ? -20.908 10.378 38.655 1.00 96.88 554 HIS A N 1
ATOM 4471 C CA . HIS A 1 554 ? -19.601 11.005 38.471 1.00 96.88 554 HIS A CA 1
ATOM 4472 C C . HIS A 1 554 ? -19.068 10.754 37.062 1.00 96.88 554 HIS A C 1
ATOM 4474 O O . HIS A 1 554 ? -19.092 9.620 36.581 1.00 96.88 554 HIS A O 1
ATOM 4480 N N . LEU A 1 555 ? -18.576 11.794 36.395 1.00 97.31 555 LEU A N 1
ATOM 4481 C CA . LEU A 1 555 ? -18.005 11.738 35.055 1.00 97.31 555 LEU A CA 1
ATOM 4482 C C . LEU A 1 555 ? -16.479 11.811 35.114 1.00 97.31 555 LEU A C 1
ATOM 4484 O O . LEU A 1 555 ? -15.906 12.782 35.601 1.00 97.31 555 LEU A O 1
ATOM 4488 N N . LEU A 1 556 ? -15.821 10.816 34.521 1.00 95.19 556 LEU A N 1
ATOM 4489 C CA . LEU A 1 556 ? -14.379 10.832 34.281 1.00 95.19 556 LEU A CA 1
ATOM 4490 C C . LEU A 1 556 ? -14.083 11.135 32.807 1.00 95.19 556 LEU A C 1
ATOM 4492 O O . LEU A 1 556 ? -14.382 10.329 31.916 1.00 95.19 556 LEU A O 1
ATOM 4496 N N . LEU A 1 557 ? -13.461 12.288 32.554 1.00 94.56 557 LEU A N 1
ATOM 4497 C CA . LEU A 1 557 ? -12.962 12.704 31.243 1.00 94.56 557 LEU A CA 1
ATOM 4498 C C . LEU A 1 557 ? -11.487 12.302 31.099 1.00 94.56 557 LEU A C 1
ATOM 4500 O O . LEU A 1 557 ? -10.583 13.071 31.421 1.00 94.56 557 LEU A O 1
ATOM 4504 N N . VAL A 1 558 ? -11.232 11.090 30.605 1.00 92.50 558 VAL A N 1
ATOM 4505 C CA . VAL A 1 558 ? -9.874 10.554 30.430 1.00 92.50 558 VAL A CA 1
ATOM 4506 C C . VAL A 1 558 ? -9.289 11.039 29.099 1.00 92.50 558 VAL A C 1
ATOM 4508 O O . VAL A 1 558 ? -9.707 10.591 28.028 1.00 92.50 558 VAL A O 1
ATOM 4511 N N . THR A 1 559 ? -8.307 11.941 29.150 1.00 88.81 559 THR A N 1
ATOM 4512 C CA . THR A 1 559 ? -7.731 12.605 27.966 1.00 88.81 559 THR A CA 1
ATOM 4513 C C . THR A 1 559 ? -6.224 12.404 27.852 1.00 88.81 559 THR A C 1
ATOM 4515 O O . THR A 1 559 ? -5.508 12.467 28.844 1.00 88.81 559 THR A O 1
ATOM 4518 N N . ASN A 1 560 ? -5.728 12.166 26.635 1.00 77.62 560 ASN A N 1
ATOM 4519 C CA . ASN A 1 560 ? -4.304 11.942 26.357 1.00 77.62 560 ASN A CA 1
ATOM 4520 C C . ASN A 1 560 ? -3.624 13.045 25.545 1.00 77.62 560 ASN A C 1
ATOM 4522 O O . ASN A 1 560 ? -2.398 13.098 25.479 1.00 77.62 560 ASN A O 1
ATOM 4526 N N . VAL A 1 561 ? -4.412 13.919 24.923 1.00 68.12 561 VAL A N 1
ATOM 4527 C CA . VAL A 1 561 ? -3.933 15.088 24.190 1.00 68.12 561 VAL A CA 1
ATOM 4528 C C . VAL A 1 561 ? -4.947 16.193 24.442 1.00 68.12 561 VAL A C 1
ATOM 4530 O O . VAL A 1 561 ? -6.073 16.138 23.949 1.00 68.12 561 VAL A O 1
ATOM 4533 N N . ALA A 1 562 ? -4.562 17.164 25.261 1.00 68.56 562 ALA A N 1
ATOM 4534 C CA . ALA A 1 562 ? -5.333 18.375 25.487 1.00 68.56 562 ALA A CA 1
ATOM 4535 C C . ALA A 1 562 ? -4.365 19.554 25.532 1.00 68.56 562 ALA A C 1
ATOM 4537 O O . ALA A 1 562 ? -3.333 19.492 26.207 1.00 68.56 562 ALA A O 1
ATOM 4538 N N . THR A 1 563 ? -4.670 20.611 24.782 1.00 79.50 563 THR A N 1
ATOM 4539 C CA . THR A 1 563 ? -3.938 21.869 24.927 1.00 79.50 563 THR A CA 1
ATOM 4540 C C . THR A 1 563 ? -4.376 22.566 26.215 1.00 79.50 563 THR A C 1
ATOM 4542 O O . THR A 1 563 ? -5.450 22.287 26.752 1.00 79.50 563 THR A O 1
ATOM 4545 N N . ALA A 1 564 ? -3.558 23.492 26.723 1.00 83.44 564 ALA A N 1
ATOM 4546 C CA . ALA A 1 564 ? -3.954 24.315 27.867 1.00 83.44 564 ALA A CA 1
ATOM 4547 C C . ALA A 1 564 ? -5.269 25.074 27.593 1.00 83.44 564 ALA A C 1
ATOM 4549 O O . ALA A 1 564 ? -6.089 25.224 28.493 1.00 83.44 564 ALA A O 1
ATOM 4550 N N . GLU A 1 565 ? -5.494 25.477 26.338 1.00 84.81 565 GLU A N 1
ATOM 4551 C CA . GLU A 1 565 ? -6.721 26.137 25.890 1.00 84.81 565 GLU A CA 1
ATOM 4552 C C . GLU A 1 565 ? -7.935 25.195 25.947 1.00 84.81 565 GLU A C 1
ATOM 4554 O O . GLU A 1 565 ? -8.979 25.578 26.473 1.00 84.81 565 GLU A O 1
ATOM 4559 N N . ASP A 1 566 ? -7.800 23.946 25.483 1.00 85.31 566 ASP A N 1
ATOM 4560 C CA . ASP A 1 566 ? -8.892 22.960 25.538 1.00 85.31 566 ASP A CA 1
ATOM 4561 C C . ASP A 1 566 ? -9.267 22.604 26.983 1.00 85.31 566 ASP A C 1
ATOM 4563 O O . ASP A 1 566 ? -10.450 22.494 27.309 1.00 85.31 566 ASP A O 1
ATOM 4567 N N . LEU A 1 567 ? -8.268 22.452 27.862 1.00 88.25 567 LEU A N 1
ATOM 4568 C CA . LEU A 1 567 ? -8.493 22.203 29.289 1.00 88.25 567 LEU A CA 1
ATOM 4569 C C . LEU A 1 567 ? -9.220 23.378 29.946 1.00 88.25 567 LEU A C 1
ATOM 4571 O O . LEU A 1 567 ? -10.200 23.165 30.655 1.00 88.25 567 LEU A O 1
ATOM 4575 N N . GLN A 1 568 ? -8.785 24.610 29.672 1.00 89.62 568 GLN A N 1
ATOM 4576 C CA . GLN A 1 568 ? -9.411 25.813 30.217 1.00 89.62 568 GLN A CA 1
ATOM 4577 C C . GLN A 1 568 ? -10.853 25.979 29.721 1.00 89.62 568 GLN A C 1
ATOM 4579 O O . GLN A 1 568 ? -11.743 26.283 30.514 1.00 89.62 568 GLN A O 1
ATOM 4584 N N . ALA A 1 569 ? -11.105 25.745 28.431 1.00 88.81 569 ALA A N 1
ATOM 4585 C CA . ALA A 1 569 ? -12.448 25.810 27.861 1.00 88.81 569 ALA A CA 1
ATOM 4586 C C . ALA A 1 569 ? -13.377 24.738 28.455 1.00 88.81 569 ALA A C 1
ATOM 4588 O O . ALA A 1 569 ? -14.536 25.025 28.762 1.00 88.81 569 ALA A O 1
ATOM 4589 N N . CYS A 1 570 ? -12.867 23.518 28.650 1.00 92.31 570 CYS A N 1
ATOM 4590 C CA . CYS A 1 570 ? -13.611 22.439 29.293 1.00 92.31 570 CYS A CA 1
ATOM 4591 C C . CYS A 1 570 ? -13.925 22.773 30.759 1.00 92.31 570 CYS A C 1
ATOM 4593 O O . CYS A 1 570 ? -15.070 22.621 31.180 1.00 92.31 570 CYS A O 1
ATOM 4595 N N . GLN A 1 571 ? -12.946 23.287 31.512 1.00 93.75 571 GLN A N 1
ATOM 4596 C CA . GLN A 1 571 ? -13.131 23.686 32.909 1.00 93.75 571 GLN A CA 1
ATOM 4597 C C . GLN A 1 571 ? -14.161 24.812 33.050 1.00 93.75 571 GLN A C 1
ATOM 4599 O O . GLN A 1 571 ? -15.083 24.696 33.848 1.00 93.75 571 GLN A O 1
ATOM 4604 N N . ALA A 1 572 ? -14.086 25.851 32.212 1.00 94.00 572 ALA A N 1
ATOM 4605 C CA . ALA A 1 572 ? -15.051 26.951 32.236 1.00 94.00 572 ALA A CA 1
ATOM 4606 C C . ALA A 1 572 ? -16.496 26.478 31.987 1.00 94.00 572 ALA A C 1
ATOM 4608 O O . ALA A 1 572 ? -17.443 27.028 32.549 1.00 94.00 572 ALA A O 1
ATOM 4609 N N . MET A 1 573 ? -16.682 25.445 31.158 1.00 94.25 573 MET A N 1
ATOM 4610 C CA . MET A 1 573 ? -18.000 24.855 30.926 1.00 94.25 573 MET A CA 1
ATOM 4611 C C . MET A 1 573 ? -18.482 24.007 32.109 1.00 94.25 573 MET A C 1
ATOM 4613 O O . MET A 1 573 ? -19.666 24.060 32.430 1.00 94.25 573 MET A O 1
ATOM 4617 N N . ILE A 1 574 ? -17.587 23.263 32.768 1.00 96.56 574 ILE A N 1
ATOM 4618 C CA . ILE A 1 574 ? -17.895 22.551 34.020 1.00 96.56 574 ILE A CA 1
ATOM 4619 C C . ILE A 1 574 ? -18.353 23.554 35.085 1.00 96.56 574 ILE A C 1
ATOM 4621 O O . ILE A 1 574 ? -19.388 23.343 35.718 1.00 96.56 574 ILE A O 1
ATOM 4625 N N . ASP A 1 575 ? -17.633 24.670 35.221 1.00 95.62 575 ASP A N 1
ATOM 4626 C CA . ASP A 1 575 ? -17.942 25.711 36.198 1.00 95.62 575 ASP A CA 1
ATOM 4627 C C . ASP A 1 575 ? -19.289 26.382 35.904 1.00 95.62 575 ASP A C 1
ATOM 4629 O O . ASP A 1 575 ? -20.121 26.532 36.799 1.00 95.62 575 ASP A O 1
ATOM 4633 N N . GLY A 1 576 ? -19.537 26.729 34.636 1.00 95.81 576 GLY A N 1
ATOM 4634 C CA . GLY A 1 576 ? -20.789 27.349 34.196 1.00 95.81 576 GLY A CA 1
ATOM 4635 C C . GLY A 1 576 ? -22.021 26.445 34.311 1.00 95.81 576 GLY A C 1
ATOM 4636 O O . GLY A 1 576 ? -23.137 26.954 34.367 1.00 95.81 576 GLY A O 1
ATOM 4637 N N . LEU A 1 577 ? -21.833 25.122 34.356 1.00 95.88 577 LEU A N 1
ATOM 4638 C CA . LEU A 1 577 ? -22.900 24.132 34.555 1.00 95.88 577 LEU A CA 1
ATOM 4639 C C . LEU A 1 577 ? -23.027 23.662 36.015 1.00 95.88 577 LEU A C 1
ATOM 4641 O O . LEU A 1 577 ? -23.897 22.840 36.303 1.00 95.88 577 LEU A O 1
ATOM 4645 N N . GLY A 1 578 ? -22.174 24.152 36.923 1.00 95.75 578 GLY A N 1
ATOM 4646 C CA . GLY A 1 578 ? -22.188 23.770 38.337 1.00 95.75 578 GLY A CA 1
ATOM 4647 C C . GLY A 1 578 ? -21.783 22.315 38.601 1.00 95.75 578 GLY A C 1
ATOM 4648 O O . GLY A 1 578 ? -22.298 21.704 39.533 1.00 95.75 578 GLY A O 1
ATOM 4649 N N . LEU A 1 579 ? -20.909 21.736 37.768 1.00 96.50 579 LEU A N 1
ATOM 4650 C CA . LEU A 1 579 ? -20.544 20.311 37.808 1.00 96.50 579 LEU A CA 1
ATOM 4651 C C . LEU A 1 579 ? -19.171 20.033 38.452 1.00 96.50 579 LEU A C 1
ATOM 4653 O O . LEU A 1 579 ? -18.602 18.957 38.260 1.00 96.50 579 LEU A O 1
ATOM 4657 N N . GLN A 1 580 ? -18.615 20.982 39.210 1.00 95.25 580 GLN A N 1
ATOM 4658 C CA . GLN A 1 580 ? -17.239 20.913 39.731 1.00 95.25 580 GLN A CA 1
ATOM 4659 C C . GLN A 1 580 ? -16.994 19.724 40.671 1.00 95.25 580 GLN A C 1
ATOM 4661 O O . GLN A 1 580 ? -15.858 19.296 40.830 1.00 95.25 580 GLN A O 1
ATOM 4666 N N . GLN A 1 581 ? -18.043 19.205 41.314 1.00 92.62 581 GLN A N 1
ATOM 4667 C CA . GLN A 1 581 ? -17.951 18.076 42.247 1.00 92.62 581 GLN A CA 1
ATOM 4668 C C . GLN A 1 581 ? -18.234 16.723 41.573 1.00 92.62 581 GLN A C 1
ATOM 4670 O O . GLN A 1 581 ? -18.058 15.679 42.200 1.00 92.62 581 GLN A O 1
ATOM 4675 N N . GLN A 1 582 ? -18.698 16.736 40.318 1.00 95.00 582 GLN A N 1
ATOM 4676 C CA . GLN A 1 582 ? -19.176 15.560 39.585 1.00 95.00 582 GLN A CA 1
ATOM 4677 C C . GLN A 1 582 ? -18.338 15.244 38.344 1.00 95.00 582 GLN A C 1
ATOM 4679 O O . GLN A 1 582 ? -18.577 14.217 37.714 1.00 95.00 582 GLN A O 1
ATOM 4684 N N . VAL A 1 583 ? -17.396 16.104 37.949 1.00 95.81 583 VAL A N 1
ATOM 4685 C CA . VAL A 1 583 ? -16.590 15.919 36.735 1.00 95.81 583 VAL A CA 1
ATOM 4686 C C . VAL A 1 583 ? -15.109 16.060 37.060 1.00 95.81 583 VAL A C 1
ATOM 4688 O O . VAL A 1 583 ? -14.667 17.136 37.446 1.00 95.81 583 VAL A O 1
ATOM 4691 N N . ASP A 1 584 ? -14.334 15.006 36.799 1.00 92.62 584 ASP A N 1
ATOM 4692 C CA . ASP A 1 584 ? -12.870 15.063 36.829 1.00 92.62 584 ASP A CA 1
ATOM 4693 C C . ASP A 1 584 ? -12.287 14.954 35.419 1.00 92.62 584 ASP A C 1
ATOM 4695 O O . ASP A 1 584 ? -12.602 14.032 34.655 1.00 92.62 584 ASP A O 1
ATOM 4699 N N . ILE A 1 585 ? -11.369 15.865 35.089 1.00 92.56 585 ILE A N 1
ATOM 4700 C CA . ILE A 1 585 ? -10.517 15.753 33.903 1.00 92.56 585 ILE A CA 1
ATOM 4701 C C . ILE A 1 585 ? -9.256 14.991 34.297 1.00 92.56 585 ILE A C 1
ATOM 4703 O O . ILE A 1 585 ? -8.456 15.463 35.101 1.00 92.56 585 ILE A O 1
ATOM 4707 N N . VAL A 1 586 ? -9.064 13.811 33.711 1.00 89.50 586 VAL A N 1
ATOM 4708 C CA . VAL A 1 586 ? -7.953 12.913 34.030 1.00 89.50 586 VAL A CA 1
ATOM 4709 C C . VAL A 1 586 ? -6.967 12.891 32.860 1.00 89.50 586 VAL A C 1
ATOM 4711 O O . VAL A 1 586 ? -7.247 12.251 31.840 1.00 89.50 586 VAL A O 1
ATOM 4714 N N . PRO A 1 587 ? -5.798 13.548 32.975 1.00 82.25 587 PRO A N 1
ATOM 4715 C CA . PRO A 1 587 ? -4.736 13.416 31.992 1.00 82.25 587 PRO A CA 1
ATOM 4716 C C . PRO A 1 587 ? -4.163 12.001 32.059 1.00 82.25 587 PRO A C 1
ATOM 4718 O O . PRO A 1 587 ? -3.819 11.505 33.136 1.00 82.25 587 PRO A O 1
ATOM 4721 N N . HIS A 1 588 ? -4.022 11.349 30.913 1.00 71.25 588 HIS A N 1
ATOM 4722 C CA . HIS A 1 588 ? -3.449 10.019 30.829 1.00 71.25 588 HIS A CA 1
ATOM 4723 C C . HIS A 1 588 ? -2.510 9.869 29.627 1.00 71.25 588 HIS A C 1
ATOM 4725 O O . HIS A 1 588 ? -2.790 10.375 28.550 1.00 71.25 588 HIS A O 1
ATOM 4731 N N . THR A 1 589 ? -1.385 9.171 29.785 1.00 58.19 589 THR A N 1
ATOM 4732 C CA . THR A 1 589 ? -0.283 9.203 28.809 1.00 58.19 589 THR A CA 1
ATOM 4733 C C . THR A 1 589 ? -0.143 7.951 27.938 1.00 58.19 589 THR A C 1
ATOM 4735 O O . THR A 1 589 ? 0.447 8.049 26.863 1.00 58.19 589 THR A O 1
ATOM 4738 N N . ALA A 1 590 ? -0.693 6.797 28.327 1.00 71.19 590 ALA A N 1
ATOM 4739 C CA . ALA A 1 590 ? -0.494 5.516 27.646 1.00 71.19 590 ALA A CA 1
ATOM 4740 C C . ALA A 1 590 ? -1.804 4.875 27.142 1.00 71.19 590 ALA A C 1
ATOM 4742 O O . ALA A 1 590 ? -2.818 4.781 27.820 1.00 71.19 590 ALA A O 1
ATOM 4743 N N . PHE A 1 591 ? -1.802 4.345 25.920 1.00 70.81 591 PHE A N 1
ATOM 4744 C CA . PHE A 1 591 ? -2.961 3.584 25.429 1.00 70.81 591 PHE A CA 1
ATOM 4745 C C . PHE A 1 591 ? -3.223 2.311 26.263 1.00 70.81 591 PHE A C 1
ATOM 4747 O O . PHE A 1 591 ? -4.360 1.858 26.378 1.00 70.81 591 PHE A O 1
ATOM 4754 N N . GLU A 1 592 ? -2.173 1.765 26.877 1.00 74.69 592 GLU A N 1
ATOM 4755 C CA . GLU A 1 592 ? -2.177 0.506 27.629 1.00 74.69 592 GLU A CA 1
ATOM 4756 C C . GLU A 1 592 ? -3.001 0.550 28.923 1.00 74.69 592 GLU A C 1
ATOM 4758 O O . GLU A 1 592 ? -3.444 -0.499 29.385 1.00 74.69 592 GLU A O 1
ATOM 4763 N N . ASP A 1 593 ? -3.275 1.731 29.486 1.00 80.75 593 ASP A N 1
ATOM 4764 C CA . ASP A 1 593 ? -4.088 1.844 30.705 1.00 80.75 593 ASP A CA 1
ATOM 4765 C C . ASP A 1 593 ? -5.585 2.033 30.421 1.00 80.75 593 ASP A C 1
ATOM 4767 O O . ASP A 1 593 ? -6.405 1.929 31.337 1.00 80.75 593 ASP A O 1
ATOM 4771 N N . ILE A 1 594 ? -5.981 2.263 29.162 1.00 86.00 594 ILE A N 1
ATOM 4772 C CA . ILE A 1 594 ? -7.395 2.404 28.784 1.00 86.00 594 ILE A CA 1
ATOM 4773 C C . ILE A 1 594 ? -8.246 1.205 29.247 1.00 86.00 594 ILE A C 1
ATOM 4775 O O . ILE A 1 594 ? -9.317 1.452 29.805 1.00 86.00 594 ILE A O 1
ATOM 4779 N N . PRO A 1 595 ? -7.818 -0.068 29.103 1.00 88.19 595 PRO A N 1
ATOM 4780 C CA . PRO A 1 595 ? -8.566 -1.209 29.633 1.00 88.19 595 PRO A CA 1
ATOM 4781 C C . PRO A 1 595 ? -8.881 -1.096 31.132 1.00 88.19 595 PRO A C 1
ATOM 4783 O O . PRO A 1 595 ? -10.010 -1.375 31.539 1.00 88.19 595 PRO A O 1
ATOM 4786 N N . ARG A 1 596 ? -7.926 -0.621 31.947 1.00 86.12 596 ARG A N 1
ATOM 4787 C CA . ARG A 1 596 ? -8.120 -0.430 33.393 1.00 86.12 596 ARG A CA 1
ATOM 4788 C C . ARG A 1 596 ? -9.161 0.649 33.670 1.00 86.12 596 ARG A C 1
ATOM 4790 O O . ARG A 1 596 ? -10.102 0.403 34.420 1.00 86.12 596 ARG A O 1
ATOM 4797 N N . PHE A 1 597 ? -9.044 1.810 33.018 1.00 89.25 597 PHE A N 1
ATOM 4798 C CA . PHE A 1 597 ? -10.034 2.888 33.140 1.00 89.25 597 PHE A CA 1
ATOM 4799 C C . PHE A 1 597 ? -11.440 2.401 32.794 1.00 89.25 597 PHE A C 1
ATOM 4801 O O . PHE A 1 597 ? -12.373 2.582 33.577 1.00 89.25 597 PHE A O 1
ATOM 4808 N N . LEU A 1 598 ? -11.587 1.699 31.669 1.00 90.94 598 LEU A N 1
ATOM 4809 C CA . LEU A 1 598 ? -12.884 1.176 31.256 1.00 90.94 598 LEU A CA 1
ATOM 4810 C C . LEU A 1 598 ? -13.461 0.185 32.262 1.00 90.94 598 LEU A C 1
ATOM 4812 O O . LEU A 1 598 ? -14.672 0.192 32.465 1.00 90.94 598 LEU A O 1
ATOM 4816 N N . ALA A 1 599 ? -12.648 -0.619 32.950 1.00 88.38 599 ALA A N 1
ATOM 4817 C CA . ALA A 1 599 ? -13.145 -1.524 33.986 1.00 88.38 599 ALA A CA 1
ATOM 4818 C C . ALA A 1 599 ? -13.853 -0.797 35.143 1.00 88.38 599 ALA A C 1
ATOM 4820 O O . ALA A 1 599 ? -14.848 -1.318 35.663 1.00 88.38 599 ALA A O 1
ATOM 4821 N N . ALA A 1 600 ? -13.417 0.422 35.476 1.00 89.25 600 ALA A N 1
ATOM 4822 C CA . ALA A 1 600 ? -14.047 1.270 36.487 1.00 89.25 600 ALA A CA 1
ATOM 4823 C C . ALA A 1 600 ? -15.357 1.933 36.026 1.00 89.25 600 ALA A C 1
ATOM 4825 O O . ALA A 1 600 ? -16.175 2.273 36.878 1.00 89.25 600 ALA A O 1
ATOM 4826 N N . ALA A 1 601 ? -15.577 2.076 34.714 1.00 93.00 601 ALA A N 1
ATOM 4827 C CA . ALA A 1 601 ? -16.781 2.689 34.158 1.00 93.00 601 ALA A CA 1
ATOM 4828 C C . ALA A 1 601 ? -18.016 1.786 34.288 1.00 93.00 601 ALA A C 1
ATOM 4830 O O . ALA A 1 601 ? -17.936 0.572 34.050 1.00 93.00 601 ALA A O 1
ATOM 4831 N N . ASP A 1 602 ? -19.156 2.404 34.588 1.00 95.31 602 ASP A N 1
ATOM 4832 C CA . ASP A 1 602 ? -20.479 1.778 34.582 1.00 95.31 602 ASP A CA 1
ATOM 4833 C C . ASP A 1 602 ? -21.220 2.093 33.274 1.00 95.31 602 ASP A C 1
ATOM 4835 O O . ASP A 1 602 ? -21.843 1.210 32.693 1.00 95.31 602 ASP A O 1
ATOM 4839 N N . VAL A 1 603 ? -21.059 3.307 32.735 1.00 97.75 603 VAL A N 1
ATOM 4840 C CA . VAL A 1 603 ? -21.544 3.702 31.401 1.00 97.75 603 VAL A CA 1
ATOM 4841 C C . VAL A 1 603 ? -20.447 4.454 30.650 1.00 97.75 603 VAL A C 1
ATOM 4843 O O . VAL A 1 603 ? -19.729 5.272 31.218 1.00 97.75 603 VAL A O 1
ATOM 4846 N N . THR A 1 604 ? -20.312 4.193 29.352 1.00 98.19 604 THR A N 1
ATOM 4847 C CA . THR A 1 604 ? -19.366 4.882 28.462 1.00 98.19 604 THR A CA 1
ATOM 4848 C C . THR A 1 604 ? -20.107 5.695 27.408 1.00 98.19 604 THR A C 1
ATOM 4850 O O . THR A 1 604 ? -21.190 5.301 26.968 1.00 98.19 604 THR A O 1
ATOM 4853 N N . VAL A 1 605 ? -19.549 6.841 27.004 1.00 98.06 605 VAL A N 1
ATOM 4854 C CA . VAL A 1 605 ? -20.261 7.784 26.126 1.00 98.06 605 VAL A CA 1
ATOM 4855 C C . VAL A 1 605 ? -19.437 8.181 24.906 1.00 98.06 605 VAL A C 1
ATOM 4857 O O . VAL A 1 605 ? -18.260 8.533 25.008 1.00 98.06 605 VAL A O 1
ATOM 4860 N N . VAL A 1 606 ? -20.079 8.175 23.733 1.00 97.25 606 VAL A N 1
ATOM 4861 C CA . VAL A 1 606 ? -19.532 8.731 22.485 1.00 97.25 606 VAL A CA 1
ATOM 4862 C C . VAL A 1 606 ? -20.382 9.936 22.066 1.00 97.25 606 VAL A C 1
ATOM 4864 O O . VAL A 1 606 ? -21.343 9.780 21.313 1.00 97.25 606 VAL A O 1
ATOM 4867 N N . PRO A 1 607 ? -20.031 11.156 22.512 1.00 96.19 607 PRO A N 1
ATOM 4868 C CA . PRO A 1 607 ? -20.841 12.354 22.286 1.00 96.19 607 PRO A CA 1
ATOM 4869 C C . PRO A 1 607 ? -20.644 12.971 20.894 1.00 96.19 607 PRO A C 1
ATOM 4871 O O . PRO A 1 607 ? -21.053 14.097 20.648 1.00 96.19 607 PRO A O 1
ATOM 4874 N N . ARG A 1 608 ? -20.041 12.251 19.945 1.00 93.88 608 ARG A N 1
ATOM 4875 C CA . ARG A 1 608 ? -19.759 12.764 18.603 1.00 93.88 608 ARG A CA 1
ATOM 4876 C C . ARG A 1 608 ? -20.919 12.437 17.647 1.00 93.88 608 ARG A C 1
ATOM 4878 O O . ARG A 1 608 ? -21.086 11.260 17.344 1.00 93.88 608 ARG A O 1
ATOM 4885 N N . PRO A 1 609 ? -21.681 13.418 17.126 1.00 89.94 609 PRO A N 1
ATOM 4886 C CA . PRO A 1 609 ? -22.778 13.153 16.191 1.00 89.94 609 PRO A CA 1
ATOM 4887 C C . PRO A 1 609 ? -22.246 12.692 14.833 1.00 89.94 609 PRO A C 1
ATOM 4889 O O . PRO A 1 609 ? -22.527 11.591 14.386 1.00 89.94 609 PRO A O 1
ATOM 4892 N N . HIS A 1 610 ? -21.343 13.463 14.223 1.00 83.94 610 HIS A N 1
ATOM 4893 C CA . HIS A 1 610 ? -20.771 13.109 12.929 1.00 83.94 610 HIS A CA 1
ATOM 4894 C C . HIS A 1 610 ? -19.359 12.526 13.060 1.00 83.94 610 HIS A C 1
ATOM 4896 O O . HIS A 1 610 ? -18.413 13.229 13.438 1.00 83.94 610 HIS A O 1
ATOM 4902 N N . CYS A 1 611 ? -19.195 11.250 12.704 1.00 79.25 611 CYS A N 1
ATOM 4903 C CA . CYS A 1 611 ? -17.899 10.579 12.663 1.00 79.25 611 CYS A CA 1
ATOM 4904 C C . CYS A 1 611 ? -17.681 9.891 11.306 1.00 79.25 611 CYS A C 1
ATOM 4906 O O . CYS A 1 611 ? -18.360 8.905 11.031 1.00 79.25 611 CYS A O 1
ATOM 4908 N N . PRO A 1 612 ? -16.743 10.350 10.458 1.00 71.06 612 PRO A N 1
ATOM 4909 C CA . PRO A 1 612 ? -16.312 9.564 9.309 1.00 71.06 612 PRO A CA 1
ATOM 4910 C C . PRO A 1 612 ? -15.561 8.321 9.814 1.00 71.06 612 PRO A C 1
ATOM 4912 O O . PRO A 1 612 ? -14.571 8.444 10.536 1.00 71.06 612 PRO A O 1
ATOM 4915 N N . GLY A 1 613 ? -16.053 7.125 9.474 1.00 76.19 613 GLY A N 1
ATOM 4916 C CA . GLY A 1 613 ? -15.494 5.859 9.961 1.00 76.19 613 GLY A CA 1
ATOM 4917 C C . GLY A 1 613 ? -15.755 5.556 11.442 1.00 76.19 613 GLY A C 1
ATOM 4918 O O . GLY A 1 613 ? -16.497 6.257 12.131 1.00 76.19 613 GLY A O 1
ATOM 4919 N N . PHE A 1 614 ? -15.161 4.467 11.936 1.00 80.44 614 PHE A N 1
ATOM 4920 C CA . PHE A 1 614 ? -15.361 3.999 13.310 1.00 80.44 614 PHE A CA 1
ATOM 4921 C C . PHE A 1 614 ? -14.657 4.906 14.335 1.00 80.44 614 PHE A C 1
ATOM 4923 O O . PHE A 1 614 ? -13.441 5.097 14.242 1.00 80.44 614 PHE A O 1
ATOM 4930 N N . PRO A 1 615 ? -15.366 5.427 15.358 1.00 85.69 615 PRO A N 1
ATOM 4931 C CA . PRO A 1 615 ? -14.709 6.076 16.484 1.00 85.69 615 PRO A CA 1
ATOM 4932 C C . PRO A 1 615 ? -13.826 5.064 17.227 1.00 85.69 615 PRO A C 1
ATOM 4934 O O . PRO A 1 615 ? -14.328 4.070 17.742 1.00 85.69 615 PRO A O 1
ATOM 4937 N N . VAL A 1 616 ? -12.522 5.328 17.358 1.00 83.31 616 VAL A N 1
ATOM 4938 C CA . VAL A 1 616 ? -11.591 4.409 18.055 1.00 83.31 616 VAL A CA 1
ATOM 4939 C C . VAL A 1 616 ? -12.049 4.106 19.488 1.00 83.31 616 VAL A C 1
ATOM 4941 O O . VAL A 1 616 ? -11.986 2.968 19.940 1.00 83.31 616 VAL A O 1
ATOM 4944 N N . LYS A 1 617 ? -12.596 5.104 20.191 1.00 87.44 617 LYS A N 1
ATOM 4945 C CA . LYS A 1 617 ? -13.152 4.921 21.540 1.00 87.44 617 LYS A CA 1
ATOM 4946 C C . LYS A 1 617 ? -14.344 3.964 21.577 1.00 87.44 617 LYS A C 1
ATOM 4948 O O . LYS A 1 617 ? -14.434 3.167 22.500 1.00 87.44 617 LYS A O 1
ATOM 4953 N N . LEU A 1 618 ? -15.197 3.984 20.548 1.00 92.44 618 LEU A N 1
ATOM 4954 C CA . LEU A 1 618 ? -16.305 3.040 20.433 1.00 92.44 618 LEU A CA 1
ATOM 4955 C C . LEU A 1 618 ? -15.767 1.613 20.331 1.00 92.44 618 LEU A C 1
ATOM 4957 O O . LEU A 1 618 ? -16.262 0.735 21.028 1.00 92.44 618 LEU A O 1
ATOM 4961 N N . LEU A 1 619 ? -14.724 1.399 19.518 1.00 89.50 619 LEU A N 1
ATOM 4962 C CA . LEU A 1 619 ? -14.060 0.099 19.406 1.00 89.50 619 LEU A CA 1
ATOM 4963 C C . LEU A 1 619 ? -13.603 -0.387 20.790 1.00 89.50 619 LEU A C 1
ATOM 4965 O O . LEU A 1 619 ? -13.958 -1.491 21.196 1.00 89.50 619 LEU A O 1
ATOM 4969 N N . ASN A 1 620 ? -12.915 0.467 21.551 1.00 90.00 620 ASN A N 1
ATOM 4970 C CA . ASN A 1 620 ? -12.450 0.136 22.900 1.00 90.00 620 ASN A CA 1
ATOM 4971 C C . ASN A 1 620 ? -13.603 -0.182 23.868 1.00 90.00 620 ASN A C 1
ATOM 4973 O O . ASN A 1 620 ? -13.478 -1.095 24.677 1.00 90.00 620 ASN A O 1
ATOM 4977 N N . TYR A 1 621 ? -14.731 0.531 23.792 1.00 93.75 621 TYR A N 1
ATOM 4978 C CA . TYR A 1 621 ? -15.890 0.287 24.664 1.00 93.75 621 TYR A CA 1
ATOM 4979 C C . TYR A 1 621 ? -16.573 -1.042 24.346 1.00 93.75 621 TYR A C 1
ATOM 4981 O O . TYR A 1 621 ? -16.876 -1.809 25.260 1.00 93.75 621 TYR A O 1
ATOM 4989 N N . MET A 1 622 ? -16.742 -1.352 23.056 1.00 93.50 622 MET A N 1
ATOM 4990 C CA . MET A 1 622 ? -17.259 -2.647 22.614 1.00 93.50 622 MET A CA 1
ATOM 4991 C C . MET A 1 622 ? -16.316 -3.776 23.033 1.00 93.50 622 MET A C 1
ATOM 4993 O O . MET A 1 622 ? -16.758 -4.768 23.607 1.00 93.50 622 MET A O 1
ATOM 4997 N N . ALA A 1 623 ? -15.006 -3.608 22.830 1.00 90.75 623 ALA A N 1
ATOM 4998 C CA . ALA A 1 623 ? -14.017 -4.573 23.288 1.00 90.75 623 ALA A CA 1
ATOM 4999 C C . ALA A 1 623 ? -13.996 -4.698 24.816 1.00 90.75 623 ALA A C 1
ATOM 5001 O O . ALA A 1 623 ? -13.819 -5.791 25.319 1.00 90.75 623 ALA A O 1
ATOM 5002 N N . ALA A 1 624 ? -14.252 -3.653 25.595 1.00 91.00 624 ALA A N 1
ATOM 5003 C CA . ALA A 1 624 ? -14.379 -3.778 27.049 1.00 91.00 624 ALA A CA 1
ATOM 5004 C C . ALA A 1 624 ? -15.732 -4.364 27.506 1.00 91.00 624 ALA A C 1
ATOM 5006 O O . ALA A 1 624 ? -15.929 -4.578 28.702 1.00 91.00 624 ALA A O 1
ATOM 5007 N N . GLY A 1 625 ? -16.678 -4.595 26.586 1.00 93.19 625 GLY A N 1
ATOM 5008 C CA . GLY A 1 625 ? -18.045 -5.010 26.908 1.00 93.19 625 GLY A CA 1
ATOM 5009 C C . GLY A 1 625 ? -18.790 -4.001 27.772 1.00 93.19 625 GLY A C 1
ATOM 5010 O O . GLY A 1 625 ? -19.624 -4.382 28.595 1.00 93.19 625 GLY A O 1
ATOM 5011 N N . LYS A 1 626 ? -18.455 -2.714 27.629 1.00 94.69 626 LYS A N 1
ATOM 5012 C CA . LYS A 1 626 ? -19.023 -1.649 28.450 1.00 94.69 626 LYS A CA 1
ATOM 5013 C C . LYS A 1 626 ? -20.349 -1.162 27.874 1.00 94.69 626 LYS A C 1
ATOM 5015 O O . LYS A 1 626 ? -20.488 -1.124 26.654 1.00 94.69 626 LYS A O 1
ATOM 5020 N N . PRO A 1 627 ? -21.321 -0.778 28.718 1.00 97.62 627 PRO A N 1
ATOM 5021 C CA . PRO A 1 627 ? -22.558 -0.162 28.252 1.00 97.62 627 PRO A CA 1
ATOM 5022 C C . PRO A 1 627 ? -22.252 1.170 27.561 1.00 97.62 627 PRO A C 1
ATOM 5024 O O . PRO A 1 627 ? -21.423 1.943 28.052 1.00 97.62 627 PRO A O 1
ATOM 5027 N N . ILE A 1 628 ? -22.896 1.433 26.421 1.00 98.44 628 ILE A N 1
ATOM 5028 C CA . ILE A 1 628 ? -22.555 2.566 25.549 1.00 98.44 628 ILE A CA 1
ATOM 5029 C C . ILE A 1 628 ? -23.788 3.424 25.277 1.00 98.44 628 ILE A C 1
ATOM 5031 O O . ILE A 1 628 ? -24.841 2.901 24.901 1.00 98.44 628 ILE A O 1
ATOM 5035 N N . VAL A 1 629 ? -23.628 4.740 25.405 1.00 98.50 629 VAL A N 1
ATOM 5036 C CA . VAL A 1 629 ? -24.582 5.749 24.927 1.00 98.50 629 VAL A CA 1
ATOM 5037 C C . VAL A 1 629 ? -23.900 6.600 23.862 1.00 98.50 629 VAL A C 1
ATOM 5039 O O . VAL A 1 629 ? -22.773 7.063 24.054 1.00 98.50 629 VAL A O 1
ATOM 5042 N N . LEU A 1 630 ? -24.539 6.777 22.711 1.00 97.88 630 LEU A N 1
ATOM 5043 C CA . LEU A 1 630 ? -23.923 7.472 21.586 1.00 97.88 630 LEU A CA 1
ATOM 5044 C C . LEU A 1 630 ? -24.947 8.031 20.602 1.00 97.88 630 LEU A C 1
ATOM 5046 O O . LEU A 1 630 ? -26.089 7.582 20.543 1.00 97.88 630 LEU A O 1
ATOM 5050 N N . PHE A 1 631 ? -24.490 8.967 19.780 1.00 97.38 631 PHE A N 1
ATOM 5051 C CA . PHE A 1 631 ? -25.261 9.490 18.659 1.00 97.38 631 PHE A CA 1
ATOM 5052 C C . PHE A 1 631 ? -25.315 8.526 17.464 1.00 97.38 631 PHE A C 1
ATOM 5054 O O . PHE A 1 631 ? -24.384 7.746 17.239 1.00 97.38 631 PHE A O 1
ATOM 5061 N N . GLU A 1 632 ? -26.392 8.605 16.683 1.00 94.25 632 GLU A N 1
ATOM 5062 C CA . GLU A 1 632 ? -26.662 7.768 15.510 1.00 94.25 632 GLU A CA 1
ATOM 5063 C C . GLU A 1 632 ? -25.507 7.761 14.501 1.00 94.25 632 GLU A C 1
ATOM 5065 O O . GLU A 1 632 ? -25.041 6.688 14.099 1.00 94.25 632 GLU A O 1
ATOM 5070 N N . GLY A 1 633 ? -24.945 8.925 14.167 1.00 88.62 633 GLY A N 1
ATOM 5071 C CA . GLY A 1 633 ? -23.832 9.013 13.221 1.00 88.62 633 GLY A CA 1
ATOM 5072 C C . GLY A 1 633 ? -22.532 8.351 13.710 1.00 88.62 633 GLY A C 1
ATOM 5073 O O . GLY A 1 633 ? -21.648 8.054 12.894 1.00 88.62 633 GLY A O 1
ATOM 5074 N N . SER A 1 634 ? -22.427 8.030 15.006 1.00 92.06 634 SER A N 1
ATOM 5075 C CA . SER A 1 634 ? -21.330 7.252 15.599 1.00 92.06 634 SER A CA 1
ATOM 5076 C C . SER A 1 634 ? -21.638 5.762 15.780 1.00 92.06 634 SER A C 1
ATOM 5078 O O . SER A 1 634 ? -20.728 5.028 16.154 1.00 92.06 634 SER A O 1
ATOM 5080 N N . ALA A 1 635 ? -22.853 5.280 15.500 1.00 91.38 635 ALA A N 1
ATOM 5081 C CA . ALA A 1 635 ? -23.256 3.913 15.846 1.00 91.38 635 ALA A CA 1
ATOM 5082 C C . ALA A 1 635 ? -22.665 2.808 14.975 1.00 91.38 635 ALA A C 1
ATOM 5084 O O . ALA A 1 635 ? -22.456 1.704 15.467 1.00 91.38 635 ALA A O 1
ATOM 5085 N N . LYS A 1 636 ? -22.345 3.096 13.710 1.00 87.44 636 LYS A N 1
ATOM 5086 C CA . LYS A 1 636 ? -21.559 2.223 12.810 1.00 87.44 636 LYS A CA 1
ATOM 5087 C C . LYS A 1 636 ? -21.947 0.731 12.848 1.00 87.44 636 LYS A C 1
ATOM 5089 O O . LYS A 1 636 ? -21.090 -0.144 12.923 1.00 87.44 636 LYS A O 1
ATOM 5094 N N . GLY A 1 637 ? -23.249 0.454 12.767 1.00 84.88 637 GLY A N 1
ATOM 5095 C CA . GLY A 1 637 ? -23.814 -0.903 12.766 1.00 84.88 637 GLY A CA 1
ATOM 5096 C C . GLY A 1 637 ? -24.442 -1.331 14.095 1.00 84.88 637 GLY A C 1
ATOM 5097 O O . GLY A 1 637 ? -25.202 -2.298 14.116 1.00 84.88 637 GLY A O 1
ATOM 5098 N N . LEU A 1 638 ? -24.199 -0.596 15.185 1.00 92.88 638 LEU A N 1
ATOM 5099 C CA . LEU A 1 638 ? -24.908 -0.795 16.447 1.00 92.88 638 LEU A CA 1
ATOM 5100 C C . LEU A 1 638 ? -26.364 -0.329 16.334 1.00 92.88 638 LEU A C 1
ATOM 5102 O O . LEU A 1 638 ? -26.677 0.648 15.659 1.00 92.88 638 LEU A O 1
ATOM 5106 N N . GLN A 1 639 ? -27.251 -1.032 17.037 1.00 95.94 639 GLN A N 1
ATOM 5107 C CA . GLN A 1 639 ? -28.698 -0.813 16.999 1.00 95.94 639 GLN A CA 1
ATOM 5108 C C . GLN A 1 639 ? -29.195 -0.440 18.395 1.00 95.94 639 GLN A C 1
ATOM 5110 O O . GLN A 1 639 ? -28.738 -1.009 19.399 1.00 95.94 639 GLN A O 1
ATOM 5115 N N . HIS A 1 640 ? -30.128 0.514 18.442 1.00 97.56 640 HIS A N 1
ATOM 5116 C CA . HIS A 1 640 ? -30.732 1.013 19.675 1.00 97.56 640 HIS A CA 1
ATOM 5117 C C . HIS A 1 640 ? -31.352 -0.132 20.491 1.00 97.56 640 HIS A C 1
ATOM 5119 O O . HIS A 1 640 ? -32.076 -0.961 19.946 1.00 97.56 640 HIS A O 1
ATOM 5125 N N . ARG A 1 641 ? -31.053 -0.193 21.796 1.00 95.81 641 ARG A N 1
ATOM 5126 C CA . ARG A 1 641 ? -31.526 -1.219 22.756 1.00 95.81 641 ARG A CA 1
ATOM 5127 C C . ARG A 1 641 ? -31.205 -2.676 22.403 1.00 95.81 641 ARG A C 1
ATOM 5129 O O . ARG A 1 641 ? -31.618 -3.575 23.136 1.00 95.81 641 ARG A O 1
ATOM 5136 N N . GLN A 1 642 ? -30.408 -2.914 21.366 1.00 96.62 642 GLN A N 1
ATOM 5137 C CA . GLN A 1 642 ? -29.816 -4.219 21.086 1.00 96.62 642 GLN A CA 1
ATOM 5138 C C . GLN A 1 642 ? -28.344 -4.249 21.488 1.00 96.62 642 GLN A C 1
ATOM 5140 O O . GLN A 1 642 ? -27.929 -5.170 22.185 1.00 96.62 642 GLN A O 1
ATOM 5145 N N . HIS A 1 643 ? -27.573 -3.236 21.091 1.00 97.44 643 HIS A N 1
ATOM 5146 C CA . HIS A 1 643 ? -26.134 -3.168 21.360 1.00 97.44 643 HIS A CA 1
ATOM 5147 C C . HIS A 1 643 ? -25.749 -1.947 22.202 1.00 97.44 643 HIS A C 1
ATOM 5149 O O . HIS A 1 643 ? -24.788 -1.989 22.958 1.00 97.44 643 HIS A O 1
ATOM 5155 N N . ALA A 1 644 ? -26.493 -0.849 22.073 1.00 97.81 644 ALA A N 1
ATOM 5156 C CA . ALA A 1 644 ? -26.208 0.405 22.757 1.00 97.81 644 ALA A CA 1
ATOM 5157 C C . ALA A 1 644 ? -27.468 1.273 22.868 1.00 97.81 644 ALA A C 1
ATOM 5159 O O . ALA A 1 644 ? -28.476 1.011 22.203 1.00 97.81 644 ALA A O 1
ATOM 5160 N N . MET A 1 645 ? -27.404 2.336 23.668 1.00 98.19 645 MET A N 1
ATOM 5161 C CA . MET A 1 645 ? -28.385 3.419 23.622 1.00 98.19 645 MET A CA 1
ATOM 5162 C C . MET A 1 645 ? -27.981 4.403 22.525 1.00 98.19 645 MET A C 1
ATOM 5164 O O . MET A 1 645 ? -27.136 5.272 22.729 1.00 98.19 645 MET A O 1
ATOM 5168 N N . VAL A 1 646 ? -28.563 4.217 21.341 1.00 98.00 646 VAL A N 1
ATOM 5169 C CA . VAL A 1 646 ? -28.367 5.110 20.191 1.00 98.00 646 VAL A CA 1
ATOM 5170 C C . VAL A 1 646 ? -29.413 6.219 20.238 1.00 98.00 646 VAL A C 1
ATOM 5172 O O . VAL A 1 646 ? -30.596 5.915 20.385 1.00 98.00 646 VAL A O 1
ATOM 5175 N N . VAL A 1 647 ? -28.988 7.476 20.139 1.00 97.75 647 VAL A N 1
ATOM 5176 C CA . VAL A 1 647 ? -29.866 8.657 20.194 1.00 97.75 647 VAL A CA 1
ATOM 5177 C C . VAL A 1 647 ? -29.678 9.543 18.963 1.00 97.75 647 VAL A C 1
ATOM 5179 O O . VAL A 1 647 ? -28.655 9.450 18.282 1.00 97.75 647 VAL A O 1
ATOM 5182 N N . ALA A 1 648 ? -30.665 10.394 18.673 1.00 97.12 648 ALA A N 1
ATOM 5183 C CA . ALA A 1 648 ? -30.633 11.291 17.521 1.00 97.12 648 ALA A CA 1
ATOM 5184 C C . ALA A 1 648 ? -29.442 12.258 17.591 1.00 97.12 648 ALA A C 1
ATOM 5186 O O . ALA A 1 648 ? -29.124 12.793 18.656 1.00 97.12 648 ALA A O 1
ATOM 5187 N N . ASP A 1 649 ? -28.784 12.489 16.453 1.00 96.12 649 ASP A N 1
ATOM 5188 C CA . ASP A 1 649 ? -27.630 13.385 16.365 1.00 96.12 649 ASP A CA 1
ATOM 5189 C C . ASP A 1 649 ? -27.953 14.776 16.942 1.00 96.12 649 ASP A C 1
ATOM 5191 O O . ASP A 1 649 ? -28.980 15.373 16.632 1.00 96.12 649 ASP A O 1
ATOM 5195 N N . HIS A 1 650 ? -27.033 15.311 17.753 1.00 95.94 650 HIS A N 1
ATOM 5196 C CA . HIS A 1 650 ? -27.129 16.617 18.428 1.00 95.94 650 HIS A CA 1
ATOM 5197 C C . HIS A 1 650 ? -28.144 16.727 19.579 1.00 95.94 650 HIS A C 1
ATOM 5199 O O . HIS A 1 650 ? -28.144 17.749 20.273 1.00 95.94 650 HIS A O 1
ATOM 5205 N N . ASP A 1 651 ? -28.934 15.688 19.851 1.00 97.62 651 ASP A N 1
ATOM 5206 C CA . ASP A 1 651 ? -29.849 15.646 20.993 1.00 97.62 651 ASP A CA 1
ATOM 5207 C C . ASP A 1 651 ? -29.118 15.234 22.284 1.00 97.62 651 ASP A C 1
ATOM 5209 O O . ASP A 1 651 ? -29.090 14.073 22.705 1.00 97.62 651 ASP A O 1
ATOM 5213 N N . TRP A 1 652 ? -28.465 16.209 22.917 1.00 96.69 652 TRP A N 1
ATOM 5214 C CA . TRP A 1 652 ? -27.743 15.998 24.173 1.00 96.69 652 TRP A CA 1
ATOM 5215 C C . TRP A 1 652 ? -28.674 15.676 25.357 1.00 96.69 652 TRP A C 1
ATOM 5217 O O . TRP A 1 652 ? -28.214 15.070 26.324 1.00 96.69 652 TRP A O 1
ATOM 5227 N N . GLN A 1 653 ? -29.967 16.021 25.289 1.00 97.62 653 GLN A N 1
ATOM 5228 C CA . GLN A 1 653 ? -30.946 15.653 26.319 1.00 97.62 653 GLN A CA 1
ATOM 5229 C C . GLN A 1 653 ? -31.262 14.162 26.239 1.00 97.62 653 GLN A C 1
ATOM 5231 O O . GLN A 1 653 ? -31.170 13.459 27.246 1.00 97.62 653 GLN A O 1
ATOM 5236 N N . ALA A 1 654 ? -31.530 13.645 25.036 1.00 97.81 654 ALA A N 1
ATOM 5237 C CA . ALA A 1 654 ? -31.683 12.211 24.818 1.00 97.81 654 ALA A CA 1
ATOM 5238 C C . ALA A 1 654 ? -30.402 11.442 25.175 1.00 97.81 654 ALA A C 1
ATOM 5240 O O . ALA A 1 654 ? -30.484 10.355 25.750 1.00 97.81 654 ALA A O 1
ATOM 5241 N N . LEU A 1 655 ? -29.219 12.013 24.903 1.00 98.19 655 LE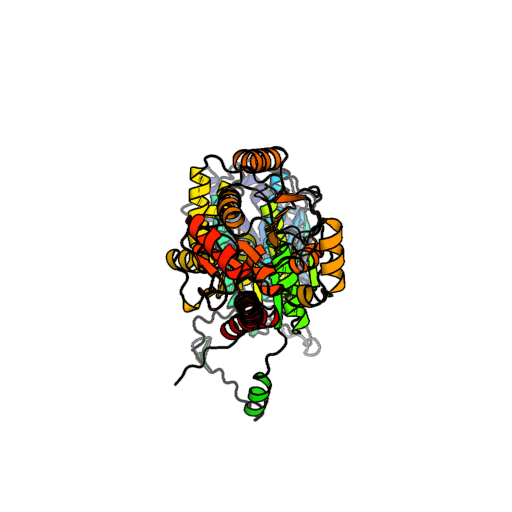U A N 1
ATOM 5242 C CA . LEU A 1 655 ? -27.939 11.451 25.350 1.00 98.19 655 LEU A CA 1
ATOM 5243 C C . LEU A 1 655 ? -27.900 11.320 26.885 1.00 98.19 655 LEU A C 1
ATOM 5245 O O . LEU A 1 655 ? -27.576 10.249 27.395 1.00 98.19 655 LEU A O 1
ATOM 5249 N N . GLY A 1 656 ? -28.293 12.371 27.615 1.00 98.19 656 GLY A N 1
ATOM 5250 C CA . GLY A 1 656 ? -28.419 12.357 29.077 1.00 98.19 656 GLY A CA 1
ATOM 5251 C C . GLY A 1 656 ? -29.424 11.315 29.571 1.00 98.19 656 GLY A C 1
ATOM 5252 O O . GLY A 1 656 ? -29.100 10.501 30.434 1.00 98.19 656 GLY A O 1
ATOM 5253 N N . GLN A 1 657 ? -30.611 11.255 28.965 1.00 98.44 657 GLN A N 1
ATOM 5254 C CA . GLN A 1 657 ? -31.638 10.269 29.310 1.00 98.44 657 GLN A CA 1
ATOM 5255 C C . GLN A 1 657 ? -31.178 8.825 29.055 1.00 98.44 657 GLN A C 1
ATOM 5257 O O . GLN A 1 657 ? -31.486 7.921 29.835 1.00 98.44 657 GLN A O 1
ATOM 5262 N N . GLY A 1 658 ? -30.411 8.597 27.987 1.00 98.19 658 GLY A N 1
ATOM 5263 C CA . GLY A 1 658 ? -29.784 7.310 27.698 1.00 98.19 658 GLY A CA 1
ATOM 5264 C C . GLY A 1 658 ? -28.800 6.891 28.790 1.00 98.19 658 GLY A C 1
ATOM 5265 O O . GLY A 1 658 ? -28.813 5.732 29.201 1.00 98.19 658 GLY A O 1
ATOM 5266 N N . ILE A 1 659 ? -28.000 7.832 29.306 1.00 98.56 659 ILE A N 1
ATOM 5267 C CA . ILE A 1 659 ? -27.087 7.593 30.435 1.00 98.56 659 ILE A CA 1
ATOM 5268 C C . ILE A 1 659 ? -27.886 7.249 31.695 1.00 98.56 659 ILE A C 1
ATOM 5270 O O . ILE A 1 659 ? -27.633 6.203 32.288 1.00 98.56 659 ILE A O 1
ATOM 5274 N N . VAL A 1 660 ? -28.885 8.061 32.061 1.00 98.62 660 VAL A N 1
ATOM 5275 C CA . VAL A 1 660 ? -29.757 7.812 33.228 1.00 98.62 660 VAL A CA 1
ATOM 5276 C C . VAL A 1 660 ? -30.383 6.419 33.156 1.00 98.62 660 VAL A C 1
ATOM 5278 O O . VAL A 1 660 ? -30.306 5.660 34.119 1.00 98.62 660 VAL A O 1
ATOM 5281 N N . THR A 1 661 ? -30.920 6.044 31.992 1.00 98.25 661 THR A N 1
ATOM 5282 C CA . THR A 1 661 ? -31.551 4.733 31.774 1.00 98.25 661 THR A CA 1
ATOM 5283 C C . THR A 1 661 ? -30.585 3.581 32.059 1.00 98.25 661 THR A C 1
ATOM 5285 O O . THR A 1 661 ? -30.957 2.623 32.730 1.00 98.25 661 THR A O 1
ATOM 5288 N N . LEU A 1 662 ? -29.340 3.656 31.574 1.00 98.12 662 LEU A N 1
ATOM 5289 C CA . LEU A 1 662 ? -28.357 2.590 31.800 1.00 98.12 662 LEU A CA 1
ATOM 5290 C C . LEU A 1 662 ? -27.806 2.571 33.229 1.00 98.12 662 LEU A C 1
ATOM 5292 O O . LEU A 1 662 ? -27.477 1.499 33.726 1.00 98.12 662 LEU A O 1
ATOM 5296 N N . LEU A 1 663 ? -27.716 3.723 33.897 1.00 97.69 663 LEU A N 1
ATOM 5297 C CA . LEU A 1 663 ? -27.309 3.778 35.304 1.00 97.69 663 LEU A CA 1
ATOM 5298 C C . LEU A 1 663 ? -28.401 3.234 36.243 1.00 97.69 663 LEU A C 1
ATOM 5300 O O . LEU A 1 663 ? -28.073 2.644 37.268 1.00 97.69 663 LEU A O 1
ATOM 5304 N N . GLN A 1 664 ? -29.682 3.406 35.897 1.00 97.25 664 GLN A N 1
ATOM 5305 C CA . GLN A 1 664 ? -30.822 2.916 36.684 1.00 97.25 664 GLN A CA 1
ATOM 5306 C C . GLN A 1 664 ? -31.172 1.444 36.421 1.00 97.25 664 GLN A C 1
ATOM 5308 O O . GLN A 1 664 ? -31.728 0.792 37.303 1.00 97.25 664 GLN A O 1
ATOM 5313 N N . ASP A 1 665 ? -30.835 0.906 35.244 1.00 97.50 665 ASP A N 1
ATOM 5314 C CA . ASP A 1 665 ? -31.054 -0.501 34.883 1.00 97.50 665 ASP A CA 1
ATOM 5315 C C . ASP A 1 665 ? -29.719 -1.218 34.574 1.00 97.50 665 ASP A C 1
ATOM 5317 O O . ASP A 1 665 ? -29.337 -1.378 33.405 1.00 97.50 665 ASP A O 1
ATOM 5321 N N . PRO A 1 666 ? -28.992 -1.689 35.612 1.00 94.50 666 PRO A N 1
ATOM 5322 C CA . PRO A 1 666 ? -27.724 -2.397 35.439 1.00 94.50 666 PRO A CA 1
ATOM 5323 C C . PRO A 1 666 ? -27.844 -3.683 34.613 1.00 94.50 666 PRO A C 1
ATOM 5325 O O . PRO A 1 666 ? -26.894 -4.061 33.924 1.00 94.50 666 PRO A O 1
ATOM 5328 N N . ALA A 1 667 ? -29.002 -4.353 34.647 1.00 96.88 667 ALA A N 1
ATOM 5329 C CA . ALA A 1 667 ? -29.234 -5.579 33.887 1.00 96.88 667 ALA A CA 1
ATOM 5330 C C . ALA A 1 667 ? -29.319 -5.282 32.383 1.00 96.88 667 ALA A C 1
ATOM 5332 O O . ALA A 1 667 ? -28.683 -5.966 31.572 1.00 96.88 667 ALA A O 1
ATOM 5333 N N . LEU A 1 668 ? -30.042 -4.224 31.999 1.00 97.44 668 LEU A N 1
ATOM 5334 C CA . LEU A 1 668 ? -30.037 -3.719 30.629 1.00 97.44 668 LEU A CA 1
ATOM 5335 C C . LEU A 1 668 ? -28.634 -3.279 30.216 1.00 97.44 668 LEU A C 1
ATOM 5337 O O . LEU A 1 668 ? -28.178 -3.670 29.141 1.00 97.44 668 LEU A O 1
ATOM 5341 N N . ALA A 1 669 ? -27.945 -2.508 31.058 1.00 96.81 669 ALA A N 1
ATOM 5342 C CA . ALA A 1 669 ? -26.604 -2.015 30.774 1.00 96.81 669 ALA A CA 1
ATOM 5343 C C . ALA A 1 669 ? -25.633 -3.168 30.478 1.00 96.81 669 ALA A C 1
ATOM 5345 O O . ALA A 1 669 ? -25.014 -3.196 29.409 1.00 96.81 669 ALA A O 1
ATOM 5346 N N . GLN A 1 670 ? -25.576 -4.170 31.360 1.00 95.56 670 GLN A N 1
ATOM 5347 C CA . GLN A 1 670 ? -24.743 -5.358 31.186 1.00 95.56 670 GLN A CA 1
ATOM 5348 C C . GLN A 1 670 ? -25.098 -6.120 29.903 1.00 95.56 670 GLN A C 1
ATOM 5350 O O . GLN A 1 670 ? -24.202 -6.491 29.142 1.00 95.56 670 GLN A O 1
ATOM 5355 N N . ARG A 1 671 ? -26.393 -6.311 29.620 1.00 97.75 671 ARG A N 1
ATOM 5356 C CA . ARG A 1 671 ? -26.855 -6.992 28.404 1.00 97.75 671 ARG A CA 1
ATOM 5357 C C . ARG A 1 671 ? -26.410 -6.261 27.137 1.00 97.75 671 ARG A C 1
ATOM 5359 O O . ARG A 1 671 ? -25.911 -6.903 26.215 1.00 97.75 671 ARG A O 1
ATOM 5366 N N . LEU A 1 672 ? -26.573 -4.938 27.080 1.00 98.00 672 LEU A N 1
ATOM 5367 C CA . LEU A 1 672 ? -26.147 -4.141 25.925 1.00 98.00 672 LEU A CA 1
ATOM 5368 C C . LEU A 1 672 ? -24.627 -4.190 25.746 1.00 98.00 672 LEU A C 1
ATOM 5370 O O . LEU A 1 672 ? -24.163 -4.469 24.643 1.00 98.00 672 LEU A O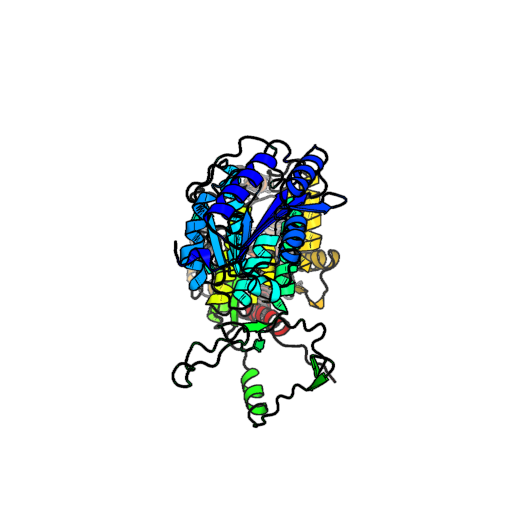 1
ATOM 5374 N N . GLY A 1 673 ? -23.859 -4.020 26.827 1.00 95.81 673 GLY A N 1
ATOM 5375 C CA . GLY A 1 673 ? -22.396 -4.112 26.788 1.00 95.81 673 GLY A CA 1
ATOM 5376 C C . GLY A 1 673 ? -21.896 -5.471 26.283 1.00 95.81 673 GLY A C 1
ATOM 5377 O O . GLY A 1 673 ? -21.035 -5.535 25.404 1.00 95.81 673 GLY A O 1
ATOM 5378 N N . GLN A 1 674 ? -22.492 -6.571 26.752 1.00 95.25 674 GLN A N 1
ATOM 5379 C CA . GLN A 1 674 ? -22.175 -7.924 26.277 1.00 95.25 674 GLN A CA 1
ATOM 5380 C C . GLN A 1 674 ? -22.568 -8.142 24.811 1.00 95.25 674 GLN A C 1
ATOM 5382 O O . GLN A 1 674 ? -21.829 -8.780 24.060 1.00 95.25 674 GLN A O 1
ATOM 5387 N N . ASN A 1 675 ? -23.712 -7.611 24.377 1.00 96.88 675 ASN A N 1
ATOM 5388 C CA . ASN A 1 675 ? -24.127 -7.673 22.977 1.00 96.88 675 ASN A CA 1
ATOM 5389 C C . ASN A 1 675 ? -23.163 -6.898 22.074 1.00 96.88 675 ASN A C 1
ATOM 5391 O O . ASN A 1 675 ? -22.779 -7.406 21.024 1.00 96.88 675 ASN A O 1
ATOM 5395 N N . ALA A 1 676 ? -22.725 -5.711 22.495 1.00 94.94 676 ALA A N 1
ATOM 5396 C CA . ALA A 1 676 ? -21.733 -4.918 21.777 1.00 94.94 676 ALA A CA 1
ATOM 5397 C C . ALA A 1 676 ? -20.378 -5.640 21.677 1.00 94.94 676 ALA A C 1
ATOM 5399 O O . ALA A 1 676 ? -19.770 -5.653 20.606 1.00 94.94 676 ALA A O 1
ATOM 5400 N N . ARG A 1 677 ? -19.936 -6.303 22.757 1.00 93.25 677 ARG A N 1
ATOM 5401 C CA . ARG A 1 677 ? -18.726 -7.140 22.752 1.00 93.25 677 ARG A CA 1
ATOM 5402 C C . ARG A 1 677 ? -18.830 -8.290 21.762 1.00 93.25 677 ARG A C 1
ATOM 5404 O O . ARG A 1 677 ? -17.941 -8.437 20.930 1.00 93.25 677 ARG A O 1
ATOM 5411 N N . ARG A 1 678 ? -19.919 -9.066 21.814 1.00 93.44 678 ARG A N 1
ATOM 5412 C CA . ARG A 1 678 ? -20.157 -10.177 20.876 1.00 93.44 678 ARG A CA 1
ATOM 5413 C C . ARG A 1 678 ? -20.166 -9.695 19.433 1.00 93.44 678 ARG A C 1
ATOM 5415 O O . ARG A 1 678 ? -19.480 -10.265 18.593 1.00 93.44 678 ARG A O 1
ATOM 5422 N N . TRP A 1 679 ? -20.859 -8.589 19.171 1.00 93.69 679 TRP A N 1
ATOM 5423 C CA . TRP A 1 679 ? -20.886 -7.982 17.848 1.00 93.69 679 TRP A CA 1
ATOM 5424 C C . TRP A 1 679 ? -19.477 -7.593 17.372 1.00 93.69 679 TRP A C 1
ATOM 5426 O O . TRP A 1 679 ? -19.108 -7.907 16.240 1.00 93.69 679 TRP A O 1
ATOM 5436 N N . ALA A 1 680 ? -18.656 -6.978 18.232 1.00 91.62 680 ALA A N 1
ATOM 5437 C CA . ALA A 1 680 ? -17.270 -6.643 17.904 1.00 91.62 680 ALA A CA 1
ATOM 5438 C C . ALA A 1 680 ? -16.384 -7.884 17.699 1.00 91.62 680 ALA A C 1
ATOM 5440 O O . ALA A 1 680 ? -15.592 -7.906 16.758 1.00 91.62 680 ALA A O 1
ATOM 5441 N N . ASP A 1 681 ? -16.529 -8.932 18.511 1.00 90.25 681 ASP A N 1
ATOM 5442 C CA . ASP A 1 681 ? -15.797 -10.191 18.330 1.00 90.25 681 ASP A CA 1
ATOM 5443 C C . ASP A 1 681 ? -16.151 -10.864 16.988 1.00 90.25 681 ASP A C 1
ATOM 5445 O O . ASP A 1 681 ? -15.268 -11.352 16.278 1.00 90.25 681 ASP A O 1
ATOM 5449 N N . GLU A 1 682 ? -17.419 -10.817 16.583 1.00 90.19 682 GLU A N 1
ATOM 5450 C CA . GLU A 1 682 ? -17.898 -11.373 15.313 1.00 90.19 682 GLU A CA 1
ATOM 5451 C C . GLU A 1 682 ? -17.494 -10.532 14.091 1.00 90.19 682 GLU A C 1
ATOM 5453 O O . GLU A 1 682 ? -17.163 -11.085 13.038 1.00 90.19 682 GLU A O 1
ATOM 5458 N N . HIS A 1 683 ? -17.503 -9.199 14.199 1.00 89.06 683 HIS A N 1
ATOM 5459 C CA . HIS A 1 683 ? -17.398 -8.308 13.035 1.00 89.06 683 HIS A CA 1
ATOM 5460 C C . HIS A 1 683 ? -16.073 -7.554 12.916 1.00 89.06 683 HIS A C 1
ATOM 5462 O O . HIS A 1 683 ? -15.710 -7.166 11.804 1.00 89.06 683 HIS A O 1
ATOM 5468 N N . LEU A 1 684 ? -15.375 -7.328 14.030 1.00 89.56 684 LEU A N 1
ATOM 5469 C CA . LEU A 1 684 ? -14.222 -6.427 14.128 1.00 89.56 684 LEU A CA 1
ATOM 5470 C C . LEU A 1 684 ? -12.967 -7.097 14.702 1.00 89.56 684 LEU A C 1
ATOM 5472 O O . LEU A 1 684 ? -11.894 -6.501 14.671 1.00 89.56 684 LEU A O 1
ATOM 5476 N N . SER A 1 685 ? -13.054 -8.324 15.218 1.00 90.31 685 SER A N 1
ATOM 5477 C CA . SER A 1 685 ? -11.871 -9.041 15.697 1.00 90.31 685 SER A CA 1
ATOM 5478 C C . SER A 1 685 ? -10.881 -9.314 14.562 1.00 90.31 685 SER A C 1
ATOM 5480 O O . SER A 1 685 ? -11.268 -9.562 13.416 1.00 90.31 685 SER A O 1
ATOM 5482 N N . TRP A 1 686 ? -9.583 -9.327 14.877 1.00 90.25 686 TRP A N 1
ATOM 5483 C CA . TRP A 1 686 ? -8.546 -9.656 13.893 1.00 90.25 686 TRP A CA 1
ATOM 5484 C C . TRP A 1 686 ? -8.801 -10.972 13.132 1.00 90.25 686 TRP A C 1
ATOM 5486 O O . TRP A 1 686 ? -8.649 -10.959 11.911 1.00 90.25 686 TRP A O 1
ATOM 5496 N N . PRO A 1 687 ? -9.243 -12.082 13.759 1.00 88.50 687 PRO A N 1
ATOM 5497 C CA . PRO A 1 687 ? -9.630 -13.288 13.024 1.00 88.50 687 PRO A CA 1
ATOM 5498 C C . PRO A 1 687 ? -10.736 -13.058 11.981 1.00 88.50 687 PRO A C 1
ATOM 5500 O O . PRO A 1 687 ? -10.616 -13.550 10.859 1.00 88.50 687 PRO A O 1
ATOM 5503 N N . SER A 1 688 ? -11.776 -12.287 12.320 1.00 90.00 688 SER A N 1
ATOM 5504 C CA . SER A 1 688 ? -12.877 -11.959 11.402 1.00 90.00 688 SER A CA 1
ATOM 5505 C C . SER A 1 688 ? -12.413 -11.051 10.259 1.00 90.00 688 SER A C 1
ATOM 5507 O O . SER A 1 688 ? -12.657 -11.340 9.084 1.00 90.00 688 SER A O 1
ATOM 5509 N N . ILE A 1 689 ? -11.659 -9.994 10.581 1.00 92.62 689 ILE A N 1
ATOM 5510 C CA . ILE A 1 689 ? -11.102 -9.055 9.598 1.00 92.62 689 ILE A CA 1
ATOM 5511 C C . ILE A 1 689 ? -10.158 -9.762 8.626 1.00 92.62 689 ILE A C 1
ATOM 5513 O O . ILE A 1 689 ? -10.292 -9.590 7.413 1.00 92.62 689 ILE A O 1
ATOM 5517 N N . ILE A 1 690 ? -9.245 -10.599 9.127 1.00 92.75 690 ILE A N 1
ATOM 5518 C CA . ILE A 1 690 ? -8.347 -11.374 8.267 1.00 92.75 690 ILE A CA 1
ATOM 5519 C C . ILE A 1 690 ? -9.132 -12.339 7.381 1.00 92.75 690 ILE A C 1
ATOM 5521 O O . ILE A 1 690 ? -8.839 -12.397 6.192 1.00 92.75 690 ILE A O 1
ATOM 5525 N N . GLY A 1 691 ? -10.175 -13.001 7.891 1.00 90.94 691 GLY A N 1
ATOM 5526 C CA . GLY A 1 691 ? -11.030 -13.862 7.068 1.00 90.94 691 GLY A CA 1
ATOM 5527 C C . GLY A 1 691 ? -11.671 -13.119 5.886 1.00 90.94 691 GLY A C 1
ATOM 5528 O O . GLY A 1 691 ? -11.682 -13.625 4.764 1.00 90.94 691 GLY A O 1
ATOM 5529 N N . ARG A 1 692 ? -12.134 -11.878 6.091 1.00 93.25 692 ARG A N 1
ATOM 5530 C CA . ARG A 1 692 ? -12.658 -11.026 5.003 1.00 93.25 692 ARG A CA 1
ATOM 5531 C C . ARG A 1 692 ? -11.563 -10.608 4.018 1.00 93.25 692 ARG A C 1
ATOM 5533 O O . ARG A 1 692 ? -11.796 -10.589 2.812 1.00 93.25 692 ARG A O 1
ATOM 5540 N N . ILE A 1 693 ? -10.359 -10.306 4.503 1.00 94.19 693 ILE A N 1
ATOM 5541 C CA . ILE A 1 693 ? -9.206 -9.988 3.647 1.00 94.19 693 ILE A CA 1
ATOM 5542 C C . ILE A 1 693 ? -8.781 -11.216 2.818 1.00 94.19 693 ILE A C 1
ATOM 5544 O O . ILE A 1 693 ? -8.492 -11.088 1.629 1.00 94.19 693 ILE A O 1
ATOM 5548 N N . GLU A 1 694 ? -8.792 -12.418 3.397 1.00 92.38 694 GLU A N 1
ATOM 5549 C CA . GLU A 1 694 ? -8.518 -13.671 2.686 1.00 92.38 694 GLU A CA 1
ATOM 5550 C C . GLU A 1 694 ? -9.542 -13.929 1.574 1.00 92.38 694 GLU A C 1
ATOM 5552 O O . GLU A 1 694 ? -9.154 -14.358 0.487 1.00 92.38 694 GLU A O 1
ATOM 5557 N N . GLN A 1 695 ? -10.821 -13.594 1.787 1.00 91.25 695 GLN A N 1
ATOM 5558 C CA . GLN A 1 695 ? -11.846 -13.655 0.735 1.00 91.25 695 GLN A CA 1
ATOM 5559 C C . GLN A 1 695 ? -11.520 -12.717 -0.436 1.00 91.25 695 GLN A C 1
ATOM 5561 O O . GLN A 1 695 ? -11.633 -13.131 -1.592 1.00 91.25 695 GLN A O 1
ATOM 5566 N N . VAL A 1 696 ? -11.047 -11.491 -0.165 1.00 92.81 696 VAL A N 1
ATOM 5567 C CA . VAL A 1 696 ? -10.570 -10.565 -1.214 1.00 92.81 696 VAL A CA 1
ATOM 5568 C C . VAL A 1 696 ? -9.421 -11.195 -2.000 1.00 92.81 696 VAL A C 1
ATOM 5570 O O . VAL A 1 696 ? -9.394 -11.120 -3.230 1.00 92.81 696 VAL A O 1
ATOM 5573 N N . TYR A 1 697 ? -8.469 -11.825 -1.308 1.00 92.88 697 TYR A N 1
ATOM 5574 C CA . TYR A 1 697 ? -7.328 -12.476 -1.952 1.00 92.88 697 TYR A CA 1
ATOM 5575 C C . TYR A 1 697 ? -7.740 -13.688 -2.787 1.00 92.88 697 TYR A C 1
ATOM 5577 O O . TYR A 1 697 ? -7.254 -13.842 -3.908 1.00 92.88 697 TYR A O 1
ATOM 5585 N N . ALA A 1 698 ? -8.632 -14.534 -2.271 1.00 88.44 698 ALA A N 1
ATOM 5586 C CA . ALA A 1 698 ? -9.144 -15.703 -2.977 1.00 88.44 698 ALA A CA 1
ATOM 5587 C C . ALA A 1 698 ? -9.876 -15.276 -4.253 1.00 88.44 698 ALA A C 1
ATOM 5589 O O . ALA A 1 698 ? -9.496 -15.688 -5.347 1.00 88.44 698 ALA A O 1
ATOM 5590 N N . ALA A 1 699 ? -10.807 -14.324 -4.141 1.00 87.12 699 ALA A N 1
ATOM 5591 C CA . ALA A 1 699 ? -11.557 -13.777 -5.272 1.00 87.12 699 ALA A CA 1
ATOM 5592 C C . ALA A 1 699 ? -10.682 -13.046 -6.312 1.00 87.12 699 ALA A C 1
ATOM 5594 O O . ALA A 1 699 ? -11.158 -12.702 -7.397 1.00 87.12 699 ALA A O 1
ATOM 5595 N N . LEU A 1 700 ? -9.428 -12.739 -5.975 1.00 88.00 700 LEU A N 1
ATOM 5596 C CA . LEU A 1 700 ? -8.455 -12.111 -6.866 1.00 88.00 700 LEU A CA 1
ATOM 5597 C C . LEU A 1 700 ? -7.513 -13.123 -7.534 1.00 88.00 700 LEU A C 1
ATOM 5599 O O . LEU A 1 700 ? -7.064 -12.892 -8.656 1.00 88.00 700 LEU A O 1
ATOM 5603 N N . LEU A 1 701 ? -7.180 -14.214 -6.845 1.00 85.00 701 LEU A N 1
ATOM 5604 C CA . LEU A 1 701 ? -6.207 -15.209 -7.303 1.00 85.00 701 LEU A CA 1
ATOM 5605 C C . LEU A 1 701 ? -6.846 -16.443 -7.944 1.00 85.00 701 LEU A C 1
ATOM 5607 O O . LEU A 1 701 ? -6.163 -17.156 -8.684 1.00 85.00 701 LEU A O 1
ATOM 5611 N N . GLU A 1 702 ? -8.116 -16.712 -7.660 1.00 74.12 702 GLU A N 1
ATOM 5612 C CA . GLU A 1 702 ? -8.836 -17.876 -8.166 1.00 74.12 702 GLU A CA 1
ATOM 5613 C C . GLU A 1 702 ? -9.750 -17.450 -9.324 1.00 74.12 702 GLU A C 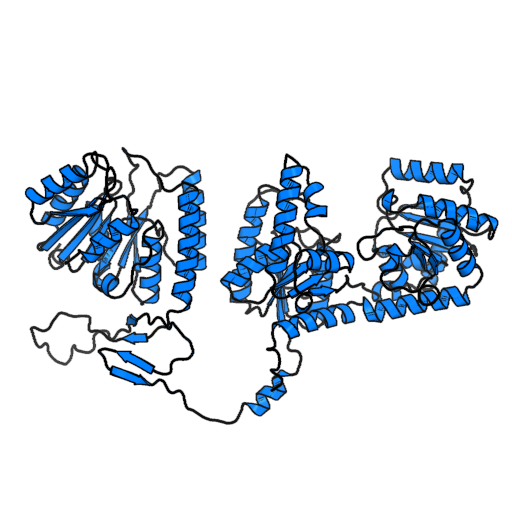1
ATOM 5615 O O . GLU A 1 702 ? -10.501 -16.481 -9.194 1.00 74.12 702 GLU A O 1
ATOM 5620 N N . PRO A 1 703 ? -9.658 -18.107 -10.497 1.00 52.31 703 PRO A N 1
ATOM 5621 C CA . PRO A 1 703 ? -10.514 -17.772 -11.625 1.00 52.31 703 PRO A CA 1
ATOM 5622 C C . PRO A 1 703 ? -11.977 -17.999 -11.240 1.00 52.31 703 PRO A C 1
ATOM 5624 O O . PRO A 1 703 ? -12.308 -19.028 -10.647 1.00 52.31 703 PRO A O 1
ATOM 5627 N N . ALA A 1 704 ? -12.844 -17.046 -11.596 1.00 45.09 704 ALA A N 1
ATOM 5628 C CA . ALA A 1 704 ? -14.285 -17.210 -11.469 1.00 45.09 704 ALA A CA 1
ATOM 5629 C C . ALA A 1 704 ? -14.675 -18.540 -12.124 1.00 45.09 704 ALA A C 1
ATOM 5631 O O . ALA A 1 704 ? -14.333 -18.782 -13.285 1.00 45.09 704 ALA A O 1
ATOM 5632 N N . ARG A 1 705 ? -15.332 -19.423 -11.364 1.00 43.41 705 ARG A N 1
ATOM 5633 C CA . ARG A 1 705 ? -15.947 -20.622 -11.930 1.00 43.41 705 ARG A CA 1
ATOM 5634 C C . ARG A 1 705 ? -16.940 -20.126 -12.978 1.00 43.41 705 ARG A C 1
ATOM 5636 O O . ARG A 1 705 ? -17.943 -19.525 -12.615 1.00 43.41 705 ARG A O 1
ATOM 5643 N N . GLU A 1 706 ? -16.633 -20.317 -14.259 1.00 34.16 706 GLU A N 1
ATOM 5644 C CA . GLU A 1 706 ? -17.649 -20.233 -15.303 1.00 34.16 706 GLU A CA 1
ATOM 5645 C C . GLU A 1 706 ? -18.666 -21.324 -14.971 1.00 34.16 706 GLU A C 1
ATOM 5647 O O . GLU A 1 706 ? -18.413 -22.511 -15.184 1.00 34.16 706 GLU A O 1
ATOM 5652 N N . THR A 1 707 ? -19.780 -20.929 -14.361 1.00 34.25 707 THR A N 1
ATOM 5653 C CA . THR A 1 707 ? -21.007 -21.715 -14.339 1.00 34.25 707 THR A CA 1
ATOM 5654 C C . THR A 1 707 ? -21.401 -21.903 -15.801 1.00 34.25 707 THR A C 1
ATOM 5656 O O . THR A 1 707 ? -21.913 -20.979 -16.432 1.00 34.25 707 THR A O 1
ATOM 5659 N N . ARG A 1 708 ? -21.029 -23.053 -16.366 1.00 33.41 708 ARG A N 1
ATOM 5660 C CA . ARG A 1 708 ? -21.553 -23.547 -17.638 1.00 33.41 708 ARG A CA 1
ATOM 5661 C C . ARG A 1 708 ? -22.826 -24.325 -17.400 1.00 33.41 708 ARG A C 1
ATOM 5663 O O . ARG A 1 708 ? -22.851 -25.073 -16.397 1.00 33.41 708 ARG A O 1
#

Solvent-accessible surface area (backbone atoms only — not comparable to full-atom values): 39300 Å² total; per-residue (Å²): 113,85,78,52,50,74,51,31,35,20,38,31,26,44,38,63,60,36,56,93,33,41,67,59,39,53,50,52,48,52,58,53,41,66,75,48,30,80,45,63,38,40,33,36,19,31,28,35,44,89,55,60,32,58,65,54,41,48,56,48,22,76,76,32,85,47,33,43,63,43,78,38,99,49,69,65,45,67,22,38,26,43,49,56,37,60,73,66,52,80,37,56,26,39,32,40,37,68,36,67,64,34,56,65,74,79,57,54,62,59,49,62,77,44,51,87,84,24,50,29,27,35,29,24,66,72,58,76,80,64,60,69,73,56,53,51,52,52,48,54,50,52,51,51,51,24,69,76,70,68,53,93,69,98,39,66,83,44,50,47,36,41,33,40,39,68,56,65,74,71,46,83,88,76,46,33,46,88,43,26,53,54,48,50,51,54,47,38,52,69,30,62,50,44,74,43,81,44,80,38,75,51,51,76,73,87,76,85,85,88,71,83,83,41,69,70,55,50,55,50,39,52,54,50,51,54,49,50,56,55,56,62,69,55,48,48,84,40,79,45,81,64,80,92,70,76,83,96,83,76,94,71,72,78,87,68,72,84,68,71,88,51,70,37,35,47,76,51,81,70,94,57,97,81,71,64,61,46,77,57,97,92,42,79,46,78,72,84,89,85,85,90,80,97,57,63,75,64,56,54,64,71,60,73,56,91,67,69,48,31,35,35,34,29,41,78,43,63,45,36,30,86,56,72,66,42,30,57,52,43,54,51,45,30,49,43,21,74,76,56,27,46,34,36,37,35,33,44,64,47,50,87,36,76,79,58,62,74,48,48,77,46,59,34,83,79,83,79,76,66,96,75,79,65,97,62,90,51,92,62,48,68,58,50,48,53,42,40,30,52,51,45,46,48,48,42,67,75,64,64,41,60,34,34,42,11,35,44,71,66,11,33,53,34,40,42,55,34,22,74,76,66,71,36,52,31,36,27,39,43,80,76,55,44,71,72,52,49,76,73,39,93,75,54,83,58,61,69,56,41,54,51,51,22,53,51,46,56,48,45,59,70,62,67,36,70,32,34,37,20,42,25,70,70,53,46,54,52,42,43,78,42,66,39,58,69,92,38,51,43,80,50,55,75,59,44,75,47,64,74,38,66,74,66,52,77,64,46,24,51,54,51,28,58,76,68,71,41,76,88,48,53,27,38,32,37,72,47,55,64,53,78,76,45,24,58,69,41,45,54,56,11,44,49,57,28,34,78,78,36,75,64,43,32,37,41,42,36,24,66,55,71,53,75,65,45,50,51,56,52,49,54,51,33,57,77,63,72,35,70,90,35,52,46,80,40,84,46,90,58,82,82,51,48,48,44,57,54,59,50,39,62,35,35,54,44,52,25,31,79,43,92,49,79,52,67,57,56,53,53,35,22,40,54,32,40,19,39,28,32,17,50,52,49,38,87,85,57,42,62,83,56,25,25,40,55,30,63,62,84,43,31,62,54,46,13,52,39,47,44,53,37,72,76,32,58,68,59,22,51,51,19,2,46,39,26,23,51,50,36,56,63,65,27,17,48,72,39,37,49,52,55,52,48,49,56,49,46,69,69,74,48,80,78,79,78,86,124